Protein AF-A0A1C5S6W1-F1 (afdb_monomer)

Sequence (532 aa):
MKMKKSSSVISKILALCLAMVLSLAMGITAMAAPEGGLTGSETADVTVDGLDTENEVTVEAYQIMTVNIDLESGQPKNPMYTWNSEVVKWLKDNGYGNYIGSGNAVQDTFGDMSADNQKEFLEKLANGIKTGTCDLDATDTMKSNSGSVTFENMSMGEYLLIASGGVKIYQPTTVKLVPEYKDGSWKVGTPVVGTDSVMKSTEPTISKEVVDKDDETVAVGDEVTFRLKAIVPDYPEDATYRKFVVSDKLGTGFDYSGDETIKVFRDEAGQQVIGNENYTIAETPEKERTFQINFEDAFITENAGQTIYITYRAVVNDEAFTVDELKNDAFLGYNNDPYVGSDYETDTTKKVYTYGIEVKKVDKNGGILSGAVFTLKKGNSLLKFDGVDGVYTHNSEGTSSEVEVGANGVLKLQGLDVGTYILEEVKAPDGYVLPTGKITIVIEDKEPDGTIDGGDGVVTSDGTIKLKEKATVNTKVISLIVENTSAEDAGFTLPTTGGMGTTIFTIVGILLMGGAAAMVVVISRRKKHGYK

Secondary structure (DSSP, 8-state):
----------SS--SSSSSS--S--------PPSTT---S--EEEEEEE---SSS-EEEEEEEEEEEEEETTTTEEEEEEEEE-HHHHHHHHHTT-GGGB-GGGBBPHHHHT--HHHHHHHHHHHHHHHHTTSS----SEEEEESSSEEEEEEEESEEEEEEEEESS-EEPPEEEEE-EEEETTEEEEPPPEETBTTB--EE---EEEEE-S-SSSB--TT-EEEEEEEEEPP---TT-S---EEEEEEE-TTEEE--GGG-EEESSTTS-SBPPGGGEEE-SS-STT-SEEEEE-HHHHHHTTT-EEEEEEEEEE-GGGGGSSSEEEEEEEEE-S-TTTT--EEEEEEEEEB-EEEEEEEE-TT--B----EEEEEETTEEP-EEEETTEEEE-TT-SBS-EEPPTTSEEEEEEE-SEEEEEEEEEPPTTBPPPPS-EEEEE--SS-SS-----TTSEEE-TT-EESS--EEETTEEEEEEEPPBTTTT--------STHHHHHHHHHHHHHHHHHHHHHHHHHHTTSS--

pLDDT: mean 87.31, std 17.45, range [26.66, 98.75]

Mean predicted aligned error: 11.77 Å

Solvent-accessible surface area (backbone atoms only — not comparable to full-atom values): 28982 Å² total; per-residue (Å²): 133,90,81,94,82,88,82,86,92,87,89,85,86,89,86,80,82,87,84,77,87,82,80,80,84,78,81,74,84,74,74,80,32,45,96,68,30,32,63,79,75,62,56,46,67,42,66,44,34,64,51,43,60,80,33,59,29,41,39,33,34,27,65,48,28,40,58,37,57,34,61,78,69,11,38,80,26,89,62,50,36,28,44,28,72,42,52,50,51,37,31,51,76,70,72,45,47,81,38,52,42,80,92,40,16,59,30,68,71,55,75,72,50,53,71,67,60,49,51,54,50,44,31,48,49,51,39,26,38,70,72,59,70,21,77,61,69,64,72,46,76,47,71,30,46,68,20,44,45,72,48,73,66,40,62,53,23,33,26,44,38,46,54,36,48,42,73,34,23,52,47,63,40,43,36,42,25,47,80,33,84,55,98,92,30,35,38,85,33,76,65,41,29,60,66,94,35,32,49,53,64,39,69,59,49,62,47,64,47,67,76,80,53,99,59,54,52,39,30,27,62,37,76,45,40,39,38,38,41,36,37,34,53,47,70,55,91,57,43,75,34,84,49,48,32,46,32,32,33,72,34,81,24,45,43,76,65,50,73,89,48,56,45,42,16,63,38,93,86,65,76,48,69,57,64,72,91,42,39,47,73,48,94,72,35,65,95,80,30,72,41,28,37,43,49,36,70,69,46,40,65,80,36,43,67,38,58,36,30,37,36,37,43,29,30,29,34,86,51,37,66,79,47,82,58,43,42,35,37,38,37,41,36,31,36,27,27,36,67,52,88,47,84,44,72,49,71,38,74,34,69,37,27,54,26,33,41,34,41,36,31,22,36,89,89,63,50,70,39,38,60,30,26,32,32,46,23,50,79,92,46,74,43,27,25,45,74,61,79,15,42,31,37,36,22,84,86,37,87,36,49,66,48,48,25,7,90,84,8,36,27,38,42,33,26,35,42,69,45,56,33,41,40,32,66,80,38,45,27,92,70,38,47,67,55,47,62,45,34,41,37,49,46,43,51,93,66,83,74,48,43,50,61,74,65,95,67,36,63,46,70,38,78,64,56,39,66,78,54,82,64,46,70,56,53,41,30,44,35,40,39,43,42,42,50,40,54,78,78,63,48,92,73,70,81,78,81,68,50,77,63,51,60,50,53,51,52,52,50,51,51,50,53,51,50,52,53,51,50,52,52,51,53,58,55,54,65,74,75,67,84,131

Nearest PDB structures (foldseek):
  5xcc-assembly2_B  TM=6.980E-01  e=1.101E-27  Clostridium perfringens str. 13
  5xcb-assembly1_A  TM=7.309E-01  e=1.167E-16  Clostridium perfringens str. 13
  4hss-assembly1_A  TM=5.666E-01  e=6.103E-20  Corynebacterium diphtheriae NCTC 13129
  4hsq-assembly1_A  TM=6.355E-01  e=1.252E-14  Corynebacterium diphtheriae NCTC 13129
  3hr6-assembly1_A  TM=5.006E-01  e=6.199E-18  Corynebacterium diphtheriae

Structure (mmCIF, N/CA/C/O backbone):
data_AF-A0A1C5S6W1-F1
#
_entry.id   AF-A0A1C5S6W1-F1
#
loop_
_atom_site.group_PDB
_atom_site.id
_atom_site.type_symbol
_atom_site.label_atom_id
_atom_site.label_alt_id
_atom_site.label_comp_id
_atom_site.label_asym_id
_atom_site.label_entity_id
_atom_site.label_seq_id
_atom_site.pdbx_PDB_ins_code
_atom_site.Cartn_x
_atom_site.Cartn_y
_atom_site.Cartn_z
_atom_site.occupancy
_atom_site.B_iso_or_equiv
_atom_site.auth_seq_id
_atom_site.auth_comp_id
_atom_site.auth_asym_id
_atom_site.auth_atom_id
_atom_site.pdbx_PDB_model_num
ATOM 1 N N . MET A 1 1 ? 62.121 28.305 30.528 1.00 34.53 1 MET A N 1
ATOM 2 C CA . MET A 1 1 ? 62.612 26.911 30.490 1.00 34.53 1 MET A CA 1
ATOM 3 C C . MET A 1 1 ? 61.483 26.051 29.927 1.00 34.53 1 MET A C 1
ATOM 5 O O . MET A 1 1 ? 60.419 26.086 30.516 1.00 34.53 1 MET A O 1
ATOM 9 N N . LYS A 1 2 ? 61.700 25.471 28.727 1.00 28.52 2 LYS A N 1
ATOM 10 C CA . LYS A 1 2 ? 61.147 24.227 28.113 1.00 28.52 2 LYS A CA 1
ATOM 11 C C . LYS A 1 2 ? 59.816 23.663 28.665 1.00 28.52 2 LYS A C 1
ATOM 13 O O . LYS A 1 2 ? 59.708 23.522 29.868 1.00 28.52 2 LYS A O 1
ATOM 18 N N . MET A 1 3 ? 58.812 23.182 27.920 1.00 27.44 3 MET A N 1
ATOM 19 C CA . MET A 1 3 ? 58.560 22.705 26.532 1.00 27.44 3 MET A CA 1
ATOM 20 C C . MET A 1 3 ? 57.014 22.536 26.458 1.00 27.44 3 MET A C 1
ATOM 22 O O . MET A 1 3 ? 56.443 22.097 27.447 1.00 27.44 3 MET A O 1
ATOM 26 N N . LYS A 1 4 ? 56.218 22.986 25.476 1.00 31.62 4 LYS A N 1
ATOM 27 C CA . LYS A 1 4 ? 56.004 22.594 24.058 1.00 31.62 4 LYS A CA 1
ATOM 28 C C . LYS A 1 4 ? 55.792 21.085 23.771 1.00 31.62 4 LYS A C 1
ATOM 30 O O . LYS A 1 4 ? 56.761 20.338 23.689 1.00 31.62 4 LYS A O 1
ATOM 35 N N . LYS A 1 5 ? 54.530 20.708 23.506 1.00 30.05 5 LYS A N 1
ATOM 36 C CA . LYS A 1 5 ? 54.022 19.643 22.597 1.00 30.05 5 LYS A CA 1
ATOM 37 C C . LYS A 1 5 ? 52.587 20.074 22.200 1.00 30.05 5 LYS A C 1
ATOM 39 O O . LYS A 1 5 ? 51.804 20.338 23.100 1.00 30.05 5 LYS A O 1
ATOM 44 N N . SER A 1 6 ? 52.333 20.515 20.955 1.00 27.39 6 SER A N 1
ATOM 45 C CA . SER A 1 6 ? 51.986 19.712 19.750 1.00 27.39 6 SER A CA 1
ATOM 46 C C . SER A 1 6 ? 50.554 19.162 19.860 1.00 27.39 6 SER A C 1
ATOM 48 O O . SER A 1 6 ? 50.308 18.466 20.831 1.00 27.39 6 SER A O 1
ATOM 50 N N . SER A 1 7 ? 49.565 19.397 18.987 1.00 27.72 7 SER A N 1
ATOM 51 C CA . SER A 1 7 ? 49.487 19.722 17.541 1.00 27.72 7 SER A CA 1
ATOM 52 C C . SER A 1 7 ? 48.084 20.319 17.245 1.00 27.72 7 SER A C 1
ATOM 54 O O . SER A 1 7 ? 47.101 19.795 17.753 1.00 27.72 7 SER A O 1
ATOM 56 N N . SER A 1 8 ? 47.938 21.497 16.619 1.00 26.66 8 SER A N 1
ATOM 57 C CA . SER A 1 8 ? 47.792 21.722 15.158 1.00 26.66 8 SER A CA 1
ATOM 58 C C . SER A 1 8 ? 46.539 21.060 14.549 1.00 26.66 8 SER A C 1
ATOM 60 O O . SER A 1 8 ? 46.550 19.865 14.303 1.00 26.66 8 SER A O 1
ATOM 62 N N . VAL A 1 9 ? 45.409 21.774 14.435 1.00 33.03 9 VAL A N 1
ATOM 63 C CA . VAL A 1 9 ? 44.934 22.448 13.196 1.00 33.03 9 VAL A CA 1
ATOM 64 C C . VAL A 1 9 ? 44.775 21.485 12.011 1.00 33.03 9 VAL A C 1
ATOM 66 O O . VAL A 1 9 ? 45.702 21.350 11.225 1.00 33.03 9 VAL A O 1
ATOM 69 N N . ILE A 1 10 ? 43.586 20.884 11.862 1.00 29.23 10 ILE A N 1
ATOM 70 C CA . ILE A 1 10 ? 43.024 20.380 10.591 1.00 29.23 10 ILE A CA 1
ATOM 71 C C . ILE A 1 10 ? 41.492 20.515 10.682 1.00 29.23 10 ILE A C 1
ATOM 73 O O . ILE A 1 10 ? 40.804 19.616 11.145 1.00 29.23 10 ILE A O 1
ATOM 77 N N . SER A 1 11 ? 40.941 21.675 10.314 1.00 30.03 11 SER A N 1
ATOM 78 C CA . SER A 1 11 ? 39.492 21.805 10.045 1.00 30.03 11 SER A CA 1
ATOM 79 C C . SER A 1 11 ? 39.143 22.845 8.970 1.00 30.03 11 SER A C 1
ATOM 81 O O . SER A 1 11 ? 37.970 23.071 8.688 1.00 30.03 11 SER A O 1
ATOM 83 N N . LYS A 1 12 ? 40.131 23.478 8.330 1.00 30.62 12 LYS A N 1
ATOM 84 C CA . LYS A 1 12 ? 39.910 24.423 7.229 1.00 30.62 12 LYS A CA 1
ATOM 85 C C . LYS A 1 12 ? 41.113 24.382 6.291 1.00 30.62 12 LYS A C 1
ATOM 87 O O . LYS A 1 12 ? 42.032 25.156 6.497 1.00 30.62 12 LYS A O 1
ATOM 92 N N . ILE A 1 13 ? 41.132 23.415 5.370 1.00 29.27 13 ILE A N 1
ATOM 93 C CA . ILE A 1 13 ? 41.817 23.369 4.056 1.00 29.27 13 ILE A CA 1
ATOM 94 C C . ILE A 1 13 ? 41.434 22.001 3.463 1.00 29.27 13 ILE A C 1
ATOM 96 O O . ILE A 1 13 ? 42.072 20.991 3.732 1.00 29.27 13 ILE A O 1
ATOM 100 N N . LEU A 1 14 ? 40.327 21.955 2.724 1.00 27.78 14 LEU A N 1
ATOM 101 C CA . LEU A 1 14 ? 40.022 20.879 1.770 1.00 27.78 14 LEU A CA 1
ATOM 102 C C . LEU A 1 14 ? 39.091 21.420 0.671 1.00 27.78 14 LEU A C 1
ATOM 104 O O . LEU A 1 14 ? 38.092 20.825 0.306 1.00 27.78 14 LEU A O 1
ATOM 108 N N . ALA A 1 15 ? 39.428 22.618 0.190 1.00 28.53 15 ALA A N 1
ATOM 109 C CA . ALA A 1 15 ? 38.781 23.298 -0.934 1.00 28.53 15 ALA A CA 1
ATOM 110 C C . ALA A 1 15 ? 39.830 23.822 -1.936 1.00 28.53 15 ALA A C 1
ATOM 112 O O . ALA A 1 15 ? 39.605 24.802 -2.635 1.00 28.53 15 ALA A O 1
ATOM 113 N N . LEU A 1 16 ? 41.026 23.215 -1.964 1.00 27.39 16 LEU A N 1
ATOM 114 C CA . LEU A 1 16 ? 42.143 23.710 -2.778 1.00 27.39 16 LEU A CA 1
ATOM 115 C C . LEU A 1 16 ? 43.095 22.607 -3.272 1.00 27.39 16 LEU A C 1
ATOM 117 O O . LEU A 1 16 ? 44.284 22.846 -3.440 1.00 27.39 16 LEU A O 1
ATOM 121 N N . CYS A 1 17 ? 42.561 21.409 -3.537 1.00 27.39 17 CYS A N 1
ATOM 122 C CA . CYS A 1 17 ? 43.284 20.334 -4.234 1.00 27.39 17 CYS A CA 1
ATOM 123 C C . CYS A 1 17 ? 42.636 19.918 -5.569 1.00 27.39 17 CYS A C 1
ATOM 125 O O . CYS A 1 17 ? 43.022 18.899 -6.123 1.00 27.39 17 CYS A O 1
ATOM 127 N N . LEU A 1 18 ? 41.703 20.710 -6.117 1.00 30.00 18 LEU A N 1
ATOM 128 C CA . LEU A 1 18 ? 41.087 20.439 -7.429 1.00 30.00 18 LEU A CA 1
ATOM 129 C C . LEU A 1 18 ? 41.678 21.259 -8.594 1.00 30.00 18 LEU A C 1
ATOM 131 O O . LEU A 1 18 ? 41.197 21.168 -9.712 1.00 30.00 18 LEU A O 1
ATOM 135 N N . ALA A 1 19 ? 42.723 22.058 -8.359 1.00 28.98 19 ALA A N 1
ATOM 136 C CA . ALA A 1 19 ? 43.271 22.978 -9.366 1.00 28.98 19 ALA A CA 1
ATOM 137 C C . ALA A 1 19 ? 44.719 22.667 -9.793 1.00 28.98 19 ALA A C 1
ATOM 139 O O . ALA A 1 19 ? 45.381 23.515 -10.385 1.00 28.98 19 ALA A O 1
ATOM 140 N N . MET A 1 20 ? 45.247 21.474 -9.490 1.00 28.28 20 MET A N 1
ATOM 141 C CA . MET A 1 20 ? 46.644 21.144 -9.812 1.00 28.28 20 MET A CA 1
ATOM 142 C C . MET A 1 20 ? 46.869 19.677 -10.215 1.00 28.28 20 MET A C 1
ATOM 144 O O . MET A 1 20 ? 47.865 19.067 -9.845 1.00 28.28 20 MET A O 1
ATOM 148 N N . VAL A 1 21 ? 45.961 19.129 -11.028 1.00 31.30 21 VAL A N 1
ATOM 149 C CA . VAL A 1 21 ? 46.236 17.974 -11.911 1.00 31.30 21 VAL A CA 1
ATOM 150 C C . VAL A 1 21 ? 45.931 18.380 -13.362 1.00 31.30 21 VAL A C 1
ATOM 152 O O . VAL A 1 21 ? 45.334 17.653 -14.138 1.00 31.30 21 VAL A O 1
ATOM 155 N N . LEU A 1 22 ? 46.321 19.608 -13.721 1.00 34.75 22 LEU A N 1
ATOM 156 C CA . LEU A 1 22 ? 46.175 20.190 -15.063 1.00 34.75 22 LEU A CA 1
ATOM 157 C C . LEU A 1 22 ? 47.528 20.349 -15.776 1.00 34.75 22 LEU A C 1
ATOM 159 O O . LEU A 1 22 ? 47.669 21.091 -16.741 1.00 34.75 22 LEU A O 1
ATOM 163 N N . SER A 1 23 ? 48.560 19.651 -15.313 1.00 33.09 23 SER A N 1
ATOM 164 C CA . SER A 1 23 ? 49.873 19.705 -15.947 1.00 33.09 23 SER A CA 1
ATOM 165 C C . SER A 1 23 ? 50.574 18.367 -15.803 1.00 33.09 23 SER A C 1
ATOM 167 O O . SER A 1 23 ? 51.317 18.176 -14.845 1.00 33.09 23 SER A O 1
ATOM 169 N N . LEU A 1 24 ? 50.278 17.451 -16.731 1.00 32.78 24 LEU A N 1
ATOM 170 C CA . LEU A 1 24 ? 51.169 16.428 -17.312 1.00 32.78 24 LEU A CA 1
ATOM 171 C C . LEU A 1 24 ? 50.334 15.309 -17.968 1.00 32.78 24 LEU A C 1
ATOM 173 O O . LEU A 1 24 ? 50.489 14.134 -17.655 1.00 32.78 24 LEU A O 1
ATOM 177 N N . ALA A 1 25 ? 49.474 15.667 -18.926 1.00 33.22 25 ALA A N 1
ATOM 178 C CA . ALA A 1 25 ? 49.139 14.742 -20.005 1.00 33.22 25 ALA A CA 1
ATOM 179 C C . ALA A 1 25 ? 50.274 14.850 -21.033 1.00 33.22 25 ALA A C 1
ATOM 181 O O . ALA A 1 25 ? 50.375 15.816 -21.790 1.00 33.22 25 ALA A O 1
ATOM 182 N N . MET A 1 26 ? 51.219 13.915 -20.960 1.00 33.16 26 MET A N 1
ATOM 183 C CA . MET A 1 26 ? 52.313 13.808 -21.916 1.00 33.16 26 MET A CA 1
ATOM 184 C C . MET A 1 26 ? 51.759 13.458 -23.300 1.00 33.16 26 MET A C 1
ATOM 186 O O . MET A 1 26 ? 51.132 12.423 -23.477 1.00 33.16 26 MET A O 1
ATOM 190 N N . GLY A 1 27 ? 52.033 14.360 -24.244 1.00 37.34 27 GLY A N 1
ATOM 191 C CA . GLY A 1 27 ? 52.089 14.197 -25.697 1.00 37.34 27 GLY A CA 1
ATOM 192 C C . GLY A 1 27 ? 51.430 12.967 -26.311 1.00 37.34 27 GLY A C 1
ATOM 193 O O . GLY A 1 27 ? 52.100 11.972 -26.570 1.00 37.34 27 GLY A O 1
ATOM 194 N N . ILE A 1 28 ? 50.175 13.125 -26.717 1.00 35.72 28 ILE A N 1
ATOM 195 C CA . ILE A 1 28 ? 49.712 12.533 -27.970 1.00 35.72 28 ILE A CA 1
ATOM 196 C C . ILE A 1 28 ? 49.797 13.665 -28.993 1.00 35.72 28 ILE A C 1
ATOM 198 O O . ILE A 1 28 ? 49.239 14.741 -28.785 1.00 35.72 28 ILE A O 1
ATOM 202 N N . THR A 1 29 ? 50.580 13.484 -30.053 1.00 32.69 29 THR A N 1
ATOM 203 C CA . THR A 1 29 ? 50.639 14.424 -31.176 1.00 32.69 29 THR A CA 1
ATOM 204 C C . THR A 1 29 ? 49.250 14.545 -31.796 1.00 32.69 29 THR A C 1
ATOM 206 O O . THR A 1 29 ? 48.844 13.676 -32.563 1.00 32.69 29 THR A O 1
ATOM 209 N N . ALA A 1 30 ? 48.524 15.609 -31.451 1.00 36.50 30 ALA A N 1
ATOM 210 C CA . ALA A 1 30 ? 47.308 16.000 -32.143 1.00 36.50 30 ALA A CA 1
ATOM 211 C C . ALA A 1 30 ? 47.680 16.347 -33.589 1.00 36.50 30 ALA A C 1
ATOM 213 O O . ALA A 1 30 ? 48.448 17.281 -33.836 1.00 36.50 30 ALA A O 1
ATOM 214 N N . MET A 1 31 ? 47.168 15.579 -34.549 1.00 45.06 31 MET A N 1
ATOM 215 C CA . MET A 1 31 ? 47.064 16.080 -35.913 1.00 45.06 31 MET A CA 1
ATOM 216 C C . MET A 1 31 ? 46.061 17.233 -35.862 1.00 45.06 31 MET A C 1
ATOM 218 O O . MET A 1 31 ? 44.917 17.041 -35.461 1.00 45.06 31 MET A O 1
ATOM 222 N N . ALA A 1 32 ? 46.523 18.448 -36.152 1.00 40.31 32 ALA A N 1
ATOM 223 C CA . ALA A 1 32 ? 45.672 19.627 -36.143 1.00 40.31 32 ALA A CA 1
ATOM 224 C C . ALA A 1 32 ? 44.605 19.487 -37.241 1.00 40.31 32 ALA A C 1
ATOM 226 O O . ALA A 1 32 ? 44.956 19.384 -38.417 1.00 40.31 32 ALA A O 1
ATOM 227 N N . ALA A 1 33 ? 43.326 19.490 -36.856 1.00 48.94 33 ALA A N 1
ATOM 228 C CA . ALA A 1 33 ? 42.229 19.733 -37.787 1.00 48.94 33 ALA A CA 1
ATOM 229 C C . ALA A 1 33 ? 42.419 21.106 -38.473 1.00 48.94 33 ALA A C 1
ATOM 231 O O . ALA A 1 33 ? 43.056 21.996 -37.890 1.00 48.94 33 ALA A O 1
ATOM 232 N N . PRO A 1 34 ? 41.887 21.316 -39.693 1.00 53.28 34 PRO A N 1
ATOM 233 C CA . PRO A 1 34 ? 41.829 22.652 -40.291 1.00 53.28 34 PRO A CA 1
ATOM 234 C C . PRO A 1 34 ? 41.138 23.624 -39.321 1.00 53.28 34 PRO A C 1
ATOM 236 O O . PRO A 1 34 ? 40.241 23.206 -38.591 1.00 53.28 34 PRO A O 1
ATOM 239 N N . GLU A 1 35 ? 41.579 24.891 -39.272 1.00 56.66 35 GLU A N 1
ATOM 240 C CA . GLU A 1 35 ? 41.166 25.886 -38.261 1.00 56.66 35 GLU A CA 1
ATOM 241 C C . GLU A 1 35 ? 39.666 25.793 -37.900 1.00 56.66 35 GLU A C 1
ATOM 243 O O . GLU A 1 35 ? 38.801 26.245 -38.647 1.00 56.66 35 GLU A O 1
ATOM 248 N N . GLY A 1 36 ? 39.367 25.199 -36.736 1.00 64.00 36 GLY A N 1
ATOM 249 C CA . GLY A 1 36 ? 38.027 25.139 -36.142 1.00 64.00 36 GLY A CA 1
ATOM 250 C C . GLY A 1 36 ? 37.133 23.939 -36.502 1.00 64.00 36 GLY A C 1
ATOM 251 O O . GLY A 1 36 ? 35.980 23.953 -36.071 1.00 64.00 36 GLY A O 1
ATOM 252 N N . GLY A 1 37 ? 37.606 22.946 -37.268 1.00 75.62 37 GLY A N 1
ATOM 253 C CA . GLY A 1 37 ? 36.864 21.710 -37.592 1.00 75.62 37 GLY A CA 1
ATOM 254 C C . GLY A 1 37 ? 37.089 20.549 -36.608 1.00 75.62 37 GLY A C 1
ATOM 255 O O . GLY A 1 37 ? 37.924 20.652 -35.711 1.00 75.62 37 GLY A O 1
ATOM 256 N N . LEU A 1 38 ? 36.361 19.440 -36.798 1.00 85.56 38 LEU A N 1
ATOM 257 C CA . LEU A 1 38 ? 36.448 18.249 -35.940 1.00 85.56 38 LEU A CA 1
ATOM 258 C C . LEU A 1 38 ? 37.742 17.442 -36.171 1.00 85.56 38 LEU A C 1
ATOM 260 O O . LEU A 1 38 ? 38.146 17.223 -37.311 1.00 85.56 38 LEU A O 1
ATOM 264 N N . THR A 1 39 ? 38.360 16.936 -35.106 1.00 82.19 39 THR A N 1
ATOM 265 C CA . THR A 1 39 ? 39.523 16.032 -35.116 1.00 82.19 39 THR A CA 1
ATOM 266 C C . THR A 1 39 ? 39.120 14.559 -35.089 1.00 82.19 39 THR A C 1
ATOM 268 O O . THR A 1 39 ? 39.970 13.694 -35.297 1.00 82.19 39 THR A O 1
ATOM 271 N N . GLY A 1 40 ? 37.845 14.257 -34.819 1.00 79.25 40 GLY A N 1
ATOM 272 C CA . GLY A 1 40 ? 37.315 12.894 -34.725 1.00 79.25 40 GLY A CA 1
ATOM 273 C C . GLY A 1 40 ? 37.633 12.196 -33.399 1.00 79.25 40 GLY A C 1
ATOM 274 O O . GLY A 1 40 ? 37.364 11.006 -33.257 1.00 79.25 40 GLY A O 1
ATOM 275 N N . SER A 1 41 ? 38.206 12.920 -32.437 1.00 84.44 41 SER A N 1
ATOM 276 C CA . SER A 1 41 ? 38.565 12.414 -31.104 1.00 84.44 41 SER A CA 1
ATOM 277 C C . SER A 1 41 ? 37.912 13.211 -29.982 1.00 84.44 41 SER A C 1
ATOM 279 O O . SER A 1 41 ? 38.217 12.985 -28.813 1.00 84.44 41 SER A O 1
ATOM 281 N N . GLU A 1 42 ? 37.096 14.201 -30.327 1.00 89.31 42 GLU A N 1
ATOM 282 C CA . GLU A 1 42 ? 36.398 15.005 -29.348 1.00 89.31 42 GLU A CA 1
ATOM 283 C C . GLU A 1 42 ? 35.338 14.195 -28.617 1.00 89.31 42 GLU A C 1
ATOM 285 O O . GLU A 1 42 ? 34.710 13.280 -29.159 1.00 89.31 42 GLU A O 1
ATOM 290 N N . THR A 1 43 ? 35.145 14.588 -27.369 1.00 92.56 43 THR A N 1
ATOM 291 C CA . THR A 1 43 ? 34.236 13.950 -26.440 1.00 92.56 43 THR A CA 1
ATOM 292 C C . THR A 1 43 ? 33.352 14.994 -25.772 1.00 92.56 43 THR A C 1
ATOM 294 O O . THR A 1 43 ? 33.664 16.190 -25.780 1.00 92.56 43 THR A O 1
ATOM 297 N N . ALA A 1 44 ? 32.240 14.549 -25.201 1.00 93.69 44 ALA A N 1
ATOM 298 C CA . ALA A 1 44 ? 31.399 15.372 -24.344 1.00 93.69 44 ALA A CA 1
ATOM 299 C C . ALA A 1 44 ? 30.898 14.559 -23.152 1.00 93.69 44 ALA A C 1
ATOM 301 O O . ALA A 1 44 ? 30.757 13.339 -23.235 1.00 93.69 44 ALA A O 1
ATOM 302 N N . ASP A 1 45 ? 30.608 15.258 -22.061 1.00 94.31 45 ASP A N 1
ATOM 303 C CA . ASP A 1 45 ? 29.946 14.657 -20.912 1.00 94.31 45 ASP A CA 1
ATOM 304 C C . ASP A 1 45 ? 28.447 14.548 -21.189 1.00 94.31 45 ASP A C 1
ATOM 306 O O . ASP A 1 45 ? 27.835 15.464 -21.750 1.00 94.31 45 ASP A O 1
ATOM 310 N N . VAL A 1 46 ? 27.853 13.431 -20.783 1.00 93.38 46 VAL A N 1
ATOM 311 C CA . VAL A 1 46 ? 26.434 13.140 -20.985 1.00 93.38 46 VAL A CA 1
ATOM 312 C C . VAL A 1 46 ? 25.780 12.889 -19.643 1.00 93.38 46 VAL A C 1
ATOM 314 O O . VAL A 1 46 ? 26.096 11.912 -18.970 1.00 93.38 46 VAL A O 1
ATOM 317 N N . THR A 1 47 ? 24.827 13.741 -19.280 1.00 93.94 47 THR A N 1
ATOM 318 C CA . THR A 1 47 ? 24.004 13.556 -18.083 1.00 93.94 47 THR A CA 1
ATOM 319 C C . THR A 1 47 ? 22.679 12.897 -18.443 1.00 93.94 47 THR A C 1
ATOM 321 O O . THR A 1 47 ? 22.025 13.291 -19.408 1.00 93.94 47 THR A O 1
ATOM 324 N N . VAL A 1 48 ? 22.297 11.892 -17.658 1.00 93.62 48 VAL A N 1
ATOM 325 C CA . VAL A 1 48 ? 21.029 11.167 -17.760 1.00 93.62 48 VAL A CA 1
ATOM 326 C C . VAL A 1 48 ? 20.251 11.400 -16.471 1.00 93.62 48 VAL A C 1
ATOM 328 O O . VAL A 1 48 ? 20.687 10.955 -15.406 1.00 93.62 48 VAL A O 1
ATOM 331 N N . ASP A 1 49 ? 19.114 12.086 -16.574 1.00 93.50 49 ASP A N 1
ATOM 332 C CA . ASP A 1 49 ? 18.212 12.377 -15.455 1.00 93.50 49 ASP A CA 1
ATOM 333 C C . ASP A 1 49 ? 17.009 11.411 -15.423 1.00 93.50 49 ASP A C 1
ATOM 335 O O . ASP A 1 49 ? 16.811 10.581 -16.316 1.00 93.50 49 ASP A O 1
ATOM 339 N N . GLY A 1 50 ? 16.165 11.531 -14.393 1.00 92.25 50 GLY A N 1
ATOM 340 C CA . GLY A 1 50 ? 14.934 10.737 -14.244 1.00 92.25 50 GLY A CA 1
ATOM 341 C C . GLY A 1 50 ? 15.102 9.426 -13.485 1.00 92.25 50 GLY A C 1
ATOM 342 O O . GLY A 1 50 ? 14.184 8.603 -13.468 1.00 92.25 50 GLY A O 1
ATOM 343 N N . LEU A 1 51 ? 16.256 9.220 -12.852 1.00 94.81 51 LEU A N 1
ATOM 344 C CA . LEU A 1 51 ? 16.547 7.995 -12.118 1.00 94.81 51 LEU A CA 1
ATOM 345 C C . LEU A 1 51 ? 15.879 7.998 -10.732 1.00 94.81 51 LEU A C 1
ATOM 347 O O . LEU A 1 51 ? 15.187 8.942 -10.338 1.00 94.81 51 LEU A O 1
ATOM 351 N N . ASP A 1 52 ? 16.017 6.893 -10.013 1.00 94.12 52 ASP A N 1
ATOM 352 C CA . ASP A 1 52 ? 15.636 6.783 -8.609 1.00 94.12 52 ASP A CA 1
ATOM 353 C C . ASP A 1 52 ? 16.518 7.719 -7.763 1.00 94.12 52 ASP A C 1
ATOM 355 O O . ASP A 1 52 ? 17.713 7.892 -8.026 1.00 94.12 52 ASP A O 1
ATOM 359 N N . THR A 1 53 ? 15.906 8.380 -6.785 1.00 93.25 53 THR A N 1
ATOM 360 C CA . THR A 1 53 ? 16.558 9.379 -5.929 1.00 93.25 53 THR A CA 1
ATOM 361 C C . THR A 1 53 ? 17.022 8.824 -4.591 1.00 93.25 53 THR A C 1
ATOM 363 O O . THR A 1 53 ? 17.715 9.530 -3.864 1.00 93.25 53 THR A O 1
ATOM 366 N N . GLU A 1 54 ? 16.619 7.604 -4.241 1.00 91.88 54 GLU A N 1
ATOM 367 C CA . GLU A 1 54 ? 16.882 6.999 -2.933 1.00 91.88 54 GLU A CA 1
ATOM 368 C C . GLU A 1 54 ? 17.651 5.680 -3.053 1.00 91.88 54 GLU A C 1
ATOM 370 O O . GLU A 1 54 ? 18.481 5.360 -2.198 1.00 91.88 54 GLU A O 1
ATOM 375 N N . ASN A 1 55 ? 17.425 4.936 -4.135 1.00 92.88 55 ASN A N 1
ATOM 376 C CA . ASN A 1 55 ? 17.999 3.614 -4.352 1.00 92.88 55 ASN A CA 1
ATOM 377 C C . ASN A 1 55 ? 19.052 3.626 -5.467 1.00 92.88 55 ASN A C 1
ATOM 379 O O . ASN A 1 55 ? 19.016 4.452 -6.376 1.00 92.88 55 ASN A O 1
ATOM 383 N N . GLU A 1 56 ? 20.001 2.686 -5.408 1.00 95.19 56 GLU A N 1
ATOM 384 C CA . GLU A 1 56 ? 21.037 2.560 -6.437 1.00 95.19 56 GLU A CA 1
ATOM 385 C C . GLU A 1 56 ? 20.436 2.091 -7.772 1.00 95.19 56 GLU A C 1
ATOM 387 O O . GLU A 1 56 ? 19.809 1.032 -7.852 1.00 95.19 56 GLU A O 1
ATOM 392 N N . VAL A 1 57 ? 20.697 2.865 -8.824 1.00 96.19 57 VAL A N 1
ATOM 393 C CA . VAL A 1 57 ? 20.396 2.560 -10.224 1.00 96.19 57 VAL A CA 1
ATOM 394 C C . VAL A 1 57 ? 21.709 2.434 -10.981 1.00 96.19 57 VAL A C 1
ATOM 396 O O . VAL A 1 57 ? 22.592 3.286 -10.859 1.00 96.19 57 VAL A O 1
ATOM 399 N N . THR A 1 58 ? 21.832 1.374 -11.772 1.00 95.75 58 THR A N 1
ATOM 400 C CA . THR A 1 58 ? 22.920 1.173 -12.731 1.00 95.75 58 THR A CA 1
ATOM 401 C C . THR A 1 58 ? 22.433 1.582 -14.114 1.00 95.75 58 THR A C 1
ATOM 403 O O . THR A 1 58 ? 21.350 1.173 -14.521 1.00 95.75 58 THR A O 1
ATOM 406 N N . VAL A 1 59 ? 23.221 2.378 -14.834 1.00 96.62 59 VAL A N 1
ATOM 407 C CA . VAL A 1 59 ? 22.963 2.769 -16.223 1.00 96.62 59 VAL A CA 1
ATOM 408 C C . VAL A 1 59 ? 24.140 2.318 -17.077 1.00 96.62 59 VAL A C 1
ATOM 410 O O . VAL A 1 59 ? 25.283 2.710 -16.832 1.00 96.62 59 VAL A O 1
ATOM 413 N N . GLU A 1 60 ? 23.861 1.506 -18.087 1.00 97.38 60 GLU A N 1
ATOM 414 C CA . GLU A 1 60 ? 24.841 1.001 -19.047 1.00 97.38 60 GLU A CA 1
ATOM 415 C C . GLU A 1 60 ? 24.630 1.671 -20.403 1.00 97.38 60 GLU A C 1
ATOM 417 O O . GLU A 1 60 ? 23.510 1.705 -20.920 1.00 97.38 60 GLU A O 1
ATOM 422 N N . ALA A 1 61 ? 25.714 2.194 -20.977 1.00 97.62 61 ALA A N 1
ATOM 423 C CA . ALA A 1 61 ? 25.712 2.828 -22.288 1.00 97.62 61 ALA A CA 1
ATOM 424 C C . ALA A 1 61 ? 26.372 1.910 -23.322 1.00 97.62 61 ALA A C 1
ATOM 426 O O . ALA A 1 61 ? 27.550 1.578 -23.201 1.00 97.62 61 ALA A O 1
ATOM 427 N N . TYR A 1 62 ? 25.641 1.543 -24.371 1.00 98.00 62 TYR A N 1
ATOM 428 C CA . TYR A 1 62 ? 26.107 0.667 -25.446 1.00 98.00 62 TYR A CA 1
ATOM 429 C C . TYR A 1 62 ? 26.219 1.456 -26.750 1.00 98.00 62 TYR A C 1
ATOM 431 O O . TYR A 1 62 ? 25.208 1.929 -27.264 1.00 98.00 62 TYR A O 1
ATOM 439 N N . GLN A 1 63 ? 27.422 1.611 -27.310 1.00 97.50 63 GLN A N 1
ATOM 440 C CA . GLN A 1 63 ? 27.597 2.323 -28.579 1.00 97.50 63 GLN A CA 1
ATOM 441 C C . GLN A 1 63 ? 27.032 1.505 -29.751 1.00 97.50 63 GLN A C 1
ATOM 443 O O . GLN A 1 63 ? 27.657 0.550 -30.224 1.00 97.50 63 GLN A O 1
ATOM 448 N N . ILE A 1 64 ? 25.861 1.909 -30.247 1.00 97.44 64 ILE A N 1
ATOM 449 C CA . ILE A 1 64 ? 25.165 1.232 -31.349 1.00 97.44 64 ILE A CA 1
ATOM 450 C C . ILE A 1 64 ? 25.548 1.807 -32.717 1.00 97.44 64 ILE A C 1
ATOM 452 O O . ILE A 1 64 ? 25.531 1.078 -33.713 1.00 97.44 64 ILE A O 1
ATOM 456 N N . MET A 1 65 ? 25.962 3.078 -32.771 1.00 95.88 65 MET A N 1
ATOM 457 C CA . MET A 1 65 ? 26.466 3.722 -33.987 1.00 95.88 65 MET A CA 1
ATOM 458 C C . MET A 1 65 ? 27.675 4.609 -33.709 1.00 95.88 65 MET A C 1
ATOM 460 O O . MET A 1 65 ? 27.751 5.283 -32.681 1.00 95.88 65 MET A O 1
ATOM 464 N N . THR A 1 66 ? 28.580 4.671 -34.680 1.00 95.19 66 THR A N 1
ATOM 465 C CA . THR A 1 66 ? 29.703 5.611 -34.713 1.00 95.19 66 THR A CA 1
ATOM 466 C C . THR A 1 66 ? 29.467 6.700 -35.753 1.00 95.19 66 THR A C 1
ATOM 468 O O . THR A 1 66 ? 28.784 6.485 -36.759 1.00 95.19 66 THR A O 1
ATOM 471 N N . VAL A 1 67 ? 30.054 7.875 -35.521 1.00 94.31 67 VAL A N 1
ATOM 472 C CA . VAL A 1 67 ? 30.055 8.988 -36.477 1.00 94.31 67 VAL A CA 1
ATOM 473 C C . VAL A 1 67 ? 31.337 8.965 -37.303 1.00 94.31 67 VAL A C 1
ATOM 475 O O . VAL A 1 67 ? 32.437 8.907 -36.754 1.00 94.31 67 VAL A O 1
ATOM 478 N N . ASN A 1 68 ? 31.210 9.087 -38.624 1.00 93.19 68 ASN A N 1
ATOM 479 C CA . ASN A 1 68 ? 32.358 9.195 -39.519 1.00 93.19 68 ASN A CA 1
ATOM 480 C C . ASN A 1 68 ? 32.721 10.658 -39.777 1.00 93.19 68 ASN A C 1
ATOM 482 O O . ASN A 1 68 ? 31.919 11.429 -40.305 1.00 93.19 68 ASN A O 1
ATOM 486 N N . ILE A 1 69 ? 33.965 11.017 -39.464 1.00 91.19 69 ILE A N 1
ATOM 487 C CA . ILE A 1 69 ? 34.547 12.335 -39.727 1.00 91.19 69 ILE A CA 1
ATOM 488 C C . ILE A 1 69 ? 35.651 12.195 -40.774 1.00 91.19 69 ILE A C 1
ATOM 490 O O . ILE A 1 69 ? 36.459 11.264 -40.742 1.00 91.19 69 ILE A O 1
ATOM 494 N N . ASP A 1 70 ? 35.682 13.119 -41.723 1.00 90.50 70 ASP A N 1
ATOM 495 C CA . ASP A 1 70 ? 36.818 13.302 -42.608 1.00 90.50 70 ASP A CA 1
ATOM 496 C C . ASP A 1 70 ? 37.891 14.107 -41.871 1.00 90.50 70 ASP A C 1
ATOM 498 O O . ASP A 1 70 ? 37.729 15.299 -41.624 1.00 90.50 70 ASP A O 1
ATOM 502 N N . LEU A 1 71 ? 38.985 13.437 -41.510 1.00 86.06 71 LEU A N 1
ATOM 503 C CA . LEU A 1 71 ? 40.074 14.014 -40.721 1.00 86.06 71 LEU A CA 1
ATOM 504 C C . LEU A 1 71 ? 40.833 15.125 -41.463 1.00 86.06 71 LEU A C 1
ATOM 506 O O . LEU A 1 71 ? 41.507 15.925 -40.819 1.00 86.06 71 LEU A O 1
ATOM 510 N N . GLU A 1 72 ? 40.746 15.187 -42.797 1.00 84.25 72 GLU A N 1
ATOM 511 C CA . GLU A 1 72 ? 41.405 16.246 -43.571 1.00 84.25 72 GLU A CA 1
ATOM 512 C C . GLU A 1 72 ? 40.587 17.542 -43.559 1.00 84.25 72 GLU A C 1
ATOM 514 O O . GLU A 1 72 ? 41.153 18.632 -43.465 1.00 84.25 72 GLU A O 1
ATOM 519 N N . SER A 1 73 ? 39.258 17.431 -43.647 1.00 84.69 73 SER A N 1
ATOM 520 C CA . SER A 1 73 ? 38.345 18.578 -43.726 1.00 84.69 73 SER A CA 1
ATOM 521 C C . SER A 1 73 ? 37.696 18.952 -42.388 1.00 84.69 73 SER A C 1
ATOM 523 O O . SER A 1 73 ? 37.176 20.061 -42.252 1.00 84.69 73 SER A O 1
ATOM 525 N N . GLY A 1 74 ? 37.725 18.053 -41.402 1.00 84.12 74 GLY A N 1
ATOM 526 C CA . GLY A 1 74 ? 37.047 18.182 -40.112 1.00 84.12 74 GLY A CA 1
ATOM 527 C C . GLY A 1 74 ? 35.520 18.192 -40.215 1.00 84.12 74 GLY A C 1
ATOM 528 O O . GLY A 1 74 ? 34.851 18.786 -39.368 1.00 84.12 74 GLY A O 1
ATOM 529 N N . GLN A 1 75 ? 34.969 17.587 -41.273 1.00 90.44 75 GLN A N 1
ATOM 530 C CA . GLN A 1 75 ? 33.534 17.554 -41.576 1.00 90.44 75 GLN A CA 1
ATOM 531 C C . GLN A 1 75 ? 32.971 16.128 -41.470 1.00 90.44 75 GLN A C 1
ATOM 533 O O . GLN A 1 75 ? 33.717 15.162 -41.651 1.00 90.44 75 GLN A O 1
ATOM 538 N N . PRO A 1 76 ? 31.656 15.961 -41.238 1.00 90.69 76 PRO A N 1
ATOM 539 C CA . PRO A 1 76 ? 30.999 14.668 -41.370 1.00 90.69 76 PRO A CA 1
ATOM 540 C C . PRO A 1 76 ? 31.236 14.061 -42.755 1.00 90.69 76 PRO A C 1
ATOM 542 O O . PRO A 1 76 ? 31.044 14.709 -43.786 1.00 90.69 76 PRO A O 1
ATOM 545 N N . LYS A 1 77 ? 31.650 12.798 -42.775 1.00 92.56 77 LYS A N 1
ATOM 546 C CA . LYS A 1 77 ? 31.962 12.041 -43.986 1.00 92.56 77 LYS A CA 1
ATOM 547 C C . LYS A 1 77 ? 30.802 11.120 -44.324 1.00 92.56 77 LYS A C 1
ATOM 549 O O . LYS A 1 77 ? 30.339 10.400 -43.459 1.00 92.56 77 LYS A O 1
ATOM 554 N N . ASN A 1 78 ? 30.377 11.073 -45.585 1.00 88.56 78 ASN A N 1
ATOM 555 C CA . ASN A 1 78 ? 29.373 10.104 -46.034 1.00 88.56 78 ASN A CA 1
ATOM 556 C C . ASN A 1 78 ? 29.976 8.677 -46.124 1.00 88.56 78 ASN A C 1
ATOM 558 O O . ASN A 1 78 ? 31.021 8.530 -46.770 1.00 88.56 78 ASN A O 1
ATOM 562 N N . PRO A 1 79 ? 29.348 7.623 -45.559 1.00 91.62 79 PRO A N 1
ATOM 563 C CA . PRO A 1 79 ? 28.133 7.632 -44.733 1.00 91.62 79 PRO A CA 1
ATOM 564 C C . PRO A 1 79 ? 28.373 8.255 -43.358 1.00 91.62 79 PRO A C 1
ATOM 566 O O . PRO A 1 79 ? 29.323 7.875 -42.680 1.00 91.62 79 PRO A O 1
ATOM 569 N N . MET A 1 80 ? 27.497 9.175 -42.940 1.00 90.75 80 MET A N 1
ATOM 570 C CA . MET A 1 80 ? 27.672 9.917 -41.681 1.00 90.75 80 MET A CA 1
ATOM 571 C C . MET A 1 80 ? 27.692 8.995 -40.458 1.00 90.75 80 MET A C 1
ATOM 573 O O . MET A 1 80 ? 28.465 9.233 -39.533 1.00 90.75 80 MET A O 1
ATOM 577 N N . TYR A 1 81 ? 26.888 7.931 -40.487 1.00 94.94 81 TYR A N 1
ATOM 578 C CA . TYR A 1 81 ? 26.768 6.967 -39.401 1.00 94.94 81 TYR A CA 1
ATOM 579 C C . TYR A 1 81 ? 27.075 5.555 -39.882 1.00 94.94 81 TYR A C 1
ATOM 581 O O . TYR A 1 81 ? 26.672 5.147 -40.980 1.00 94.94 81 TYR A O 1
ATOM 589 N N . THR A 1 82 ? 27.744 4.791 -39.029 1.00 96.88 82 THR A N 1
ATOM 590 C CA . THR A 1 82 ? 27.984 3.360 -39.226 1.00 96.88 82 THR A CA 1
ATOM 591 C C . THR A 1 82 ? 27.548 2.583 -38.000 1.00 96.88 82 THR A C 1
ATOM 593 O O . THR A 1 82 ? 27.899 2.939 -36.878 1.00 96.88 82 THR A O 1
ATOM 596 N N . TRP A 1 83 ? 26.798 1.508 -38.219 1.00 97.62 83 TRP A N 1
ATOM 597 C CA . TRP A 1 83 ? 26.407 0.581 -37.166 1.00 97.62 83 TRP A CA 1
ATOM 598 C C . TRP A 1 83 ? 27.626 -0.121 -36.563 1.00 97.62 83 TRP A C 1
ATOM 600 O O . TRP A 1 83 ? 28.558 -0.506 -37.284 1.00 97.62 83 TRP A O 1
ATOM 610 N N . ASN A 1 84 ? 27.574 -0.372 -35.256 1.00 97.12 84 ASN A N 1
ATOM 611 C CA . ASN A 1 84 ? 28.483 -1.303 -34.595 1.00 97.12 84 ASN A CA 1
ATOM 612 C C . ASN A 1 84 ? 28.387 -2.696 -35.258 1.00 97.12 84 ASN A C 1
ATOM 614 O O . ASN A 1 84 ? 27.302 -3.143 -35.634 1.00 97.12 84 ASN A O 1
ATOM 618 N N . SER A 1 85 ? 29.515 -3.392 -35.431 1.00 96.44 85 SER A N 1
ATOM 619 C CA . SER A 1 85 ? 29.550 -4.690 -36.117 1.00 96.44 85 SER A CA 1
ATOM 620 C C . SER A 1 85 ? 28.704 -5.767 -35.442 1.00 96.44 85 SER A C 1
ATOM 622 O O . SER A 1 85 ? 28.136 -6.601 -36.147 1.00 96.44 85 SER A O 1
ATOM 624 N N . GLU A 1 86 ? 28.603 -5.749 -34.114 1.00 97.38 86 GLU A N 1
ATOM 625 C CA . GLU A 1 86 ? 27.791 -6.705 -33.351 1.00 97.38 86 GLU A CA 1
ATOM 626 C C . GLU A 1 86 ? 26.298 -6.398 -33.500 1.00 97.38 86 GLU A C 1
ATOM 628 O O . GLU A 1 86 ? 25.493 -7.301 -33.739 1.00 97.38 86 GLU A O 1
ATOM 633 N N . VAL A 1 87 ? 25.944 -5.110 -33.539 1.00 97.25 87 VAL A N 1
ATOM 634 C CA . VAL A 1 87 ? 24.587 -4.664 -33.886 1.00 97.25 87 VAL A CA 1
ATOM 635 C C . VAL A 1 87 ? 24.235 -5.084 -35.313 1.00 97.25 87 VAL A C 1
ATOM 637 O O . VAL A 1 87 ? 23.155 -5.609 -35.538 1.00 97.25 87 VAL A O 1
ATOM 640 N N . VAL A 1 88 ? 25.146 -4.968 -36.287 1.00 97.38 88 VAL A N 1
ATOM 641 C CA . VAL A 1 88 ? 24.905 -5.429 -37.673 1.00 97.38 88 VAL A CA 1
ATOM 642 C C . VAL A 1 88 ? 24.588 -6.919 -37.756 1.00 97.38 88 VAL A C 1
ATOM 644 O O . VAL A 1 88 ? 23.750 -7.304 -38.576 1.00 97.38 88 VAL A O 1
ATOM 647 N N . LYS A 1 89 ? 25.264 -7.762 -36.966 1.00 96.75 89 LYS A N 1
ATOM 648 C CA . LYS A 1 89 ? 24.953 -9.200 -36.915 1.00 96.75 89 LYS A CA 1
ATOM 649 C C . LYS A 1 89 ? 23.525 -9.395 -36.411 1.00 96.75 89 LYS A C 1
ATOM 651 O O . LYS A 1 89 ? 22.709 -9.971 -37.126 1.00 96.75 89 LYS A O 1
ATOM 656 N N . TRP A 1 90 ? 23.205 -8.787 -35.271 1.00 97.50 90 TRP A N 1
ATOM 657 C CA . TRP A 1 90 ? 21.875 -8.863 -34.675 1.00 97.50 90 TRP A CA 1
ATOM 658 C C . TRP A 1 90 ? 20.771 -8.329 -35.605 1.00 97.50 90 TRP A C 1
ATOM 660 O O . TRP A 1 90 ? 19.744 -8.983 -35.779 1.00 97.50 90 TRP A O 1
ATOM 670 N N . LEU A 1 91 ? 20.994 -7.196 -36.279 1.00 96.62 91 LEU A N 1
ATOM 671 C CA . LEU A 1 91 ? 20.046 -6.613 -37.234 1.00 96.62 91 LEU A CA 1
ATOM 672 C C . LEU A 1 91 ? 19.725 -7.580 -38.380 1.00 96.62 91 LEU A C 1
ATOM 674 O O . LEU A 1 91 ? 18.571 -7.698 -38.785 1.00 96.62 91 LEU A O 1
ATOM 678 N N . LYS A 1 92 ? 20.730 -8.280 -38.920 1.00 95.56 92 LYS A N 1
ATOM 679 C CA . LYS A 1 92 ? 20.519 -9.259 -39.999 1.00 95.56 92 LYS A CA 1
ATOM 680 C C . LYS A 1 92 ? 19.715 -10.458 -39.518 1.00 95.56 92 LYS A C 1
ATOM 682 O O . LYS A 1 92 ? 18.806 -10.885 -40.228 1.00 95.56 92 LYS A O 1
ATOM 687 N N . ASP A 1 93 ? 20.032 -10.952 -38.329 1.00 95.81 93 ASP A N 1
ATOM 688 C CA . ASP A 1 93 ? 19.391 -12.134 -37.755 1.00 95.81 93 ASP A CA 1
ATOM 689 C C . ASP A 1 93 ? 17.929 -11.865 -37.356 1.00 95.81 93 ASP A C 1
ATOM 691 O O . ASP A 1 93 ? 17.101 -12.773 -37.408 1.00 95.81 93 ASP A O 1
ATOM 695 N N . ASN A 1 94 ? 17.583 -10.605 -37.063 1.00 94.19 94 ASN A N 1
ATOM 696 C CA . ASN A 1 94 ? 16.240 -10.180 -36.650 1.00 94.19 94 ASN A CA 1
ATOM 697 C C . ASN A 1 94 ? 15.437 -9.469 -37.758 1.00 94.19 94 ASN A C 1
ATOM 699 O O . ASN A 1 94 ? 14.420 -8.837 -37.489 1.00 94.19 94 ASN A O 1
ATOM 703 N N . GLY A 1 95 ? 15.861 -9.574 -39.023 1.00 92.94 95 GLY A N 1
ATOM 704 C CA . GLY A 1 95 ? 15.080 -9.078 -40.168 1.00 92.94 95 GLY A CA 1
ATOM 705 C C . GLY A 1 95 ? 15.176 -7.570 -40.440 1.00 92.94 95 GLY A C 1
ATOM 706 O O . GLY A 1 95 ? 14.479 -7.066 -41.317 1.00 92.94 95 GLY A O 1
ATOM 707 N N . TYR A 1 96 ? 16.091 -6.864 -39.777 1.00 94.62 96 TYR A N 1
ATOM 708 C CA . TYR A 1 96 ? 16.359 -5.428 -39.935 1.00 94.62 96 TYR A CA 1
ATOM 709 C C . TYR A 1 96 ? 17.474 -5.117 -40.951 1.00 94.62 96 TYR A C 1
ATOM 711 O O . TYR A 1 96 ? 18.103 -4.057 -40.929 1.00 94.62 96 TYR A O 1
ATOM 719 N N . GLY A 1 97 ? 17.753 -6.046 -41.870 1.00 92.88 97 GLY A N 1
ATOM 720 C CA . GLY A 1 97 ? 18.831 -5.910 -42.857 1.00 92.88 97 GLY A CA 1
ATOM 721 C C . GLY A 1 97 ? 18.664 -4.726 -43.819 1.00 92.88 97 GLY A C 1
ATOM 722 O O . GLY A 1 97 ? 19.652 -4.245 -44.369 1.00 92.88 97 GLY A O 1
ATOM 723 N N . ASN A 1 98 ? 17.440 -4.224 -43.997 1.00 93.81 98 ASN A N 1
ATOM 724 C CA . ASN A 1 98 ? 17.137 -3.028 -44.789 1.00 93.81 98 ASN A CA 1
ATOM 725 C C . ASN A 1 98 ? 17.715 -1.736 -44.189 1.00 93.81 98 ASN A C 1
ATOM 727 O O . ASN A 1 98 ? 17.887 -0.766 -44.921 1.00 93.81 98 ASN A O 1
ATOM 731 N N . TYR A 1 99 ? 18.062 -1.719 -42.899 1.00 94.25 99 TYR A N 1
ATOM 732 C CA . TYR A 1 99 ? 18.701 -0.569 -42.250 1.00 94.25 99 TYR A CA 1
ATOM 733 C C . TYR A 1 99 ? 20.226 -0.533 -42.431 1.00 94.25 99 TYR A C 1
ATOM 735 O O . TYR A 1 99 ? 20.885 0.387 -41.938 1.00 94.25 99 TYR A O 1
ATOM 743 N N . ILE A 1 100 ? 20.790 -1.513 -43.150 1.00 95.94 100 ILE A N 1
ATOM 744 C CA . ILE A 1 100 ? 22.231 -1.729 -43.289 1.00 95.94 100 ILE A CA 1
ATOM 745 C C . ILE A 1 100 ? 22.662 -1.513 -44.742 1.00 95.94 100 ILE A C 1
ATOM 747 O O . ILE A 1 100 ? 22.296 -2.259 -45.649 1.00 95.94 100 ILE A O 1
ATOM 751 N N . GLY A 1 101 ? 23.501 -0.508 -44.956 1.00 93.81 101 GLY A N 1
ATOM 752 C CA . GLY A 1 101 ? 24.164 -0.232 -46.222 1.00 93.81 101 GLY A CA 1
ATOM 753 C C . GLY A 1 101 ? 25.556 -0.855 -46.327 1.00 93.81 101 GLY A C 1
ATOM 754 O O . GLY A 1 101 ? 26.039 -1.573 -45.448 1.00 93.81 101 GLY A O 1
ATOM 755 N N . SER A 1 102 ? 26.241 -0.541 -47.428 1.00 92.94 102 SER A N 1
ATOM 756 C CA . SER A 1 102 ? 27.627 -0.967 -47.651 1.00 92.94 102 SER A CA 1
ATOM 757 C C . SER A 1 102 ? 28.552 -0.455 -46.542 1.00 92.94 102 SER A C 1
ATOM 759 O O . SER A 1 102 ? 28.469 0.707 -46.154 1.00 92.94 102 SER A O 1
ATOM 761 N N . GLY A 1 103 ? 29.456 -1.309 -46.052 1.00 92.38 103 GLY A N 1
ATOM 762 C CA . GLY A 1 103 ? 30.401 -0.939 -44.992 1.00 92.38 103 GLY A CA 1
ATOM 763 C C . GLY A 1 103 ? 29.734 -0.591 -43.658 1.00 92.38 103 GLY A C 1
ATOM 764 O O . GLY A 1 103 ? 30.255 0.251 -42.939 1.00 92.38 103 GLY A O 1
ATOM 765 N N . ASN A 1 104 ? 28.586 -1.210 -43.351 1.00 96.31 104 ASN A N 1
ATOM 766 C CA . ASN A 1 104 ? 27.771 -0.966 -42.153 1.00 96.31 104 ASN A CA 1
ATOM 767 C C . ASN A 1 104 ? 27.129 0.431 -42.091 1.00 96.31 104 ASN A C 1
ATOM 769 O O . ASN A 1 104 ? 26.708 0.857 -41.019 1.00 96.31 104 ASN A O 1
ATOM 773 N N . ALA A 1 105 ? 27.034 1.144 -43.218 1.00 96.12 105 ALA A N 1
ATOM 774 C CA . ALA A 1 105 ? 26.367 2.442 -43.283 1.00 96.12 105 ALA A CA 1
ATOM 775 C C . ALA A 1 105 ? 24.923 2.359 -42.765 1.00 96.12 105 ALA A C 1
ATOM 777 O O . ALA A 1 105 ? 24.177 1.470 -43.178 1.00 96.12 105 ALA A O 1
ATOM 778 N N . VAL A 1 106 ? 24.504 3.296 -41.919 1.00 95.19 106 VAL A N 1
ATOM 779 C CA . VAL A 1 106 ? 23.088 3.425 -41.539 1.00 95.19 106 VAL A CA 1
ATOM 780 C C . VAL A 1 106 ? 22.308 3.958 -42.745 1.00 95.19 106 VAL A C 1
ATOM 782 O O . VAL A 1 106 ? 22.749 4.905 -43.395 1.00 95.19 106 VAL A O 1
ATOM 785 N N . GLN A 1 107 ? 21.192 3.320 -43.099 1.00 93.81 107 GLN A N 1
ATOM 786 C CA . GLN A 1 107 ? 20.333 3.758 -44.209 1.00 93.81 107 GLN A CA 1
ATOM 787 C C . GLN A 1 107 ? 19.287 4.781 -43.746 1.00 93.81 107 GLN A C 1
ATOM 789 O O . GLN A 1 107 ? 18.764 4.662 -42.639 1.00 93.81 107 GLN A O 1
ATOM 794 N N . ASP A 1 108 ? 18.901 5.710 -44.629 1.00 87.81 108 ASP A N 1
ATOM 795 C CA . ASP A 1 108 ? 17.876 6.740 -44.363 1.00 87.81 108 ASP A CA 1
ATOM 796 C C . ASP A 1 108 ? 16.543 6.140 -43.884 1.00 87.81 108 ASP A C 1
ATOM 798 O O . ASP A 1 108 ? 15.873 6.699 -43.023 1.00 87.81 108 ASP A O 1
ATOM 802 N N . THR A 1 109 ? 16.220 4.924 -44.337 1.00 88.94 109 THR A N 1
ATOM 803 C CA . THR A 1 109 ? 15.041 4.159 -43.901 1.00 88.94 109 THR A CA 1
ATOM 804 C C . THR A 1 109 ? 14.967 3.916 -42.390 1.00 88.94 109 THR A C 1
ATOM 806 O O . THR A 1 109 ? 13.884 3.641 -41.884 1.00 88.94 109 THR A O 1
ATOM 809 N N . PHE A 1 110 ? 16.098 3.963 -41.674 1.00 89.38 110 PHE A N 1
ATOM 810 C CA . PHE A 1 110 ? 16.113 3.920 -40.210 1.00 89.38 110 PHE A CA 1
ATOM 811 C C . PHE A 1 110 ? 15.724 5.280 -39.606 1.00 89.38 110 PHE A C 1
ATOM 813 O O . PHE A 1 110 ? 14.949 5.336 -38.654 1.00 89.38 110 PHE A O 1
ATOM 820 N N . GLY A 1 111 ? 16.214 6.379 -40.189 1.00 83.50 111 GLY A N 1
ATOM 821 C CA . GLY A 1 111 ? 15.879 7.743 -39.768 1.00 83.50 111 GLY A CA 1
ATOM 822 C C . GLY A 1 111 ? 14.417 8.120 -40.025 1.00 83.50 111 GLY A C 1
ATOM 823 O O . GLY A 1 111 ? 13.837 8.860 -39.236 1.00 83.50 111 GLY A O 1
ATOM 824 N N . ASP A 1 112 ? 13.810 7.555 -41.071 1.00 87.31 112 ASP A N 1
ATOM 825 C CA . ASP A 1 112 ? 12.406 7.778 -41.450 1.00 87.31 112 ASP A CA 1
ATOM 826 C C . ASP A 1 112 ? 11.397 6.932 -40.640 1.00 87.31 112 ASP A C 1
ATOM 828 O O . ASP A 1 112 ? 10.190 6.963 -40.900 1.00 87.31 112 ASP A O 1
ATOM 832 N N . MET A 1 113 ? 11.871 6.141 -39.674 1.00 88.19 113 MET A N 1
ATOM 833 C CA . MET A 1 113 ? 11.035 5.265 -38.854 1.00 88.19 113 MET A CA 1
ATOM 834 C C . MET A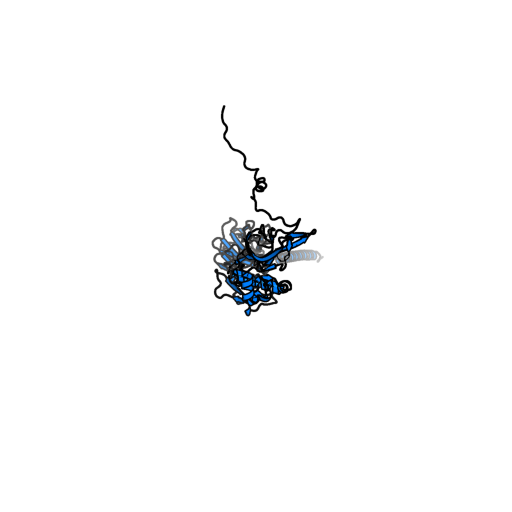 1 113 ? 10.102 6.067 -37.927 1.00 88.19 113 MET A C 1
ATOM 836 O O . MET A 1 113 ? 10.499 7.082 -37.356 1.00 88.19 113 MET A O 1
ATOM 840 N N . SER A 1 114 ? 8.858 5.602 -37.746 1.00 89.62 114 SER A N 1
ATOM 841 C CA . SER A 1 114 ? 7.922 6.196 -36.779 1.00 89.62 114 SER A CA 1
ATOM 842 C C . SER A 1 114 ? 8.432 6.048 -35.342 1.00 89.62 114 SER A C 1
ATOM 844 O O . SER A 1 114 ? 9.175 5.121 -35.032 1.00 89.62 114 SER A O 1
ATOM 846 N N . ALA A 1 115 ? 7.991 6.933 -34.445 1.00 86.38 115 ALA A N 1
ATOM 847 C CA . ALA A 1 115 ? 8.380 6.882 -33.035 1.00 86.38 115 ALA A CA 1
ATOM 848 C C . ALA A 1 115 ? 8.017 5.542 -32.362 1.00 86.38 115 ALA A C 1
ATOM 850 O O . ALA A 1 115 ? 8.817 5.019 -31.593 1.00 86.38 115 ALA A O 1
ATOM 851 N N . ASP A 1 116 ? 6.855 4.966 -32.689 1.00 86.69 116 ASP A N 1
ATOM 852 C CA . ASP A 1 116 ? 6.414 3.678 -32.135 1.00 86.69 116 ASP A CA 1
ATOM 853 C C . ASP A 1 116 ? 7.320 2.528 -32.593 1.00 86.69 116 ASP A C 1
ATOM 855 O O . ASP A 1 116 ? 7.795 1.747 -31.774 1.00 86.69 116 ASP A O 1
ATOM 859 N N . ASN A 1 117 ? 7.660 2.481 -33.885 1.00 89.44 117 ASN A N 1
ATOM 860 C CA . ASN A 1 117 ? 8.569 1.462 -34.410 1.00 89.44 117 ASN A CA 1
ATOM 861 C C . ASN A 1 117 ? 10.000 1.657 -33.877 1.00 89.44 117 ASN A C 1
ATOM 863 O O . ASN A 1 117 ? 10.719 0.679 -33.691 1.00 89.44 117 ASN A O 1
ATOM 867 N N . GLN A 1 118 ? 10.427 2.904 -33.628 1.00 88.81 118 GLN A N 1
ATOM 868 C CA . GLN A 1 118 ? 11.719 3.184 -32.993 1.00 88.81 118 GLN A CA 1
ATOM 869 C C . GLN A 1 118 ? 11.739 2.678 -31.552 1.00 88.81 118 GLN A C 1
ATOM 871 O O . GLN A 1 118 ? 12.731 2.082 -31.143 1.00 88.81 118 GLN A O 1
ATOM 876 N N . LYS A 1 119 ? 10.652 2.879 -30.799 1.00 88.50 119 LYS A N 1
ATOM 877 C CA . LYS A 1 119 ? 10.502 2.330 -29.448 1.00 88.50 119 LYS A CA 1
ATOM 878 C C . LYS A 1 119 ? 10.636 0.804 -29.475 1.00 88.50 119 LYS A C 1
ATOM 880 O O . LYS A 1 119 ? 11.542 0.281 -28.835 1.00 88.50 119 LYS A O 1
ATOM 885 N N . GLU A 1 120 ? 9.821 0.124 -30.281 1.00 90.75 120 GLU A N 1
ATOM 886 C CA . GLU A 1 120 ? 9.856 -1.340 -30.433 1.00 90.75 120 GLU A CA 1
ATOM 887 C C . GLU A 1 120 ? 11.262 -1.834 -30.825 1.00 90.75 120 GLU A C 1
ATOM 889 O O . GLU A 1 120 ? 11.800 -2.776 -30.246 1.00 90.75 120 GLU A O 1
ATOM 894 N N . PHE A 1 121 ? 11.918 -1.155 -31.772 1.00 93.19 121 PHE A N 1
ATOM 895 C CA . PHE A 1 121 ? 13.285 -1.474 -32.183 1.00 93.19 121 PHE A CA 1
ATOM 896 C C . PHE A 1 121 ? 14.292 -1.405 -31.022 1.00 93.19 121 PHE A C 1
ATOM 898 O O . PHE A 1 121 ? 15.117 -2.311 -30.868 1.00 93.19 121 PHE A O 1
ATOM 905 N N . LEU A 1 122 ? 14.248 -0.337 -30.219 1.00 93.00 122 LEU A N 1
ATOM 906 C CA . LEU A 1 122 ? 15.169 -0.146 -29.095 1.00 93.00 122 LEU A CA 1
ATOM 907 C C . LEU A 1 122 ? 14.932 -1.176 -27.988 1.00 93.00 122 LEU A C 1
ATOM 909 O O . LEU A 1 122 ? 15.898 -1.658 -27.399 1.00 93.00 122 LEU A O 1
ATOM 913 N N . GLU A 1 123 ? 13.677 -1.542 -27.735 1.00 92.94 123 GLU A N 1
ATOM 914 C CA . GLU A 1 123 ? 13.308 -2.573 -26.760 1.00 92.94 123 GLU A CA 1
ATOM 915 C C . GLU A 1 123 ? 13.805 -3.957 -27.193 1.00 92.94 123 GLU A C 1
ATOM 917 O O . GLU A 1 123 ? 14.442 -4.655 -26.399 1.00 92.94 123 GLU A O 1
ATOM 922 N N . LYS A 1 124 ? 13.652 -4.308 -28.477 1.00 93.69 124 LYS A N 1
ATOM 923 C CA . LYS A 1 124 ? 14.210 -5.547 -29.048 1.00 93.69 124 LYS A CA 1
ATOM 924 C C . LYS A 1 124 ? 15.722 -5.599 -28.959 1.00 93.69 124 LYS A C 1
ATOM 926 O O . LYS A 1 124 ? 16.279 -6.635 -28.594 1.00 93.69 124 LYS A O 1
ATOM 931 N N . LEU A 1 125 ? 16.393 -4.495 -29.284 1.00 95.25 125 LEU A N 1
ATOM 932 C CA . LEU A 1 125 ? 17.847 -4.424 -29.202 1.00 95.25 125 LEU A CA 1
ATOM 933 C C . LEU A 1 125 ? 18.324 -4.527 -27.747 1.00 95.25 125 LEU A C 1
ATOM 935 O O . LEU A 1 125 ? 19.256 -5.281 -27.470 1.00 95.25 125 LEU A O 1
ATOM 939 N N . ALA A 1 126 ? 17.663 -3.836 -26.814 1.00 95.06 126 ALA A N 1
ATOM 940 C CA . ALA A 1 126 ? 17.966 -3.914 -25.388 1.00 95.06 126 ALA A CA 1
ATOM 941 C C . ALA A 1 126 ? 17.791 -5.338 -24.848 1.00 95.06 126 ALA A C 1
ATOM 943 O O . ALA A 1 126 ? 18.707 -5.870 -24.217 1.00 95.06 126 ALA A O 1
ATOM 944 N N . ASN A 1 127 ? 16.667 -5.986 -25.166 1.00 93.56 127 ASN A N 1
ATOM 945 C CA . ASN A 1 127 ? 16.439 -7.386 -24.827 1.00 93.56 127 ASN A CA 1
ATOM 946 C C . ASN A 1 127 ? 17.519 -8.285 -25.445 1.00 93.56 127 ASN A C 1
ATOM 948 O O . ASN A 1 127 ? 18.068 -9.160 -24.776 1.00 93.56 127 ASN A O 1
ATOM 952 N N . GLY A 1 128 ? 17.883 -8.040 -26.706 1.00 94.12 128 GLY A N 1
ATOM 953 C CA . GLY A 1 128 ? 18.910 -8.803 -27.400 1.00 94.12 128 GLY A CA 1
ATOM 954 C C . GLY A 1 128 ? 20.275 -8.734 -26.715 1.00 94.12 128 GLY A C 1
ATOM 955 O O . GLY A 1 128 ? 20.924 -9.763 -26.529 1.00 94.12 128 GLY A O 1
ATOM 956 N N . ILE A 1 129 ? 20.674 -7.541 -26.277 1.00 95.50 129 ILE A N 1
ATOM 957 C CA . ILE A 1 129 ? 21.906 -7.312 -25.511 1.00 95.50 129 ILE A CA 1
ATOM 958 C C . ILE A 1 129 ? 21.835 -8.019 -24.155 1.00 95.50 129 ILE A C 1
ATOM 960 O O . ILE A 1 129 ? 22.735 -8.777 -23.800 1.00 95.50 129 ILE A O 1
ATOM 964 N N . LYS A 1 130 ? 20.745 -7.830 -23.403 1.00 92.56 130 LYS A N 1
ATOM 965 C CA . LYS A 1 130 ? 20.607 -8.393 -22.050 1.00 92.56 130 LYS A CA 1
ATOM 966 C C . LYS A 1 130 ? 20.490 -9.914 -22.017 1.00 92.56 130 LYS A C 1
ATOM 968 O O . LYS A 1 130 ? 20.965 -10.539 -21.073 1.00 92.56 130 LYS A O 1
ATOM 973 N N . THR A 1 131 ? 19.911 -10.514 -23.051 1.00 90.06 131 THR A N 1
ATOM 974 C CA . THR A 1 131 ? 19.797 -11.975 -23.194 1.00 90.06 1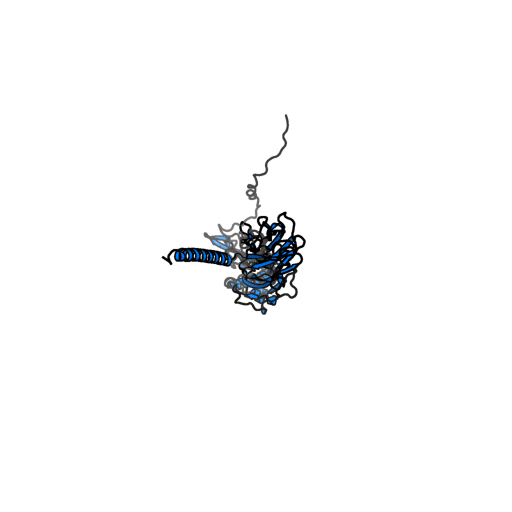31 THR A CA 1
ATOM 975 C C . THR A 1 131 ? 21.008 -12.614 -23.882 1.00 90.06 131 THR A C 1
ATOM 977 O O . THR A 1 131 ? 21.082 -13.841 -23.965 1.00 90.06 131 THR A O 1
ATOM 980 N N . GLY A 1 132 ? 21.966 -11.814 -24.368 1.00 92.25 132 GLY A N 1
ATOM 981 C CA . GLY A 1 132 ? 23.179 -12.288 -25.042 1.00 92.25 132 GLY A CA 1
ATOM 982 C C . GLY A 1 132 ? 22.977 -12.733 -26.496 1.00 92.25 132 GLY A C 1
ATOM 983 O O . GLY A 1 132 ? 23.853 -13.381 -27.065 1.00 92.25 132 GLY A O 1
ATOM 984 N N . THR A 1 133 ? 21.839 -12.407 -27.119 1.00 92.88 133 THR A N 1
ATOM 985 C CA . THR A 1 133 ? 21.638 -12.623 -28.567 1.00 92.88 133 THR A CA 1
ATOM 986 C C . THR A 1 133 ? 22.282 -11.521 -29.416 1.00 92.88 133 THR A C 1
ATOM 988 O O . THR A 1 133 ? 22.549 -11.734 -30.599 1.00 92.88 133 THR A O 1
ATOM 991 N N . CYS A 1 134 ? 22.581 -10.365 -28.818 1.00 95.81 134 CYS A N 1
ATOM 992 C CA . CYS A 1 134 ? 23.483 -9.346 -29.345 1.00 95.81 134 CYS A CA 1
ATOM 993 C C . CYS A 1 134 ? 24.710 -9.258 -28.428 1.00 95.81 134 CYS A C 1
ATOM 995 O O . CYS A 1 134 ? 24.596 -8.814 -27.289 1.00 95.81 134 CYS A O 1
ATOM 997 N N . ASP A 1 135 ? 25.875 -9.682 -28.919 1.00 95.56 135 ASP A N 1
ATOM 998 C CA . ASP A 1 135 ? 27.140 -9.702 -28.167 1.00 95.56 135 ASP A CA 1
ATOM 999 C C . ASP A 1 135 ? 27.798 -8.312 -28.159 1.00 95.56 135 ASP A C 1
ATOM 1001 O O . ASP A 1 135 ? 28.870 -8.100 -28.723 1.00 95.56 135 ASP A O 1
ATOM 1005 N N . LEU A 1 136 ? 27.083 -7.321 -27.623 1.00 96.88 136 LEU A N 1
ATOM 1006 C CA . LEU A 1 136 ? 27.537 -5.937 -27.541 1.00 96.88 136 LEU A CA 1
ATOM 1007 C C . LEU A 1 136 ? 27.884 -5.583 -26.096 1.00 96.88 136 LEU A C 1
ATOM 1009 O O . LEU A 1 136 ? 27.008 -5.511 -25.236 1.00 96.88 136 LEU A O 1
ATOM 1013 N N . ASP A 1 137 ? 29.158 -5.289 -25.854 1.00 95.81 137 ASP A N 1
ATOM 1014 C CA . ASP A 1 137 ? 29.628 -4.833 -24.550 1.00 95.81 137 ASP A CA 1
ATOM 1015 C C . ASP A 1 137 ? 29.200 -3.389 -24.257 1.00 95.81 137 ASP A C 1
ATOM 1017 O O . ASP A 1 137 ? 29.164 -2.523 -25.143 1.00 95.81 137 ASP A O 1
ATOM 1021 N N . ALA A 1 138 ? 28.928 -3.113 -22.980 1.00 96.69 138 ALA A N 1
ATOM 1022 C CA . ALA A 1 138 ? 28.736 -1.750 -22.513 1.00 96.69 138 ALA A CA 1
ATOM 1023 C C . ALA A 1 138 ? 30.031 -0.956 -22.736 1.00 96.69 138 ALA A C 1
ATOM 1025 O O . ALA A 1 138 ? 31.121 -1.373 -22.344 1.00 96.69 138 ALA A O 1
ATOM 1026 N N . THR A 1 139 ? 29.909 0.202 -23.377 1.00 96.25 139 THR A N 1
ATOM 1027 C CA . THR A 1 139 ? 31.015 1.148 -23.552 1.00 96.25 139 THR A CA 1
ATOM 1028 C C . THR A 1 139 ? 31.377 1.813 -22.232 1.00 96.25 139 THR A C 1
ATOM 1030 O O . THR A 1 139 ? 32.553 2.062 -21.980 1.00 96.25 139 THR A O 1
ATOM 1033 N N . ASP A 1 140 ? 30.373 2.079 -21.397 1.00 96.56 140 ASP A N 1
ATOM 1034 C CA . ASP A 1 140 ? 30.557 2.595 -20.047 1.00 96.56 140 ASP A CA 1
ATOM 1035 C C . ASP A 1 140 ? 29.393 2.169 -19.136 1.00 96.56 140 ASP A C 1
ATOM 1037 O O . ASP A 1 140 ? 28.312 1.790 -19.604 1.00 96.56 140 ASP A O 1
ATOM 1041 N N . THR A 1 141 ? 29.611 2.199 -17.824 1.00 97.31 141 THR A N 1
ATOM 1042 C CA . THR A 1 141 ? 28.627 1.808 -16.809 1.00 97.31 141 THR A CA 1
ATOM 1043 C C . THR A 1 141 ? 28.732 2.720 -15.600 1.00 97.31 141 THR A C 1
ATOM 1045 O O . THR A 1 141 ? 29.753 2.750 -14.915 1.00 97.31 141 THR A O 1
ATOM 1048 N N . MET A 1 142 ? 27.636 3.406 -15.291 1.00 96.88 142 MET A N 1
ATOM 1049 C CA . MET A 1 142 ? 27.544 4.322 -14.161 1.00 96.88 142 MET A CA 1
ATOM 1050 C C . MET A 1 142 ? 26.521 3.838 -13.144 1.00 96.88 142 MET A C 1
ATOM 1052 O O . MET A 1 142 ? 25.561 3.148 -13.475 1.00 96.88 142 MET A O 1
ATOM 1056 N N . LYS A 1 143 ? 26.726 4.225 -11.887 1.00 95.62 143 LYS A N 1
ATOM 1057 C CA . LYS A 1 143 ? 25.801 3.965 -10.784 1.00 95.62 143 LYS A CA 1
ATOM 1058 C C . LYS A 1 143 ? 25.462 5.264 -10.077 1.00 95.62 143 LYS A C 1
ATOM 1060 O O . LYS A 1 143 ? 26.340 6.111 -9.910 1.00 95.62 143 LYS A O 1
ATOM 1065 N N . SER A 1 144 ? 24.217 5.412 -9.645 1.00 91.56 144 SER A N 1
ATOM 1066 C CA . SER A 1 144 ? 23.769 6.582 -8.890 1.00 91.56 144 SER A CA 1
ATOM 1067 C C . SER A 1 144 ? 22.657 6.235 -7.916 1.00 91.56 144 SER A C 1
ATOM 1069 O O . SER A 1 144 ? 21.874 5.326 -8.158 1.00 91.56 144 SER A O 1
ATOM 1071 N N . ASN A 1 145 ? 22.591 6.992 -6.828 1.00 90.94 145 ASN A N 1
ATOM 1072 C CA . ASN A 1 145 ? 21.488 7.037 -5.873 1.00 90.94 145 ASN A CA 1
ATOM 1073 C C . ASN A 1 145 ? 20.996 8.484 -5.676 1.00 90.94 145 ASN A C 1
ATOM 1075 O O . ASN A 1 145 ? 20.536 8.844 -4.598 1.00 90.94 145 ASN A O 1
ATOM 1079 N N . SER A 1 146 ? 21.190 9.344 -6.682 1.00 89.19 146 SER A N 1
ATOM 1080 C CA . SER A 1 146 ? 20.906 10.782 -6.604 1.00 89.19 146 SER A CA 1
ATOM 1081 C C . SER A 1 146 ? 20.011 11.290 -7.738 1.00 89.19 146 SER A C 1
ATOM 1083 O O . SER A 1 146 ? 19.995 12.490 -8.006 1.00 89.19 146 SER A O 1
ATOM 1085 N N . GLY A 1 147 ? 19.295 10.401 -8.434 1.00 93.19 147 GLY A N 1
ATOM 1086 C CA . GLY A 1 147 ? 18.370 10.760 -9.516 1.00 93.19 147 GLY A CA 1
ATOM 1087 C C . GLY A 1 147 ? 19.005 11.004 -10.891 1.00 93.19 147 GLY A C 1
ATOM 1088 O O . GLY A 1 147 ? 18.267 11.149 -11.867 1.00 93.19 147 GLY A O 1
ATOM 1089 N N . SER A 1 148 ? 20.339 11.008 -10.998 1.00 94.31 148 SER A N 1
ATOM 1090 C CA . SER A 1 148 ? 21.047 11.189 -12.273 1.00 94.31 148 SER A CA 1
ATOM 1091 C C . SER A 1 148 ? 22.449 10.575 -12.302 1.00 94.31 148 SER A C 1
ATOM 1093 O O . SER A 1 148 ? 23.081 10.392 -11.259 1.00 94.31 148 SER A O 1
ATOM 1095 N N . VAL A 1 149 ? 22.942 10.257 -13.502 1.00 95.19 149 VAL A N 1
ATOM 1096 C CA . VAL A 1 149 ? 24.339 9.855 -13.767 1.00 95.19 149 VAL A CA 1
ATOM 1097 C C . VAL A 1 149 ? 24.964 10.781 -14.807 1.00 95.19 149 VAL A C 1
ATOM 1099 O O . VAL A 1 149 ? 24.261 11.287 -15.678 1.00 95.19 149 VAL A O 1
ATOM 1102 N N . THR A 1 150 ? 26.287 10.950 -14.759 1.00 95.38 150 THR A N 1
ATOM 1103 C CA . THR A 1 150 ? 27.053 11.607 -15.827 1.00 95.38 150 THR A CA 1
ATOM 1104 C C . THR A 1 150 ? 28.110 10.651 -16.356 1.00 95.38 150 THR A C 1
ATOM 1106 O O . THR A 1 150 ? 28.968 10.208 -15.599 1.00 95.38 150 THR A O 1
ATOM 1109 N N . PHE A 1 151 ? 28.048 10.356 -17.650 1.00 95.31 151 PHE A N 1
ATOM 1110 C CA . PHE A 1 151 ? 29.107 9.675 -18.384 1.00 95.31 151 PHE A CA 1
ATOM 1111 C C . PHE A 1 151 ? 30.111 10.721 -18.861 1.00 95.31 151 PHE A C 1
ATOM 1113 O O . PHE A 1 151 ? 29.751 11.626 -19.616 1.00 95.31 151 PHE A O 1
ATOM 1120 N N . GLU A 1 152 ? 31.354 10.628 -18.401 1.00 94.81 152 GLU A N 1
ATOM 1121 C CA . GLU A 1 152 ? 32.394 11.591 -18.757 1.00 94.81 152 GLU A CA 1
ATOM 1122 C C . GLU A 1 152 ? 33.088 11.191 -20.059 1.00 94.81 152 GLU A C 1
ATOM 1124 O O . GLU A 1 152 ? 33.376 10.018 -20.297 1.00 94.81 152 GLU A O 1
ATOM 1129 N N . ASN A 1 153 ? 33.446 12.178 -20.879 1.00 93.75 153 ASN A N 1
ATOM 1130 C CA . ASN A 1 153 ? 34.261 11.970 -22.078 1.00 93.75 153 ASN A CA 1
ATOM 1131 C C . ASN A 1 153 ? 33.697 10.936 -23.083 1.00 93.75 153 ASN A C 1
ATOM 1133 O O . ASN A 1 153 ? 34.465 10.194 -23.704 1.00 93.75 153 ASN A O 1
ATOM 1137 N N . MET A 1 154 ? 32.382 10.917 -23.315 1.00 93.94 154 MET A N 1
ATOM 1138 C CA . MET A 1 154 ? 31.786 10.061 -24.347 1.00 93.94 154 MET A CA 1
ATOM 1139 C C . MET A 1 154 ? 32.186 10.527 -25.750 1.00 93.94 154 MET A C 1
ATOM 1141 O O . MET A 1 154 ? 32.127 11.719 -26.054 1.00 93.94 154 MET A O 1
ATOM 1145 N N . SER A 1 155 ? 32.584 9.595 -26.620 1.00 94.31 155 SER A N 1
ATOM 1146 C CA . SER A 1 155 ? 32.892 9.891 -28.023 1.00 94.31 155 SER A CA 1
ATOM 1147 C C . SER A 1 155 ? 31.621 10.092 -28.852 1.00 94.31 155 SER A C 1
ATOM 1149 O O . SER A 1 155 ? 30.530 9.672 -28.473 1.00 94.31 155 SER A O 1
ATOM 1151 N N . MET A 1 156 ? 31.742 10.765 -30.000 1.00 93.94 156 MET A N 1
ATOM 1152 C CA . MET A 1 156 ? 30.593 10.973 -30.886 1.00 93.94 156 MET A CA 1
ATOM 1153 C C . MET A 1 156 ? 30.026 9.643 -31.403 1.00 93.94 156 MET A C 1
ATOM 1155 O O . MET A 1 156 ? 30.749 8.786 -31.920 1.00 93.94 156 MET A O 1
ATOM 1159 N N . GLY A 1 157 ? 28.710 9.502 -31.313 1.00 94.50 157 GLY A N 1
ATOM 1160 C CA . GLY A 1 157 ? 27.987 8.284 -31.640 1.00 94.50 157 GLY A CA 1
ATOM 1161 C C . GLY A 1 157 ? 26.540 8.328 -31.170 1.00 94.50 157 GLY A C 1
ATOM 1162 O O . GLY A 1 157 ? 26.077 9.305 -30.576 1.00 94.50 157 GLY A O 1
ATOM 1163 N N . GLU A 1 158 ? 25.839 7.234 -31.438 1.00 95.38 158 GLU A N 1
ATOM 1164 C CA . GLU A 1 158 ? 24.547 6.948 -30.826 1.00 95.38 158 GLU A CA 1
ATOM 1165 C C . GLU A 1 158 ? 24.714 5.782 -29.857 1.00 95.38 158 GLU A C 1
ATOM 1167 O O . GLU A 1 158 ? 25.292 4.746 -30.210 1.00 95.38 158 GLU A O 1
ATOM 1172 N N . TYR A 1 159 ? 24.231 5.972 -28.632 1.00 96.69 159 TYR A N 1
ATOM 1173 C CA . TYR A 1 159 ? 24.337 5.006 -27.548 1.00 96.69 159 TYR A CA 1
ATOM 1174 C C . TYR A 1 159 ? 22.950 4.584 -27.097 1.00 96.69 159 TYR A C 1
ATOM 1176 O O . TYR A 1 159 ? 22.115 5.443 -26.829 1.00 96.69 159 TYR A O 1
ATOM 1184 N N . LEU A 1 160 ? 22.719 3.283 -26.968 1.00 96.94 160 LEU A N 1
ATOM 1185 C CA . LEU A 1 160 ? 21.562 2.748 -26.262 1.00 96.94 160 LEU A CA 1
ATOM 1186 C C . LEU A 1 160 ? 21.863 2.754 -24.762 1.00 96.94 160 LEU A C 1
ATOM 1188 O O . LEU A 1 160 ? 22.891 2.233 -24.335 1.00 96.94 160 LEU A O 1
ATOM 1192 N N . LEU A 1 161 ? 20.967 3.336 -23.976 1.00 96.12 161 LEU A N 1
ATOM 1193 C CA . LEU A 1 161 ? 21.003 3.319 -22.524 1.00 96.12 161 LEU A CA 1
ATOM 1194 C C . LEU A 1 161 ? 20.015 2.291 -21.995 1.00 96.12 161 LEU A C 1
ATOM 1196 O O . LEU A 1 161 ? 18.828 2.327 -22.335 1.00 96.12 161 LEU A O 1
ATOM 1200 N N . ILE A 1 162 ? 20.503 1.427 -21.112 1.00 95.31 162 ILE A N 1
ATOM 1201 C CA . ILE A 1 162 ? 19.680 0.491 -20.349 1.00 95.31 162 ILE A CA 1
ATOM 1202 C C . ILE A 1 162 ? 19.940 0.766 -18.873 1.00 95.31 162 ILE A C 1
ATOM 1204 O O . ILE A 1 162 ? 21.094 0.808 -18.451 1.00 95.31 162 ILE A O 1
ATOM 1208 N N . ALA A 1 163 ? 18.873 0.980 -18.107 1.00 94.44 163 ALA A N 1
ATOM 1209 C CA . ALA A 1 163 ? 18.956 1.216 -16.675 1.00 94.44 163 ALA A CA 1
ATOM 1210 C C . ALA A 1 163 ? 18.233 0.116 -15.907 1.00 94.44 163 ALA A C 1
ATOM 1212 O O . ALA A 1 163 ? 17.198 -0.382 -16.350 1.00 94.44 163 ALA A O 1
ATOM 1213 N N . SER A 1 164 ? 18.784 -0.244 -14.754 1.00 93.06 164 SER A N 1
ATOM 1214 C CA . SER A 1 164 ? 18.206 -1.221 -13.838 1.00 93.06 164 SER A CA 1
ATOM 1215 C C . SER A 1 164 ? 18.565 -0.896 -12.390 1.00 93.06 164 SER A C 1
ATOM 1217 O O . SER A 1 164 ? 19.506 -0.150 -12.109 1.00 93.06 164 SER A O 1
ATOM 1219 N N . GLY A 1 165 ? 17.804 -1.458 -11.455 1.00 91.56 165 GLY A N 1
ATOM 1220 C CA . GLY A 1 165 ? 17.899 -1.127 -10.035 1.00 91.56 165 GLY A CA 1
ATOM 1221 C C . GLY A 1 165 ? 16.863 -0.090 -9.608 1.00 91.56 165 GLY A C 1
ATOM 1222 O O . GLY A 1 165 ? 16.006 0.324 -10.384 1.00 91.56 165 GLY A O 1
ATOM 1223 N N . GLY A 1 166 ? 16.928 0.298 -8.340 1.00 93.00 166 GLY A N 1
ATOM 1224 C CA . GLY A 1 166 ? 15.910 1.126 -7.699 1.00 93.00 166 GLY A CA 1
ATOM 1225 C C . GLY A 1 166 ? 14.503 0.531 -7.705 1.00 93.00 166 GLY A C 1
ATOM 1226 O O . GLY A 1 166 ? 14.335 -0.686 -7.764 1.00 93.00 166 GLY A O 1
ATOM 1227 N N . VAL A 1 167 ? 13.488 1.384 -7.597 1.00 94.50 167 VAL A N 1
ATOM 1228 C CA . VAL A 1 167 ? 12.070 0.972 -7.543 1.00 94.50 167 VAL A CA 1
ATOM 1229 C C . VAL A 1 167 ? 11.360 1.091 -8.891 1.00 94.50 167 VAL A C 1
ATOM 1231 O O . VAL A 1 167 ? 10.233 0.626 -9.052 1.00 94.50 167 VAL A O 1
ATOM 1234 N N . LYS A 1 168 ? 12.001 1.732 -9.869 1.00 95.00 168 LYS A N 1
ATOM 1235 C CA . LYS A 1 168 ? 11.396 2.085 -11.153 1.00 95.00 168 LYS A CA 1
ATOM 1236 C C . LYS A 1 168 ? 11.672 1.025 -12.214 1.00 95.00 168 LYS A C 1
ATOM 1238 O O . LYS A 1 168 ? 12.733 0.413 -12.231 1.00 95.00 168 LYS A O 1
ATOM 1243 N N . ILE A 1 169 ? 10.735 0.872 -13.142 1.00 95.38 169 ILE A N 1
ATOM 1244 C CA . ILE A 1 169 ? 10.914 0.096 -14.371 1.00 95.38 169 ILE A CA 1
ATOM 1245 C C . ILE A 1 169 ? 11.311 1.076 -15.469 1.00 95.38 169 ILE A C 1
ATOM 1247 O O . ILE A 1 169 ? 10.538 1.974 -15.807 1.00 95.38 169 ILE A O 1
ATOM 1251 N N . TYR A 1 170 ? 12.523 0.931 -16.000 1.00 93.75 170 TYR A N 1
ATOM 1252 C CA . TYR A 1 170 ? 13.067 1.840 -17.004 1.00 93.75 170 TYR A CA 1
ATOM 1253 C C . TYR A 1 170 ? 12.818 1.351 -18.427 1.00 93.75 170 TYR A C 1
ATOM 1255 O O . TYR A 1 170 ? 13.006 0.178 -18.751 1.00 93.75 170 TYR A O 1
ATOM 1263 N N . GLN A 1 171 ? 12.465 2.293 -19.296 1.00 92.44 171 GLN A N 1
ATOM 1264 C CA . GLN A 1 171 ? 12.369 2.071 -20.732 1.00 92.44 171 GLN A CA 1
ATOM 1265 C C . GLN A 1 171 ? 13.732 2.369 -21.375 1.00 92.44 171 GLN A C 1
ATOM 1267 O O . GLN A 1 171 ? 14.308 3.428 -21.088 1.00 92.44 171 GLN A O 1
ATOM 1272 N N . PRO A 1 172 ? 14.269 1.486 -22.239 1.00 93.25 172 PRO A N 1
ATOM 1273 C CA . PRO A 1 172 ? 15.492 1.774 -22.976 1.00 93.25 172 PRO A CA 1
ATOM 1274 C C . PRO A 1 172 ? 15.368 3.079 -23.762 1.00 93.25 172 PRO A C 1
ATOM 1276 O O . PRO A 1 172 ? 14.322 3.393 -24.331 1.00 93.25 172 PRO A O 1
ATOM 1279 N N . THR A 1 173 ? 16.445 3.854 -23.801 1.00 92.56 173 THR A N 1
ATOM 1280 C CA . THR A 1 173 ? 16.476 5.140 -24.510 1.00 92.56 173 THR A CA 1
ATOM 1281 C C . THR A 1 173 ? 17.806 5.320 -25.221 1.00 92.56 173 THR A C 1
ATOM 1283 O O . THR A 1 173 ? 18.729 4.540 -25.017 1.00 92.56 173 THR A O 1
ATOM 1286 N N . THR A 1 174 ? 17.935 6.345 -26.055 1.00 93.69 174 THR A N 1
ATOM 1287 C CA . THR A 1 174 ? 19.189 6.646 -26.753 1.00 93.69 174 THR A CA 1
ATOM 1288 C C . THR A 1 174 ? 19.796 7.962 -26.302 1.00 93.69 174 THR A C 1
ATOM 1290 O O . THR A 1 174 ? 19.072 8.927 -26.042 1.00 93.69 174 THR A O 1
ATOM 1293 N N . VAL A 1 175 ? 21.124 8.024 -26.329 1.00 93.44 175 VAL A N 1
ATOM 1294 C CA . VAL A 1 175 ? 21.894 9.269 -26.374 1.00 93.44 175 VAL A CA 1
ATOM 1295 C C . VAL A 1 175 ? 22.395 9.478 -27.788 1.00 93.44 175 VAL A C 1
ATOM 1297 O O . VAL A 1 175 ? 23.079 8.612 -28.333 1.00 93.44 175 VAL A O 1
ATOM 1300 N N . LYS A 1 176 ? 22.121 10.651 -28.356 1.00 92.00 176 LYS A N 1
ATOM 1301 C CA . LYS A 1 176 ? 22.713 11.091 -29.623 1.00 92.00 176 LYS A CA 1
ATOM 1302 C C . LYS A 1 176 ? 23.750 12.168 -29.348 1.00 92.00 176 LYS A C 1
ATOM 1304 O O . LYS A 1 176 ? 23.396 13.268 -28.925 1.00 92.00 176 LYS A O 1
ATOM 1309 N N . LEU A 1 177 ? 25.015 11.854 -29.612 1.00 93.25 177 LEU A N 1
ATOM 1310 C CA . LEU A 1 177 ? 26.131 12.794 -29.565 1.00 93.25 177 LEU A CA 1
ATOM 1311 C C . LEU A 1 177 ? 26.739 12.894 -30.965 1.00 93.25 177 LEU A C 1
ATOM 1313 O O . LEU A 1 177 ? 27.625 12.128 -31.336 1.00 93.25 177 LEU A O 1
ATOM 1317 N N . VAL A 1 178 ? 26.217 13.815 -31.773 1.00 92.19 178 VAL A N 1
ATOM 1318 C CA . VAL A 1 178 ? 26.536 13.918 -33.205 1.00 92.19 178 VAL A CA 1
ATOM 1319 C C . VAL A 1 178 ? 27.068 15.310 -33.563 1.00 92.19 178 VAL A C 1
ATOM 1321 O O . VAL A 1 178 ? 26.793 16.266 -32.838 1.00 92.19 178 VAL A O 1
ATOM 1324 N N . PRO A 1 179 ? 27.830 15.461 -34.661 1.00 92.50 179 PRO A N 1
ATOM 1325 C CA . PRO A 1 179 ? 28.306 16.755 -35.133 1.00 92.50 179 PRO A CA 1
ATOM 1326 C C . PRO A 1 179 ? 27.178 17.752 -35.378 1.00 92.50 179 PRO A C 1
ATOM 1328 O O . PRO A 1 179 ? 26.172 17.426 -36.008 1.00 92.50 179 PRO A O 1
ATOM 1331 N N . GLU A 1 180 ? 27.401 18.997 -34.977 1.00 91.88 180 GLU A N 1
ATOM 1332 C CA . GLU A 1 180 ? 26.497 20.108 -35.246 1.00 91.88 180 GLU A CA 1
ATOM 1333 C C . GLU A 1 180 ? 27.253 21.247 -35.931 1.00 91.88 180 GLU A C 1
ATOM 1335 O O . GLU A 1 180 ? 28.372 21.602 -35.548 1.00 91.88 180 GLU A O 1
ATOM 1340 N N . TYR A 1 181 ? 26.646 21.829 -36.965 1.00 90.56 181 TYR A N 1
ATOM 1341 C CA . TYR A 1 181 ? 27.224 22.973 -37.656 1.00 90.56 181 TYR A CA 1
ATOM 1342 C C . TYR A 1 181 ? 26.838 24.268 -36.935 1.00 90.56 181 TYR A C 1
ATOM 1344 O O . TYR A 1 181 ? 25.687 24.707 -36.999 1.00 90.56 181 TYR A O 1
ATOM 1352 N N . LYS A 1 182 ? 27.803 24.883 -36.242 1.00 87.31 182 LYS A N 1
ATOM 1353 C CA . LYS A 1 182 ? 27.614 26.081 -35.409 1.00 87.31 182 LYS A CA 1
ATOM 1354 C C . LYS A 1 182 ? 28.765 27.063 -35.605 1.00 87.31 182 LYS A C 1
ATOM 1356 O O . LYS A 1 182 ? 29.931 26.687 -35.619 1.00 87.31 182 LYS A O 1
ATOM 1361 N N . ASP A 1 183 ? 28.434 28.347 -35.719 1.00 85.12 183 ASP A N 1
ATOM 1362 C CA . ASP A 1 183 ? 29.401 29.449 -35.861 1.00 85.12 183 ASP A CA 1
ATOM 1363 C C . ASP A 1 183 ? 30.386 29.292 -37.036 1.00 85.12 183 ASP A C 1
ATOM 1365 O O . ASP A 1 183 ? 31.539 29.708 -36.957 1.00 85.12 183 ASP A O 1
ATOM 1369 N N . GLY A 1 184 ? 29.935 28.695 -38.143 1.00 84.88 184 GLY A N 1
ATOM 1370 C CA . GLY A 1 184 ? 30.738 28.546 -39.358 1.00 84.88 184 GLY A CA 1
ATOM 1371 C C . GLY A 1 184 ? 31.649 27.315 -39.395 1.00 84.88 184 GLY A C 1
ATOM 1372 O O . GLY A 1 184 ? 32.319 27.113 -40.409 1.00 84.88 184 GLY A O 1
ATOM 1373 N N . SER A 1 185 ? 31.647 26.466 -38.362 1.00 87.69 185 SER A N 1
ATOM 1374 C CA . SER A 1 185 ? 32.394 25.204 -38.345 1.00 87.69 185 SER A CA 1
ATOM 1375 C C . SER A 1 185 ? 31.590 24.043 -37.750 1.00 87.69 185 SER A C 1
ATOM 1377 O O . SER A 1 185 ? 30.546 24.232 -37.125 1.00 87.69 185 SER A O 1
ATOM 1379 N N . TRP A 1 186 ? 32.056 22.816 -37.991 1.00 89.81 186 TRP A N 1
ATOM 1380 C CA . TRP A 1 186 ? 31.510 21.627 -37.340 1.00 89.81 186 TRP A CA 1
ATOM 1381 C C . TRP A 1 186 ? 32.094 21.497 -35.940 1.00 89.81 186 TRP A C 1
ATOM 1383 O O . TRP A 1 186 ? 33.308 21.585 -35.760 1.00 89.81 186 TRP A O 1
ATOM 1393 N N . LYS A 1 187 ? 31.220 21.290 -34.960 1.00 89.62 187 LYS A N 1
ATOM 1394 C CA . LYS A 1 187 ? 31.567 21.112 -33.549 1.00 89.62 187 LYS A CA 1
ATOM 1395 C C . LYS A 1 187 ? 30.866 19.869 -33.014 1.00 89.62 187 LYS A C 1
ATOM 1397 O O . LYS A 1 187 ? 29.921 19.373 -33.628 1.00 89.62 187 LYS A O 1
ATOM 1402 N N . VAL A 1 188 ? 31.319 19.376 -31.865 1.00 88.81 188 VAL A N 1
ATOM 1403 C CA . VAL A 1 188 ? 30.576 18.354 -31.123 1.00 88.81 188 VAL A CA 1
ATOM 1404 C C . VAL A 1 188 ? 29.219 18.944 -30.751 1.00 88.81 188 VAL A C 1
ATOM 1406 O O . VAL A 1 188 ? 29.156 20.043 -30.191 1.00 88.81 188 VAL A O 1
ATOM 1409 N N . GLY A 1 189 ? 28.142 18.257 -31.125 1.00 88.94 189 GLY A N 1
ATOM 1410 C CA . GLY A 1 189 ? 26.792 18.672 -30.773 1.00 88.94 189 GLY A CA 1
ATOM 1411 C C . GLY A 1 189 ? 26.522 18.517 -29.281 1.00 88.94 189 GLY A C 1
ATOM 1412 O O . GLY A 1 189 ? 27.264 17.866 -28.546 1.00 88.94 189 GLY A O 1
ATOM 1413 N N . THR A 1 190 ? 25.434 19.121 -28.820 1.00 89.62 190 THR A N 1
ATOM 1414 C CA . THR A 1 190 ? 24.945 18.879 -27.460 1.00 89.62 190 THR A CA 1
ATOM 1415 C C . THR A 1 190 ? 24.358 17.466 -27.385 1.00 89.62 190 THR A C 1
ATOM 1417 O O . THR A 1 190 ? 23.556 17.123 -28.256 1.00 89.62 190 THR A O 1
ATOM 1420 N N . PRO A 1 191 ? 24.725 16.644 -26.386 1.00 88.88 191 PRO A N 1
ATOM 1421 C CA . PRO A 1 191 ? 24.135 15.323 -26.235 1.00 88.88 191 PRO A CA 1
ATOM 1422 C C . PRO A 1 191 ? 22.632 15.433 -25.987 1.00 88.88 191 PRO A C 1
ATOM 1424 O O . PRO A 1 191 ? 22.180 16.247 -25.181 1.00 88.88 191 PRO A O 1
ATOM 1427 N N . VAL A 1 192 ? 21.863 14.598 -26.679 1.00 85.50 192 VAL A N 1
ATOM 1428 C CA . VAL A 1 192 ? 20.408 14.514 -26.522 1.00 85.50 192 VAL A CA 1
ATOM 1429 C C . VAL A 1 192 ? 20.066 13.143 -25.965 1.00 85.50 192 VAL A C 1
ATOM 1431 O O . VAL A 1 192 ? 20.269 12.144 -26.656 1.00 85.50 192 VAL A O 1
ATOM 1434 N N . VAL A 1 193 ? 19.560 13.098 -24.730 1.00 84.69 193 VAL A N 1
ATOM 1435 C CA . VAL A 1 193 ? 19.102 11.865 -24.074 1.00 84.69 193 VAL A CA 1
ATOM 1436 C C . VAL A 1 193 ? 17.580 11.797 -24.149 1.00 84.69 193 VAL A C 1
ATOM 1438 O O . VAL A 1 193 ? 16.896 12.642 -23.578 1.00 84.69 193 VAL A O 1
ATOM 1441 N N . GLY A 1 194 ? 17.034 10.805 -24.853 1.00 77.44 194 GLY A N 1
ATOM 1442 C CA . GLY A 1 194 ? 15.582 10.624 -24.963 1.00 77.44 194 GLY A CA 1
ATOM 1443 C C . GLY A 1 194 ? 14.809 11.912 -25.298 1.00 77.44 194 GLY A C 1
ATOM 1444 O O . GLY A 1 194 ? 15.201 12.688 -26.170 1.00 77.44 194 GLY A O 1
ATOM 1445 N N . THR A 1 195 ? 13.692 12.129 -24.600 1.00 70.00 195 THR A N 1
ATOM 1446 C CA . THR A 1 195 ? 12.941 13.395 -24.617 1.00 70.00 195 THR A CA 1
ATOM 1447 C C . THR A 1 195 ? 13.291 14.181 -23.353 1.00 70.00 195 THR A C 1
ATOM 1449 O O . THR A 1 195 ? 13.256 13.619 -22.263 1.00 70.00 195 THR A O 1
ATOM 1452 N N . ASP A 1 196 ? 13.640 15.462 -23.497 1.00 73.12 196 ASP A N 1
ATOM 1453 C CA . ASP A 1 196 ? 13.960 16.381 -22.390 1.00 73.12 196 ASP A CA 1
ATOM 1454 C C . ASP A 1 196 ? 15.118 15.951 -21.464 1.00 73.12 196 ASP A C 1
ATOM 1456 O O . ASP A 1 196 ? 15.199 16.406 -20.327 1.00 73.12 196 ASP A O 1
ATOM 1460 N N . SER A 1 197 ? 16.038 15.108 -21.943 1.00 77.00 197 SER A N 1
ATOM 1461 C CA . SER A 1 197 ? 17.173 14.575 -21.168 1.00 77.00 197 SER A CA 1
ATOM 1462 C C . SER A 1 197 ? 16.804 13.622 -20.021 1.00 77.00 197 SER A C 1
ATOM 1464 O O . SER A 1 197 ? 17.633 13.333 -19.158 1.00 77.00 197 SER A O 1
ATOM 1466 N N . VAL A 1 198 ? 15.577 13.091 -20.027 1.00 86.88 198 VAL A N 1
ATOM 1467 C CA . VAL A 1 198 ? 15.046 12.227 -18.965 1.00 86.88 198 VAL A CA 1
ATOM 1468 C C . VAL A 1 198 ? 14.848 10.803 -19.475 1.00 86.88 198 VAL A C 1
ATOM 1470 O O . VAL A 1 198 ? 14.285 10.571 -20.552 1.00 86.88 198 VAL A O 1
ATOM 1473 N N . MET A 1 199 ? 15.271 9.823 -18.677 1.00 89.62 199 MET A N 1
ATOM 1474 C CA . MET A 1 199 ? 14.950 8.425 -18.935 1.00 89.62 199 MET A CA 1
ATOM 1475 C C . MET A 1 199 ? 13.497 8.129 -18.554 1.00 89.62 199 MET A C 1
ATOM 1477 O O . MET A 1 199 ? 13.068 8.363 -17.423 1.00 89.62 199 MET A O 1
ATOM 1481 N N . LYS A 1 200 ? 12.727 7.596 -19.506 1.00 90.25 200 LYS A N 1
ATOM 1482 C CA . LYS A 1 200 ? 11.339 7.201 -19.255 1.00 90.25 200 LYS A CA 1
ATOM 1483 C C . LYS A 1 200 ? 11.301 6.006 -18.311 1.00 90.25 200 LYS A C 1
ATOM 1485 O O . LYS A 1 200 ? 12.052 5.047 -18.480 1.00 90.25 200 LYS A O 1
ATOM 1490 N N . SER A 1 201 ? 10.417 6.075 -17.329 1.00 92.94 201 SER A N 1
ATOM 1491 C CA . SER A 1 201 ? 10.226 5.014 -16.353 1.00 92.94 201 SER A CA 1
ATOM 1492 C C . SER A 1 201 ? 8.847 5.085 -15.713 1.00 92.94 201 SER A C 1
ATOM 1494 O O . SER A 1 201 ? 8.191 6.129 -15.758 1.00 92.94 201 SER A O 1
ATOM 1496 N N . THR A 1 202 ? 8.446 3.977 -15.099 1.00 94.56 202 THR A N 1
ATOM 1497 C CA . THR A 1 202 ? 7.227 3.868 -14.296 1.00 94.56 202 THR A CA 1
ATOM 1498 C C . THR A 1 202 ? 7.584 3.374 -12.903 1.00 94.56 202 THR A C 1
ATOM 1500 O O . THR A 1 202 ? 8.441 2.508 -12.745 1.00 94.56 202 THR A O 1
ATOM 1503 N N . GLU A 1 203 ? 6.921 3.929 -11.892 1.00 95.31 203 GLU A N 1
ATOM 1504 C CA . GLU A 1 203 ? 7.065 3.542 -10.490 1.00 95.31 203 GLU A CA 1
ATOM 1505 C C . GLU A 1 203 ? 5.750 2.923 -10.002 1.00 95.31 203 GLU A C 1
ATOM 1507 O O . GLU A 1 203 ? 4.799 3.652 -9.696 1.00 95.31 203 GLU A O 1
ATOM 1512 N N . PRO A 1 204 ? 5.643 1.583 -9.986 1.00 97.12 204 PRO A N 1
ATOM 1513 C CA . PRO A 1 204 ? 4.491 0.913 -9.408 1.00 97.12 204 PRO A CA 1
ATOM 1514 C C . PRO A 1 204 ? 4.391 1.233 -7.915 1.00 97.12 204 PRO A C 1
ATOM 1516 O O . PRO A 1 204 ? 5.349 1.070 -7.167 1.00 97.12 204 PRO A O 1
ATOM 1519 N N . THR A 1 205 ? 3.218 1.678 -7.473 1.00 97.81 205 THR A N 1
ATOM 1520 C CA . THR A 1 205 ? 2.956 2.009 -6.066 1.00 97.81 205 THR A CA 1
ATOM 1521 C C . THR A 1 205 ? 1.675 1.348 -5.592 1.00 97.81 205 THR A C 1
ATOM 1523 O O . THR A 1 205 ? 0.799 1.017 -6.398 1.00 97.81 205 THR A O 1
ATOM 1526 N N . ILE A 1 206 ? 1.571 1.170 -4.276 1.00 98.50 206 ILE A N 1
ATOM 1527 C CA . ILE A 1 206 ? 0.372 0.686 -3.602 1.00 98.50 206 ILE A CA 1
ATOM 1528 C C . ILE A 1 206 ? 0.021 1.599 -2.429 1.00 98.50 206 ILE A C 1
ATOM 1530 O O . ILE A 1 206 ? 0.885 1.994 -1.649 1.00 98.50 206 ILE A O 1
ATOM 1534 N N . SER A 1 207 ? -1.259 1.928 -2.292 1.00 98.38 207 SER A N 1
ATOM 1535 C CA . SER A 1 207 ? -1.804 2.594 -1.109 1.00 98.38 207 SER A CA 1
ATOM 1536 C C . SER A 1 207 ? -3.030 1.852 -0.599 1.00 98.38 207 SER A C 1
ATOM 1538 O O . SER A 1 207 ? -3.706 1.157 -1.361 1.00 98.38 207 SER A O 1
ATOM 1540 N N . LYS A 1 208 ? -3.336 2.028 0.686 1.00 97.75 208 LYS A N 1
ATOM 1541 C CA . LYS A 1 208 ? -4.419 1.324 1.367 1.00 97.75 208 LYS A CA 1
ATOM 1542 C C . LYS A 1 208 ? -5.258 2.259 2.217 1.00 97.75 208 LYS A C 1
ATOM 1544 O O . LYS A 1 208 ? -4.728 3.121 2.913 1.00 97.75 208 LYS A O 1
ATOM 1549 N N . GLU A 1 209 ? -6.562 2.035 2.200 1.00 95.69 209 GLU A N 1
ATOM 1550 C CA . GLU A 1 209 ? -7.527 2.798 2.986 1.00 95.69 209 GLU A CA 1
ATOM 1551 C C . GLU A 1 209 ? -8.703 1.926 3.444 1.00 95.69 209 GLU A C 1
ATOM 1553 O O . GLU A 1 209 ? -8.892 0.803 2.970 1.00 95.69 209 GLU A O 1
ATOM 1558 N N . VAL A 1 210 ? -9.486 2.465 4.376 1.00 95.38 210 VAL A N 1
ATOM 1559 C CA . VAL A 1 210 ? -10.785 1.930 4.800 1.00 95.38 210 VAL A CA 1
ATOM 1560 C C . VAL A 1 210 ? -11.852 2.809 4.157 1.00 95.38 210 VAL A C 1
ATOM 1562 O O . VAL A 1 210 ? -11.734 4.029 4.217 1.00 95.38 210 VAL A O 1
ATOM 1565 N N . VAL A 1 211 ? -12.847 2.211 3.499 1.00 93.38 211 VAL A N 1
ATOM 1566 C CA . VAL A 1 211 ? -13.805 2.966 2.657 1.00 93.38 211 VAL A CA 1
ATOM 1567 C C . VAL A 1 211 ? -15.233 2.997 3.188 1.00 93.38 211 VAL A C 1
ATOM 1569 O O . VAL A 1 211 ? -16.063 3.731 2.659 1.00 93.38 211 VAL A O 1
ATOM 1572 N N . ASP A 1 212 ? -15.546 2.187 4.195 1.00 88.12 212 ASP A N 1
ATOM 1573 C CA . ASP A 1 212 ? -16.890 2.057 4.765 1.00 88.12 212 ASP A CA 1
ATOM 1574 C C . ASP A 1 212 ? -17.043 2.722 6.136 1.00 88.12 212 ASP A C 1
ATOM 1576 O O . ASP A 1 212 ? -18.096 2.595 6.765 1.00 88.12 212 ASP A O 1
ATOM 1580 N N . LYS A 1 213 ? -16.018 3.450 6.587 1.00 85.38 213 LYS A N 1
ATOM 1581 C CA . LYS A 1 213 ? -16.034 4.211 7.835 1.00 85.38 213 LYS A CA 1
ATOM 1582 C C . LYS A 1 213 ? -15.519 5.627 7.614 1.00 85.38 213 LYS A C 1
ATOM 1584 O O . LYS A 1 213 ? -14.581 5.841 6.852 1.00 85.38 213 LYS A O 1
ATOM 1589 N N . ASP A 1 214 ? -16.164 6.575 8.290 1.00 82.19 214 ASP A N 1
ATOM 1590 C CA . ASP A 1 214 ? -15.792 7.995 8.275 1.00 82.19 214 ASP A CA 1
ATOM 1591 C C . ASP A 1 214 ? -14.608 8.291 9.217 1.00 82.19 214 ASP A C 1
ATOM 1593 O O . ASP A 1 214 ? -13.956 9.327 9.088 1.00 82.19 214 ASP A O 1
ATOM 1597 N N . ASP A 1 215 ? -14.330 7.382 10.154 1.00 85.81 215 ASP A N 1
ATOM 1598 C CA . ASP A 1 215 ? -13.201 7.418 11.080 1.00 85.81 215 ASP A CA 1
ATOM 1599 C C . ASP A 1 215 ? -12.425 6.089 11.056 1.00 85.81 215 ASP A C 1
ATOM 1601 O O . ASP A 1 215 ? -12.862 5.092 10.479 1.00 85.81 215 ASP A O 1
ATOM 1605 N N . GLU A 1 216 ? -11.231 6.076 11.652 1.00 90.50 216 GLU A N 1
ATOM 1606 C CA . GLU A 1 216 ? -10.351 4.896 11.674 1.00 90.50 216 GLU A CA 1
ATOM 1607 C C . GLU A 1 216 ? -10.581 4.031 12.917 1.00 90.50 216 GLU A C 1
ATOM 1609 O O . GLU A 1 216 ? -9.675 3.335 13.381 1.00 90.50 216 GLU A O 1
ATOM 1614 N N . THR A 1 217 ? -11.782 4.083 13.488 1.00 93.69 217 THR A N 1
ATOM 1615 C CA . THR A 1 217 ? -12.109 3.391 14.728 1.00 93.69 217 THR A CA 1
ATOM 1616 C C . THR A 1 217 ? -13.177 2.338 14.500 1.00 93.69 217 THR A C 1
ATOM 1618 O O . THR A 1 217 ? -14.016 2.433 13.604 1.00 93.69 217 THR A O 1
ATOM 1621 N N . VAL A 1 218 ? -13.085 1.259 15.265 1.00 94.19 218 VAL A N 1
ATOM 1622 C CA . VAL A 1 218 ? -13.884 0.058 15.054 1.00 94.19 218 VAL A CA 1
ATOM 1623 C C . VAL A 1 218 ? -14.294 -0.562 16.380 1.00 94.19 218 VAL A C 1
ATOM 1625 O O . VAL A 1 218 ? -13.537 -0.579 17.360 1.00 94.19 218 VAL A O 1
ATOM 1628 N N . ALA A 1 219 ? -15.506 -1.100 16.402 1.00 94.69 219 ALA A N 1
ATOM 1629 C CA . ALA A 1 219 ? -15.990 -1.950 17.469 1.00 94.69 219 ALA A CA 1
ATOM 1630 C C . ALA A 1 219 ? -15.762 -3.421 17.100 1.00 94.69 219 ALA A C 1
ATOM 1632 O O . ALA A 1 219 ? -15.689 -3.791 15.927 1.00 94.69 219 ALA A O 1
ATOM 1633 N N . VAL A 1 220 ? -15.659 -4.286 18.107 1.00 95.19 220 VAL A N 1
ATOM 1634 C CA . VAL A 1 220 ? -15.630 -5.733 17.862 1.00 95.19 220 VAL A CA 1
ATOM 1635 C C . VAL A 1 220 ? -16.963 -6.166 17.250 1.00 95.19 220 VAL A C 1
ATOM 1637 O O . VAL A 1 220 ? -18.033 -5.773 17.719 1.00 95.19 220 VAL A O 1
ATOM 1640 N N . GLY A 1 221 ? -16.884 -6.969 16.191 1.00 92.69 221 GLY A N 1
ATOM 1641 C CA . GLY A 1 221 ? -18.013 -7.372 15.357 1.00 92.69 221 GLY A CA 1
ATOM 1642 C C . GLY A 1 221 ? -18.267 -6.467 14.148 1.00 92.69 221 GLY A C 1
ATOM 1643 O O . GLY A 1 221 ? -19.074 -6.842 13.296 1.00 92.69 221 GLY A O 1
ATOM 1644 N N . ASP A 1 222 ? -17.591 -5.320 14.028 1.00 93.81 222 ASP A N 1
ATOM 1645 C CA . ASP A 1 222 ? -17.690 -4.496 12.823 1.00 93.81 222 ASP A CA 1
ATOM 1646 C C . ASP A 1 222 ? -17.081 -5.222 11.620 1.00 93.81 222 ASP A C 1
ATOM 1648 O O . ASP A 1 222 ? -15.963 -5.737 11.680 1.00 93.81 222 ASP A O 1
ATOM 1652 N N . GLU A 1 223 ? -17.786 -5.196 10.489 1.00 94.88 223 GLU A N 1
ATOM 1653 C CA . GLU A 1 223 ? -17.183 -5.489 9.189 1.00 94.88 223 GLU A CA 1
ATOM 1654 C C . GLU A 1 223 ? -16.430 -4.237 8.709 1.00 94.88 223 GLU A C 1
ATOM 1656 O O . GLU A 1 223 ? -16.913 -3.110 8.859 1.00 94.88 223 GLU A O 1
ATOM 1661 N N . VAL A 1 224 ? -15.221 -4.426 8.185 1.00 96.25 224 VAL A N 1
ATOM 1662 C CA . VAL A 1 224 ? -14.346 -3.378 7.650 1.00 96.25 224 VAL A CA 1
ATOM 1663 C C . VAL A 1 224 ? -14.038 -3.700 6.196 1.00 96.25 224 VAL A C 1
ATOM 1665 O O . VAL A 1 224 ? -13.563 -4.794 5.874 1.00 96.25 224 VAL A O 1
ATOM 1668 N N . THR A 1 225 ? -14.263 -2.726 5.321 1.00 97.50 225 THR A N 1
ATOM 1669 C CA . THR A 1 225 ? -13.947 -2.818 3.898 1.00 97.50 225 THR A CA 1
ATOM 1670 C C . THR A 1 225 ? -12.657 -2.068 3.617 1.00 97.50 225 THR A C 1
ATOM 1672 O O . THR A 1 225 ? -12.598 -0.838 3.685 1.00 97.50 225 THR A O 1
ATOM 1675 N N . PHE A 1 226 ? -11.622 -2.816 3.249 1.00 98.12 226 PHE A N 1
ATOM 1676 C CA . PHE A 1 226 ? -10.350 -2.257 2.815 1.00 98.12 226 PHE A CA 1
ATOM 1677 C C . PHE A 1 226 ? -10.350 -2.048 1.305 1.00 98.12 226 PHE A C 1
ATOM 1679 O O . PHE A 1 226 ? -10.886 -2.872 0.558 1.00 98.12 226 PHE A O 1
ATOM 1686 N N . ARG A 1 227 ? -9.710 -0.966 0.852 1.00 98.25 227 ARG A N 1
ATOM 1687 C CA . ARG A 1 227 ? -9.431 -0.700 -0.561 1.00 98.25 227 ARG A CA 1
ATOM 1688 C C . ARG A 1 227 ? -7.934 -0.515 -0.766 1.00 98.25 227 ARG A C 1
ATOM 1690 O O . ARG A 1 227 ? -7.304 0.306 -0.103 1.00 98.25 227 ARG A O 1
ATOM 1697 N N . LEU A 1 228 ? -7.378 -1.280 -1.696 1.00 98.75 228 LEU A N 1
ATOM 1698 C CA . LEU A 1 228 ? -6.029 -1.115 -2.218 1.00 98.75 228 LEU A CA 1
ATOM 1699 C C . LEU A 1 228 ? -6.113 -0.355 -3.534 1.00 98.75 228 LEU A C 1
ATOM 1701 O O . LEU A 1 228 ? -6.969 -0.653 -4.367 1.00 98.75 228 LEU A O 1
ATOM 1705 N N . LYS A 1 229 ? -5.210 0.596 -3.735 1.00 98.56 229 LYS A N 1
ATOM 1706 C CA . LYS A 1 229 ? -5.005 1.301 -5.000 1.00 98.56 229 LYS A CA 1
ATOM 1707 C C . LYS A 1 229 ? -3.604 0.962 -5.480 1.00 98.56 229 LYS A C 1
ATOM 1709 O O . LYS A 1 229 ? -2.649 1.269 -4.774 1.00 98.56 229 LYS A O 1
ATOM 1714 N N . ALA A 1 230 ? -3.490 0.319 -6.637 1.00 98.56 230 ALA A N 1
ATOM 1715 C CA . ALA A 1 230 ? -2.216 -0.153 -7.172 1.00 98.56 230 ALA A CA 1
ATOM 1716 C C . ALA A 1 230 ? -1.998 0.345 -8.604 1.00 98.56 230 ALA A C 1
ATOM 1718 O O . ALA A 1 230 ? -2.927 0.330 -9.413 1.00 98.56 230 ALA A O 1
ATOM 1719 N N . ILE A 1 231 ? -0.777 0.775 -8.925 1.00 98.50 231 ILE A N 1
ATOM 1720 C CA . ILE A 1 231 ? -0.380 1.113 -10.300 1.00 98.50 231 ILE A CA 1
ATOM 1721 C C . ILE A 1 231 ? 0.130 -0.151 -10.991 1.00 98.50 231 ILE A C 1
ATOM 1723 O O . ILE A 1 231 ? 1.047 -0.804 -10.493 1.00 98.50 231 ILE A O 1
ATOM 1727 N N . VAL A 1 232 ? -0.454 -0.482 -12.143 1.00 98.25 232 VAL A N 1
ATOM 1728 C CA . VAL A 1 232 ? -0.027 -1.606 -12.980 1.00 98.25 232 VAL A CA 1
ATOM 1729 C C . VAL A 1 232 ? 1.362 -1.300 -13.561 1.00 98.25 232 VAL A C 1
ATOM 1731 O O . VAL A 1 232 ? 1.534 -0.250 -14.189 1.00 98.25 232 VAL A O 1
ATOM 1734 N N . PRO A 1 233 ? 2.353 -2.193 -13.383 1.00 97.06 233 PRO A N 1
ATOM 1735 C CA . PRO A 1 233 ? 3.674 -2.063 -13.987 1.00 97.06 233 PRO A CA 1
ATOM 1736 C C . PRO A 1 233 ? 3.634 -1.826 -15.502 1.00 97.06 233 PRO A C 1
ATOM 1738 O O . PRO A 1 233 ? 2.889 -2.488 -16.219 1.00 97.06 233 PRO A O 1
ATOM 1741 N N . ASP A 1 234 ? 4.457 -0.894 -15.985 1.00 95.38 234 ASP A N 1
ATOM 1742 C CA . ASP A 1 234 ? 4.646 -0.627 -17.414 1.00 95.38 234 ASP A CA 1
ATOM 1743 C C . ASP A 1 234 ? 6.006 -1.161 -17.857 1.00 95.38 234 ASP A C 1
ATOM 1745 O O . ASP A 1 234 ? 7.055 -0.630 -17.484 1.00 95.38 234 ASP A O 1
ATOM 1749 N N . TYR A 1 235 ? 5.963 -2.237 -18.633 1.00 94.25 235 TYR A N 1
ATOM 1750 C CA . TYR A 1 235 ? 7.124 -2.968 -19.109 1.00 94.25 235 TYR A CA 1
ATOM 1751 C C . TYR A 1 235 ? 7.367 -2.706 -20.601 1.00 94.25 235 TYR A C 1
ATOM 1753 O O . TYR A 1 235 ? 6.398 -2.620 -21.359 1.00 94.25 235 TYR A O 1
ATOM 1761 N N . PRO A 1 236 ? 8.637 -2.659 -21.050 1.00 90.50 236 PRO A N 1
ATOM 1762 C CA . PRO A 1 236 ? 8.986 -2.744 -22.474 1.00 90.50 236 PRO A CA 1
ATOM 1763 C C . PRO A 1 236 ? 8.265 -3.910 -23.163 1.00 90.50 236 PRO A C 1
ATOM 1765 O O . PRO A 1 236 ? 8.072 -4.942 -22.523 1.00 90.50 236 PRO A O 1
ATOM 1768 N N . GLU A 1 237 ? 7.888 -3.805 -24.438 1.00 85.44 237 GLU A N 1
ATOM 1769 C CA . GLU A 1 237 ? 7.133 -4.836 -25.176 1.00 85.44 237 GLU A CA 1
ATOM 1770 C C . GLU A 1 237 ? 7.849 -6.201 -25.188 1.00 85.44 237 GLU A C 1
ATOM 1772 O O . GLU A 1 237 ? 7.224 -7.240 -24.971 1.00 85.44 237 GLU A O 1
ATOM 1777 N N . ASP A 1 238 ? 9.176 -6.205 -25.291 1.00 83.44 238 ASP A N 1
ATOM 1778 C CA . ASP A 1 238 ? 10.001 -7.422 -25.270 1.00 83.44 238 ASP A CA 1
ATOM 1779 C C . ASP A 1 238 ? 10.570 -7.771 -23.883 1.00 83.44 238 ASP A C 1
ATOM 1781 O O . ASP A 1 238 ? 11.568 -8.491 -23.775 1.00 83.44 238 ASP A O 1
ATOM 1785 N N . ALA A 1 239 ? 9.965 -7.267 -22.801 1.00 89.00 239 ALA A N 1
ATOM 1786 C CA . ALA A 1 239 ? 10.328 -7.676 -21.447 1.00 89.00 239 ALA A CA 1
ATOM 1787 C C . ALA A 1 239 ? 10.210 -9.201 -21.286 1.00 89.00 239 ALA A C 1
ATOM 1789 O O . ALA A 1 239 ? 9.160 -9.792 -21.544 1.00 89.00 239 ALA A O 1
ATOM 1790 N N . THR A 1 240 ? 11.293 -9.829 -20.821 1.00 90.38 240 THR A N 1
ATOM 1791 C CA . THR A 1 240 ? 11.347 -11.274 -20.545 1.00 90.38 240 THR A CA 1
ATOM 1792 C C . THR A 1 240 ? 10.644 -11.611 -19.231 1.00 90.38 240 THR A C 1
ATOM 1794 O O . THR A 1 240 ? 10.074 -12.693 -19.088 1.00 90.38 240 THR A O 1
ATOM 1797 N N . TYR A 1 241 ? 10.685 -10.687 -18.270 1.00 91.31 241 TYR A N 1
ATOM 1798 C CA . TYR A 1 241 ? 10.096 -10.851 -16.948 1.00 91.31 241 TYR A CA 1
ATOM 1799 C C . TYR A 1 241 ? 9.058 -9.766 -16.700 1.00 91.31 241 TYR A C 1
ATOM 1801 O O . TYR A 1 241 ? 9.360 -8.572 -16.735 1.00 91.31 241 TYR A O 1
ATOM 1809 N N . ARG A 1 242 ? 7.827 -10.209 -16.447 1.00 94.12 242 ARG A N 1
ATOM 1810 C CA . ARG A 1 242 ? 6.688 -9.368 -16.092 1.00 94.12 242 ARG A CA 1
ATOM 1811 C C . ARG A 1 242 ? 6.014 -9.984 -14.876 1.00 94.12 242 ARG A C 1
ATOM 1813 O O . ARG A 1 242 ? 5.711 -11.179 -14.864 1.00 94.12 242 ARG A O 1
ATOM 1820 N N . LYS A 1 243 ? 5.790 -9.175 -13.845 1.00 95.81 243 LYS A N 1
ATOM 1821 C CA . LYS A 1 243 ? 5.163 -9.608 -12.597 1.00 95.81 243 LYS A CA 1
ATOM 1822 C C . LYS A 1 243 ? 4.330 -8.467 -12.056 1.00 95.81 243 LYS A C 1
ATOM 1824 O O . LYS A 1 243 ? 4.811 -7.347 -11.931 1.00 95.81 243 LYS A O 1
ATOM 1829 N N . PHE A 1 244 ? 3.095 -8.776 -11.698 1.00 98.00 244 PHE A N 1
ATOM 1830 C CA . PHE A 1 244 ? 2.235 -7.875 -10.954 1.00 98.00 244 PHE A CA 1
ATOM 1831 C C . PHE A 1 244 ? 1.437 -8.704 -9.956 1.00 98.00 244 PHE A C 1
ATOM 1833 O O . PHE A 1 244 ? 0.539 -9.466 -10.324 1.00 98.00 244 PHE A O 1
ATOM 1840 N N . VAL A 1 245 ? 1.837 -8.609 -8.692 1.00 98.38 245 VAL A N 1
ATOM 1841 C CA . VAL A 1 245 ? 1.258 -9.379 -7.593 1.00 98.38 245 VAL A CA 1
ATOM 1842 C C . VAL A 1 245 ? 0.830 -8.416 -6.504 1.00 98.38 245 VAL A C 1
ATOM 1844 O O . VAL A 1 245 ? 1.649 -7.654 -5.998 1.00 98.38 245 VAL A O 1
ATOM 1847 N N . VAL A 1 246 ? -0.441 -8.474 -6.119 1.00 98.75 246 VAL A N 1
ATOM 1848 C CA . VAL A 1 246 ? -0.956 -7.733 -4.964 1.00 98.75 246 VAL A CA 1
ATOM 1849 C C . VAL A 1 246 ? -1.298 -8.734 -3.877 1.00 98.75 246 VAL A C 1
ATOM 1851 O O . VAL A 1 246 ? -2.027 -9.690 -4.121 1.00 98.75 246 VAL A O 1
ATOM 1854 N N . SER A 1 247 ? -0.774 -8.542 -2.674 1.00 98.56 247 SER A N 1
ATOM 1855 C CA . SER A 1 247 ? -1.061 -9.421 -1.539 1.00 98.56 247 SER A CA 1
ATOM 1856 C C . SER A 1 247 ? -1.283 -8.623 -0.270 1.00 98.56 247 SER A C 1
ATOM 1858 O O . SER A 1 247 ? -1.004 -7.426 -0.218 1.00 98.56 247 SER A O 1
ATOM 1860 N N . ASP A 1 248 ? -1.801 -9.292 0.749 1.00 98.69 248 ASP A N 1
ATOM 1861 C CA . ASP A 1 248 ? -2.225 -8.634 1.973 1.00 98.69 248 ASP A CA 1
ATOM 1862 C C . ASP A 1 248 ? -2.008 -9.521 3.196 1.00 98.69 248 ASP A C 1
ATOM 1864 O O . ASP A 1 248 ? -2.032 -10.746 3.074 1.00 98.69 248 ASP A O 1
ATOM 1868 N N . LYS A 1 249 ? -1.779 -8.927 4.368 1.00 98.31 249 LYS A N 1
ATOM 1869 C CA . LYS A 1 249 ? -1.648 -9.619 5.654 1.00 98.31 249 LYS A CA 1
ATOM 1870 C C . LYS A 1 249 ? -2.436 -8.865 6.724 1.00 98.31 249 LYS A C 1
ATOM 1872 O O . LYS A 1 249 ? -2.000 -7.823 7.217 1.00 98.31 249 LYS A O 1
ATOM 1877 N N . LEU A 1 250 ? -3.570 -9.440 7.110 1.00 97.88 250 LEU A N 1
ATOM 1878 C CA . LEU A 1 250 ? -4.355 -8.990 8.252 1.00 97.88 250 LEU A CA 1
ATOM 1879 C C . LEU A 1 250 ? -3.627 -9.309 9.564 1.00 97.88 250 LEU A C 1
ATOM 1881 O O . LEU A 1 250 ? -3.075 -10.398 9.742 1.00 97.88 250 LEU A O 1
ATOM 1885 N N . GLY A 1 251 ? -3.643 -8.355 10.495 1.00 97.25 251 GLY A N 1
ATOM 1886 C CA . GLY A 1 251 ? -3.263 -8.593 11.885 1.00 97.25 251 GLY A CA 1
ATOM 1887 C C . GLY A 1 251 ? -4.268 -9.489 12.615 1.00 97.25 251 GLY A C 1
ATOM 1888 O O . GLY A 1 251 ? -5.369 -9.735 12.135 1.00 97.25 251 GLY A O 1
ATOM 1889 N N . THR A 1 252 ? -3.903 -9.949 13.813 1.00 96.19 252 THR A N 1
ATOM 1890 C CA . THR A 1 252 ? -4.688 -10.936 14.580 1.00 96.19 252 THR A CA 1
ATOM 1891 C C . THR A 1 252 ? -6.067 -10.443 15.027 1.00 96.19 252 THR A C 1
ATOM 1893 O O . THR A 1 252 ? -6.952 -11.256 15.248 1.00 96.19 252 THR A O 1
ATOM 1896 N N . GLY A 1 253 ? -6.280 -9.123 15.096 1.00 96.00 253 GLY A N 1
ATOM 1897 C CA . GLY A 1 253 ? -7.567 -8.506 15.444 1.00 96.00 253 GLY A CA 1
ATOM 1898 C C . GLY A 1 253 ? -8.652 -8.590 14.360 1.00 96.00 253 GLY A C 1
ATOM 1899 O O . GLY A 1 253 ? -9.697 -7.953 14.503 1.00 96.00 253 GLY A O 1
ATOM 1900 N N . PHE A 1 254 ? -8.398 -9.311 13.266 1.00 97.44 254 PHE A N 1
ATOM 1901 C CA . PHE A 1 254 ? -9.313 -9.451 12.141 1.00 97.44 254 PHE A CA 1
ATOM 1902 C C . PHE A 1 254 ? -9.516 -10.908 11.742 1.00 97.44 254 PHE A C 1
ATOM 1904 O O . PHE A 1 254 ? -8.555 -11.651 11.543 1.00 97.44 254 PHE A O 1
ATOM 1911 N N . ASP A 1 255 ? -10.767 -11.254 11.469 1.00 97.50 255 ASP A N 1
ATOM 1912 C CA . ASP A 1 255 ? -11.142 -12.466 10.758 1.00 97.50 255 ASP A CA 1
ATOM 1913 C C . ASP A 1 255 ? -11.365 -12.132 9.282 1.00 97.50 255 ASP A C 1
ATOM 1915 O O . ASP A 1 255 ? -12.203 -11.296 8.929 1.00 97.50 255 ASP A O 1
ATOM 1919 N N . TYR A 1 256 ? -10.606 -12.778 8.397 1.00 97.75 256 TYR A N 1
ATOM 1920 C CA . TYR A 1 256 ? -10.756 -12.578 6.959 1.00 97.75 256 TYR A CA 1
ATOM 1921 C C . TYR A 1 256 ? -12.122 -13.079 6.475 1.00 97.75 256 TYR A C 1
ATOM 1923 O O . TYR A 1 256 ? -12.489 -14.227 6.727 1.00 97.75 256 TYR A O 1
ATOM 1931 N N . SER A 1 257 ? -12.860 -12.245 5.735 1.00 97.69 257 SER A N 1
ATOM 1932 C CA . SER A 1 257 ? -14.210 -12.583 5.262 1.00 97.69 257 SER A CA 1
ATOM 1933 C C . SER A 1 257 ? -14.236 -13.482 4.018 1.00 97.69 257 SER A C 1
ATOM 1935 O O . SER A 1 257 ? -15.321 -13.772 3.524 1.00 97.69 257 SER A O 1
ATOM 1937 N N . GLY A 1 258 ? -13.074 -13.908 3.513 1.00 97.12 258 GLY A N 1
ATOM 1938 C CA . GLY A 1 258 ? -12.944 -14.836 2.389 1.00 97.12 258 GLY A CA 1
ATOM 1939 C C . GLY A 1 258 ? -12.686 -14.174 1.031 1.00 97.12 258 GLY A C 1
ATOM 1940 O O . GLY A 1 258 ? -12.965 -12.986 0.813 1.00 97.12 258 GLY A O 1
ATOM 1941 N N . ASP A 1 259 ? -12.154 -14.975 0.106 1.00 96.56 259 ASP A N 1
ATOM 1942 C CA . ASP A 1 259 ? -11.753 -14.566 -1.247 1.00 96.56 259 ASP A CA 1
ATOM 1943 C C . ASP A 1 259 ? -12.940 -14.084 -2.092 1.00 96.56 259 ASP A C 1
ATOM 1945 O O . ASP A 1 259 ? -12.782 -13.245 -2.979 1.00 96.56 259 ASP A O 1
ATOM 1949 N N . GLU A 1 260 ? -14.159 -14.547 -1.801 1.00 95.75 260 GLU A N 1
ATOM 1950 C CA . GLU A 1 260 ? -15.386 -14.108 -2.473 1.00 95.75 260 GLU A CA 1
ATOM 1951 C C . GLU A 1 260 ? -15.700 -12.620 -2.254 1.00 95.75 260 GLU A C 1
ATOM 1953 O O . GLU A 1 260 ? -16.529 -12.037 -2.963 1.00 95.75 260 GLU A O 1
ATOM 1958 N N . THR A 1 261 ? -15.063 -11.998 -1.258 1.00 96.88 261 THR A N 1
ATOM 1959 C CA . THR A 1 261 ? -15.189 -10.563 -1.000 1.00 96.88 261 THR A CA 1
ATOM 1960 C C . THR A 1 261 ? -14.261 -9.724 -1.872 1.00 96.88 261 THR A C 1
ATOM 1962 O O . THR A 1 261 ? -14.531 -8.529 -2.030 1.00 96.88 261 THR A O 1
ATOM 1965 N N . ILE A 1 262 ? -13.229 -10.335 -2.470 1.00 98.19 262 ILE A N 1
ATOM 1966 C CA . ILE A 1 262 ? -12.274 -9.655 -3.341 1.00 98.19 262 ILE A CA 1
ATOM 1967 C C . ILE A 1 262 ? -12.973 -9.215 -4.626 1.00 98.19 262 ILE A C 1
ATOM 1969 O O . ILE A 1 262 ? -13.546 -10.014 -5.370 1.00 98.19 262 ILE A O 1
ATOM 1973 N N . LYS A 1 263 ? -12.880 -7.919 -4.922 1.00 97.81 263 LYS A N 1
ATOM 1974 C CA . LYS A 1 263 ? -13.305 -7.337 -6.198 1.00 97.81 263 LYS A CA 1
ATOM 1975 C C . LYS A 1 263 ? -12.235 -6.401 -6.723 1.00 97.81 263 LYS A C 1
ATOM 1977 O O . LYS A 1 263 ? -11.672 -5.630 -5.951 1.00 97.81 263 LYS A O 1
ATOM 1982 N N . VAL A 1 264 ? -11.997 -6.452 -8.029 1.00 98.50 264 VAL A N 1
ATOM 1983 C CA . VAL A 1 264 ? -10.992 -5.637 -8.716 1.00 98.50 264 VAL A CA 1
ATOM 1984 C C . VAL A 1 264 ? -11.689 -4.697 -9.699 1.00 98.50 264 VAL A C 1
ATOM 1986 O O . VAL A 1 264 ? -12.611 -5.111 -10.402 1.00 98.50 264 VAL A O 1
ATOM 1989 N N . PHE A 1 265 ? -11.269 -3.434 -9.748 1.00 98.31 265 PHE A N 1
ATOM 1990 C CA . PHE A 1 265 ? -11.910 -2.374 -10.524 1.00 98.31 265 PHE A CA 1
ATOM 1991 C C . PHE A 1 265 ? -10.905 -1.487 -11.258 1.00 98.31 265 PHE A C 1
ATOM 1993 O O . PHE A 1 265 ? -9.776 -1.292 -10.804 1.00 98.31 265 PHE A O 1
ATOM 2000 N N . ARG A 1 266 ? -11.351 -0.900 -12.374 1.00 97.38 266 ARG A N 1
ATOM 2001 C CA . ARG A 1 266 ? -10.607 0.115 -13.147 1.00 97.38 266 ARG A CA 1
ATOM 2002 C C . ARG A 1 266 ? -10.815 1.536 -12.628 1.00 97.38 266 ARG A C 1
ATOM 2004 O O . ARG A 1 266 ? -10.048 2.430 -12.962 1.00 97.38 266 ARG A O 1
ATOM 2011 N N . ASP A 1 267 ? -11.867 1.753 -11.847 1.00 96.31 267 ASP A N 1
ATOM 2012 C CA . ASP A 1 267 ? -12.217 3.055 -11.296 1.00 96.31 267 ASP A CA 1
ATOM 2013 C C . ASP A 1 267 ? -12.440 2.993 -9.788 1.00 96.31 267 ASP A C 1
ATOM 2015 O O . ASP A 1 267 ? -12.825 1.969 -9.222 1.00 96.31 267 ASP A O 1
ATOM 2019 N N . GLU A 1 268 ? -12.236 4.141 -9.154 1.00 95.50 268 GLU A N 1
ATOM 2020 C CA . GLU A 1 268 ? -12.354 4.300 -7.710 1.00 95.50 268 GLU A CA 1
ATOM 2021 C C . GLU A 1 268 ? -13.790 4.151 -7.191 1.00 95.50 268 GLU A C 1
ATOM 2023 O O . GLU A 1 268 ? -13.994 3.771 -6.037 1.00 95.50 268 GLU A O 1
ATOM 2028 N N . ALA A 1 269 ? -14.789 4.436 -8.033 1.00 94.12 269 ALA A N 1
ATOM 2029 C CA . ALA A 1 269 ? -16.201 4.350 -7.673 1.00 94.12 269 ALA A CA 1
ATOM 2030 C C . ALA A 1 269 ? -16.728 2.902 -7.670 1.00 94.12 269 ALA A C 1
ATOM 2032 O O . ALA A 1 269 ? -17.881 2.676 -7.294 1.00 94.12 269 ALA A O 1
ATOM 2033 N N . GLY A 1 270 ? -15.907 1.927 -8.073 1.00 93.62 270 GLY A N 1
ATOM 2034 C CA . GLY A 1 270 ? -16.242 0.507 -8.045 1.00 93.62 270 GLY A CA 1
ATOM 2035 C C . GLY A 1 270 ? -17.265 0.091 -9.105 1.00 93.62 270 GLY A C 1
ATOM 2036 O O . GLY A 1 270 ? -18.035 -0.846 -8.876 1.00 93.62 270 GLY A O 1
ATOM 2037 N N . GLN A 1 271 ? -17.327 0.787 -10.247 1.00 94.06 271 GLN A N 1
ATOM 2038 C CA . GLN A 1 271 ? -18.331 0.511 -11.288 1.00 94.06 271 GLN A CA 1
ATOM 2039 C C . GLN A 1 271 ? -17.812 -0.380 -12.425 1.00 94.06 271 GLN A C 1
ATOM 2041 O O . GLN A 1 271 ? -18.559 -1.199 -12.963 1.00 94.06 271 GLN A O 1
ATOM 2046 N N . GLN A 1 272 ? -16.540 -0.251 -12.791 1.00 96.88 272 GLN A N 1
ATOM 2047 C CA . GLN A 1 272 ? -15.882 -0.985 -13.867 1.00 96.88 272 GLN A CA 1
ATOM 2048 C C . GLN A 1 272 ? -15.109 -2.166 -13.293 1.00 96.88 272 GLN A C 1
ATOM 2050 O O . GLN A 1 272 ? -13.911 -2.080 -13.022 1.00 96.88 272 GLN A O 1
ATOM 2055 N N . VAL A 1 273 ? -15.818 -3.273 -13.099 1.00 97.38 273 VAL A N 1
ATOM 2056 C CA . VAL A 1 273 ? -15.250 -4.528 -12.597 1.00 97.38 273 VAL A CA 1
ATOM 2057 C C . VAL A 1 273 ? -14.279 -5.126 -13.619 1.00 97.38 273 VAL A C 1
ATOM 2059 O O . VAL A 1 273 ? -14.587 -5.200 -14.809 1.00 97.38 273 VAL A O 1
ATOM 2062 N N . ILE A 1 274 ? -13.124 -5.583 -13.141 1.00 97.75 274 ILE A N 1
ATOM 2063 C CA . ILE A 1 274 ? -12.183 -6.423 -13.886 1.00 97.75 274 ILE A CA 1
ATOM 2064 C C . ILE A 1 274 ? -12.572 -7.883 -13.647 1.00 97.75 274 ILE A C 1
ATOM 2066 O O . ILE A 1 274 ? -12.725 -8.309 -12.503 1.00 97.75 274 ILE A O 1
ATOM 2070 N N . GLY A 1 275 ? -12.770 -8.636 -14.729 1.00 95.19 275 GLY A N 1
ATOM 2071 C CA . GLY A 1 275 ? -13.160 -10.041 -14.661 1.00 95.19 275 GLY A CA 1
ATOM 2072 C C . GLY A 1 275 ? -12.026 -10.945 -14.172 1.00 95.19 275 GLY A C 1
ATOM 2073 O O . GLY A 1 275 ? -10.844 -10.623 -14.327 1.00 95.19 275 GLY A O 1
ATOM 2074 N N . ASN A 1 276 ? -12.395 -12.085 -13.585 1.00 92.81 276 ASN A N 1
ATOM 2075 C CA . ASN A 1 276 ? -11.465 -13.059 -13.006 1.00 92.81 276 ASN A CA 1
ATOM 2076 C C . ASN A 1 276 ? -10.620 -13.806 -14.051 1.00 92.81 276 ASN A C 1
ATOM 2078 O O . ASN A 1 276 ? -9.725 -14.553 -13.688 1.00 92.81 276 ASN A O 1
ATOM 2082 N N . GLU A 1 277 ? -10.868 -13.612 -15.344 1.00 95.56 277 GLU A N 1
ATOM 2083 C CA . GLU A 1 277 ? -9.982 -14.072 -16.415 1.00 95.56 277 GLU A CA 1
ATOM 2084 C C . GLU A 1 277 ? -8.643 -13.318 -16.464 1.00 95.56 277 GLU A C 1
ATOM 2086 O O . GLU A 1 277 ? -7.722 -13.765 -17.138 1.00 95.56 277 GLU A O 1
ATOM 2091 N N . ASN A 1 278 ? -8.536 -12.181 -15.767 1.00 97.88 278 ASN A N 1
ATOM 2092 C CA . ASN A 1 278 ? -7.354 -11.315 -15.780 1.00 97.88 278 ASN A CA 1
ATOM 2093 C C . ASN A 1 278 ? -6.419 -11.530 -14.581 1.00 97.88 278 ASN A C 1
ATOM 2095 O O . ASN A 1 278 ? -5.351 -10.916 -14.517 1.00 97.88 278 ASN A O 1
ATOM 2099 N N . TYR A 1 279 ? -6.836 -12.329 -13.598 1.00 98.06 279 TYR A N 1
ATOM 2100 C CA . TYR A 1 279 ? -6.065 -12.579 -12.388 1.00 98.06 279 TYR A CA 1
ATOM 2101 C C . TYR A 1 279 ? -6.489 -13.877 -11.705 1.00 98.06 279 TYR A C 1
ATOM 2103 O O . TYR A 1 279 ? -7.629 -14.322 -11.811 1.00 98.06 279 TYR A O 1
ATOM 2111 N N . THR A 1 280 ? -5.589 -14.444 -10.912 1.00 98.12 280 THR A N 1
ATOM 2112 C CA . THR A 1 280 ? -5.868 -15.593 -10.046 1.00 98.12 280 THR A CA 1
ATOM 2113 C C . THR A 1 280 ? -5.652 -15.223 -8.586 1.00 98.12 280 THR A C 1
ATOM 2115 O O . THR A 1 280 ? -4.798 -14.397 -8.267 1.00 98.12 280 THR A O 1
ATOM 2118 N N . ILE A 1 281 ? -6.423 -15.838 -7.688 1.00 97.94 281 ILE A N 1
ATOM 2119 C CA . ILE A 1 281 ? -6.190 -15.768 -6.242 1.00 97.94 281 ILE A CA 1
ATOM 2120 C C . ILE A 1 281 ? -5.492 -17.068 -5.839 1.00 97.94 281 ILE A C 1
ATOM 2122 O O . ILE A 1 281 ? -5.950 -18.155 -6.194 1.00 97.94 281 ILE A O 1
ATOM 2126 N N . ALA A 1 282 ? -4.344 -16.963 -5.173 1.00 97.25 282 ALA A N 1
ATOM 2127 C CA . ALA A 1 282 ? -3.526 -18.118 -4.823 1.00 97.25 282 ALA A CA 1
ATOM 2128 C C . ALA A 1 282 ? -4.182 -18.954 -3.713 1.00 97.25 282 ALA A C 1
ATOM 2130 O O . ALA A 1 282 ? -4.465 -18.433 -2.640 1.00 97.25 282 ALA A O 1
ATOM 2131 N N . GLU A 1 283 ? -4.319 -20.269 -3.924 1.00 94.12 283 GLU A N 1
ATOM 2132 C CA . GLU A 1 283 ? -4.813 -21.198 -2.888 1.00 94.12 283 GLU A CA 1
ATOM 2133 C C . GLU A 1 283 ? -3.884 -21.255 -1.667 1.00 94.12 283 GLU A C 1
ATOM 2135 O O . GLU A 1 283 ? -4.317 -21.505 -0.546 1.00 94.12 283 GLU A O 1
ATOM 2140 N N . THR A 1 284 ? -2.580 -21.067 -1.891 1.00 94.44 284 THR A N 1
ATOM 2141 C CA . THR A 1 284 ? -1.567 -20.958 -0.837 1.00 94.44 284 THR A CA 1
ATOM 2142 C C . THR A 1 284 ? -0.785 -19.666 -1.039 1.00 94.44 284 THR A C 1
ATOM 2144 O O . THR A 1 284 ? 0.177 -19.659 -1.809 1.00 94.44 284 THR A O 1
ATOM 2147 N N . PRO A 1 285 ? -1.194 -18.569 -0.387 1.00 95.19 285 PRO A N 1
ATOM 2148 C CA . PRO A 1 285 ? -0.439 -17.328 -0.429 1.00 95.19 285 PRO A CA 1
ATOM 2149 C C . PRO A 1 285 ? 0.968 -17.518 0.153 1.00 95.19 285 PRO A C 1
ATOM 2151 O O . PRO A 1 285 ? 1.166 -18.235 1.140 1.00 95.19 285 PRO A O 1
ATOM 2154 N N . GLU A 1 286 ? 1.965 -16.878 -0.453 1.00 92.00 286 GLU A N 1
ATOM 2155 C CA . GLU A 1 286 ? 3.338 -16.927 0.052 1.00 92.00 286 GLU A CA 1
ATOM 2156 C C . GLU A 1 286 ? 3.495 -16.069 1.317 1.00 92.00 286 GLU A C 1
ATOM 2158 O O . GLU A 1 286 ? 2.597 -15.323 1.685 1.00 92.00 286 GLU A O 1
ATOM 2163 N N . LYS A 1 287 ? 4.643 -16.157 2.006 1.00 93.06 287 LYS A N 1
ATOM 2164 C CA . LYS A 1 287 ? 5.042 -15.239 3.101 1.00 93.06 287 LYS A CA 1
ATOM 2165 C C . LYS A 1 287 ? 3.982 -15.018 4.206 1.00 93.06 287 LYS A C 1
ATOM 2167 O O . LYS A 1 287 ? 3.938 -13.946 4.811 1.00 93.06 287 LYS A O 1
ATOM 2172 N N . GLU A 1 288 ? 3.151 -16.028 4.485 1.00 94.00 288 GLU A N 1
ATOM 2173 C CA . GLU A 1 288 ? 2.038 -15.954 5.452 1.00 94.00 288 GLU A CA 1
ATOM 2174 C C . GLU A 1 288 ? 1.050 -14.808 5.159 1.00 94.00 288 GLU A C 1
ATOM 2176 O O . GLU A 1 288 ? 0.527 -14.170 6.079 1.00 94.00 288 GLU A O 1
ATOM 2181 N N . ARG A 1 289 ? 0.845 -14.490 3.878 1.00 96.81 289 ARG A N 1
ATOM 2182 C CA . ARG A 1 289 ? -0.162 -13.520 3.446 1.00 96.81 289 ARG A CA 1
ATOM 2183 C C . ARG A 1 289 ? -1.564 -14.103 3.662 1.00 96.81 289 ARG A C 1
ATOM 2185 O O . ARG A 1 289 ? -1.776 -15.304 3.527 1.00 96.81 289 ARG A O 1
ATOM 2192 N N . THR A 1 290 ? -2.516 -13.239 3.995 1.00 98.00 290 THR A N 1
ATOM 2193 C CA . THR A 1 290 ? -3.946 -13.559 4.071 1.00 98.00 290 THR A CA 1
ATOM 2194 C C . THR A 1 290 ? -4.479 -13.960 2.701 1.00 98.00 290 THR A C 1
ATOM 2196 O O . THR A 1 290 ? -5.164 -14.969 2.590 1.00 98.00 290 THR A O 1
ATOM 2199 N N . PHE A 1 291 ? -4.129 -13.200 1.662 1.00 98.56 291 PHE A N 1
ATOM 2200 C CA . PHE A 1 291 ? -4.422 -13.538 0.272 1.00 98.56 291 PHE A CA 1
ATOM 2201 C C . PHE A 1 291 ? -3.322 -13.008 -0.652 1.00 98.56 291 PHE A C 1
ATOM 2203 O O . PHE A 1 291 ? -2.553 -12.112 -0.290 1.00 98.56 291 PHE A O 1
ATOM 2210 N N . GLN A 1 292 ? -3.269 -13.548 -1.868 1.00 98.56 292 GLN A N 1
ATOM 2211 C CA . GLN A 1 292 ? -2.366 -13.105 -2.928 1.00 98.56 292 GLN A CA 1
ATOM 2212 C C . GLN A 1 292 ? -3.073 -13.187 -4.282 1.00 98.56 292 GLN A C 1
ATOM 2214 O O . GLN A 1 292 ? -3.595 -14.237 -4.649 1.00 98.56 292 GLN A O 1
ATOM 2219 N N . ILE A 1 293 ? -3.056 -12.082 -5.021 1.00 98.62 293 ILE A N 1
ATOM 2220 C CA . ILE A 1 293 ? -3.625 -11.926 -6.358 1.00 98.62 293 ILE A CA 1
ATOM 2221 C C . ILE A 1 293 ? -2.475 -11.855 -7.360 1.00 98.62 293 ILE A C 1
ATOM 2223 O O . ILE A 1 293 ? -1.640 -10.953 -7.273 1.00 98.62 293 ILE A O 1
ATOM 2227 N N . ASN A 1 294 ? -2.442 -12.781 -8.316 1.00 98.25 294 ASN A N 1
ATOM 2228 C CA . ASN A 1 294 ? -1.477 -12.786 -9.414 1.00 98.25 294 ASN A CA 1
ATOM 2229 C C . ASN A 1 294 ? -2.188 -12.347 -10.695 1.00 98.25 294 ASN A C 1
ATOM 2231 O O . ASN A 1 294 ? -3.142 -13.003 -11.115 1.00 98.25 294 ASN A O 1
ATOM 2235 N N . PHE A 1 295 ? -1.745 -11.248 -11.302 1.00 98.38 295 PHE A N 1
ATOM 2236 C CA . PHE A 1 295 ? -2.328 -10.740 -12.543 1.00 98.38 295 PHE A CA 1
ATOM 2237 C C . PHE A 1 295 ? -1.690 -11.387 -13.773 1.00 98.38 295 PHE A C 1
ATOM 2239 O O . PHE A 1 295 ? -0.483 -11.633 -13.802 1.00 98.38 295 PHE A O 1
ATOM 2246 N N . GLU A 1 296 ? -2.512 -11.639 -14.789 1.00 97.44 296 GLU A N 1
ATOM 2247 C CA . GLU A 1 296 ? -2.088 -12.252 -16.047 1.00 97.44 296 GLU A CA 1
ATOM 2248 C C . GLU A 1 296 ? -1.269 -11.283 -16.904 1.00 97.44 296 GLU A C 1
ATOM 2250 O O . GLU A 1 296 ? -1.517 -10.077 -16.932 1.00 97.44 296 GLU A O 1
ATOM 2255 N N . ASP A 1 297 ? -0.333 -11.820 -17.681 1.00 95.31 297 ASP A N 1
ATOM 2256 C CA . ASP A 1 297 ? 0.577 -11.019 -18.504 1.00 95.31 297 ASP A CA 1
ATOM 2257 C C . ASP A 1 297 ? -0.147 -10.121 -19.530 1.00 95.31 297 ASP A C 1
ATOM 2259 O O . ASP A 1 297 ? 0.166 -8.937 -19.698 1.00 95.31 297 ASP A O 1
ATOM 2263 N N . ALA A 1 298 ? -1.196 -10.660 -20.161 1.00 95.56 298 ALA A N 1
ATOM 2264 C CA . ALA A 1 298 ? -2.047 -9.904 -21.078 1.00 95.56 298 ALA A CA 1
ATOM 2265 C C . ALA A 1 298 ? -2.690 -8.695 -20.381 1.00 95.56 298 ALA A C 1
ATOM 2267 O O . ALA A 1 298 ? -2.711 -7.594 -20.932 1.00 95.56 298 ALA A O 1
ATOM 2268 N N . PHE A 1 299 ? -3.142 -8.873 -19.135 1.00 97.19 299 PHE A N 1
ATOM 2269 C CA . PHE A 1 299 ? -3.713 -7.787 -18.351 1.00 97.19 299 PHE A CA 1
ATOM 2270 C C . PHE A 1 299 ? -2.663 -6.729 -18.003 1.00 97.19 299 PHE A C 1
ATOM 2272 O O . PHE A 1 299 ? -2.949 -5.538 -18.129 1.00 97.19 299 PHE A O 1
ATOM 2279 N N . ILE A 1 300 ? -1.458 -7.134 -17.593 1.00 96.88 300 ILE A N 1
ATOM 2280 C CA . ILE A 1 300 ? -0.366 -6.196 -17.288 1.00 96.88 300 ILE A CA 1
ATOM 2281 C C . ILE A 1 300 ? -0.079 -5.322 -18.514 1.00 96.88 300 ILE A C 1
ATOM 2283 O O . ILE A 1 300 ? -0.036 -4.098 -18.410 1.00 96.88 300 ILE A O 1
ATOM 2287 N N . THR A 1 301 ? 0.036 -5.942 -19.688 1.00 94.25 301 THR A N 1
ATOM 2288 C CA . THR A 1 301 ? 0.371 -5.252 -20.940 1.00 94.25 301 THR A CA 1
ATOM 2289 C C . THR A 1 301 ? -0.733 -4.295 -21.401 1.00 94.25 301 THR A C 1
ATOM 2291 O O . THR A 1 301 ? -0.452 -3.148 -21.744 1.00 94.25 301 THR A O 1
ATOM 2294 N N . GLU A 1 302 ? -1.999 -4.716 -21.369 1.00 95.06 302 GLU A N 1
ATOM 2295 C CA . GLU A 1 302 ? -3.134 -3.874 -21.785 1.00 95.06 302 GLU A CA 1
ATOM 2296 C C . GLU A 1 302 ? -3.384 -2.678 -20.853 1.00 95.06 302 GLU A C 1
ATOM 2298 O O . GLU A 1 302 ? -4.028 -1.700 -21.244 1.00 95.06 302 GLU A O 1
ATOM 2303 N N . ASN A 1 303 ? -2.902 -2.761 -19.610 1.00 96.06 303 ASN A N 1
ATOM 2304 C CA . ASN A 1 303 ? -3.217 -1.808 -18.547 1.00 96.06 303 ASN A CA 1
ATOM 2305 C C . ASN A 1 303 ? -1.977 -1.118 -17.973 1.00 96.06 303 ASN A C 1
ATOM 2307 O O . ASN A 1 303 ? -2.069 -0.499 -16.916 1.00 96.06 303 ASN A O 1
ATOM 2311 N N . ALA A 1 304 ? -0.850 -1.186 -18.681 1.00 95.50 304 ALA A N 1
ATOM 2312 C CA . ALA A 1 304 ? 0.422 -0.589 -18.297 1.00 95.50 304 ALA A CA 1
ATOM 2313 C C . ALA A 1 304 ? 0.271 0.871 -17.825 1.00 95.50 304 ALA A C 1
ATOM 2315 O O . ALA A 1 304 ? -0.340 1.707 -18.499 1.00 95.50 304 ALA A O 1
ATOM 2316 N N . GLY A 1 305 ? 0.793 1.167 -16.632 1.00 96.06 305 GLY A N 1
ATOM 2317 C CA . GLY A 1 305 ? 0.756 2.495 -16.011 1.00 96.06 305 GLY A CA 1
ATOM 2318 C C . GLY A 1 305 ? -0.623 2.947 -15.511 1.00 96.06 305 GLY A C 1
ATOM 2319 O O . GLY A 1 305 ? -0.729 4.014 -14.902 1.00 96.06 305 GLY A O 1
ATOM 2320 N N . GLN A 1 306 ? -1.689 2.170 -15.733 1.00 97.56 306 GLN A N 1
ATOM 2321 C CA . GLN A 1 306 ? -3.018 2.490 -15.216 1.00 97.56 306 GLN A CA 1
ATOM 2322 C C . GLN A 1 306 ? -3.125 2.135 -13.733 1.00 97.56 306 GLN A C 1
ATOM 2324 O O . GLN A 1 306 ? -2.432 1.263 -13.215 1.00 97.56 306 GLN A O 1
ATOM 2329 N N . THR A 1 307 ? -4.027 2.815 -13.032 1.00 98.38 307 THR A N 1
ATOM 2330 C CA . THR A 1 307 ? -4.362 2.488 -11.645 1.00 98.38 307 THR A CA 1
ATOM 2331 C C . THR A 1 307 ? -5.531 1.512 -11.599 1.00 98.38 307 THR A C 1
ATOM 2333 O O . THR A 1 307 ? -6.530 1.714 -12.289 1.00 98.38 307 THR A O 1
ATOM 2336 N N . ILE A 1 308 ? -5.431 0.504 -10.739 1.00 98.56 308 ILE A N 1
ATOM 2337 C CA . ILE A 1 308 ? -6.530 -0.394 -10.386 1.00 98.56 308 ILE A CA 1
ATOM 2338 C C . ILE A 1 308 ? -6.862 -0.286 -8.901 1.00 98.56 308 ILE A C 1
ATOM 2340 O O . ILE A 1 308 ? -6.045 0.151 -8.086 1.00 98.56 308 ILE A O 1
ATOM 2344 N N . TYR A 1 309 ? -8.066 -0.725 -8.555 1.00 98.69 309 TYR A N 1
ATOM 2345 C CA . TYR A 1 309 ? -8.588 -0.700 -7.197 1.00 98.69 309 TYR A CA 1
ATOM 2346 C C . TYR A 1 309 ? -9.038 -2.099 -6.795 1.00 98.69 309 TYR A C 1
ATOM 2348 O O . TYR A 1 309 ? -9.729 -2.765 -7.561 1.00 98.69 309 TYR A O 1
ATOM 2356 N N . ILE A 1 310 ? -8.664 -2.552 -5.604 1.00 98.75 310 ILE A N 1
ATOM 2357 C CA . ILE A 1 310 ? -9.014 -3.877 -5.082 1.00 98.75 310 ILE A CA 1
ATOM 2358 C C . ILE A 1 310 ? -9.718 -3.682 -3.747 1.00 98.75 310 ILE A C 1
ATOM 2360 O O . ILE A 1 310 ? -9.154 -3.058 -2.856 1.00 98.75 310 ILE A O 1
ATOM 2364 N N . THR A 1 311 ? -10.928 -4.209 -3.587 1.00 98.44 311 THR A N 1
ATOM 2365 C CA . THR A 1 311 ? -11.645 -4.186 -2.302 1.00 98.44 311 THR A CA 1
ATOM 2366 C C . THR A 1 311 ? -11.778 -5.581 -1.730 1.00 98.44 311 THR A C 1
ATOM 2368 O O . THR A 1 311 ? -12.048 -6.506 -2.492 1.00 98.44 311 THR A O 1
ATOM 2371 N N . TYR A 1 312 ? -11.690 -5.715 -0.413 1.00 98.44 312 TYR A N 1
ATOM 2372 C CA . TYR A 1 312 ? -11.965 -6.953 0.320 1.00 98.44 312 TYR A CA 1
ATOM 2373 C C . TYR A 1 312 ? -12.442 -6.618 1.737 1.00 98.44 312 TYR A C 1
ATOM 2375 O O . TYR A 1 312 ? -12.352 -5.461 2.163 1.00 98.44 312 TYR A O 1
ATOM 2383 N N . ARG A 1 313 ? -12.983 -7.609 2.454 1.00 98.12 313 ARG A N 1
ATOM 2384 C CA . ARG A 1 313 ? -13.568 -7.395 3.785 1.00 98.12 313 ARG A CA 1
ATOM 2385 C C . ARG A 1 313 ? -12.934 -8.267 4.863 1.00 98.12 313 ARG A C 1
ATOM 2387 O O . ARG A 1 313 ? -12.403 -9.344 4.581 1.00 98.12 313 ARG A O 1
ATOM 2394 N N . ALA A 1 314 ? -12.990 -7.766 6.089 1.00 97.75 314 ALA A N 1
ATOM 2395 C CA . ALA A 1 314 ? -12.643 -8.492 7.301 1.00 97.75 314 ALA A CA 1
ATOM 2396 C C . ALA A 1 314 ? -13.583 -8.083 8.441 1.00 97.75 314 ALA A C 1
ATOM 2398 O O . ALA A 1 314 ? -14.114 -6.973 8.435 1.00 97.75 314 ALA A O 1
ATOM 2399 N N . VAL A 1 315 ? -13.767 -8.957 9.426 1.00 96.56 315 VAL A N 1
ATOM 2400 C CA . VAL A 1 315 ? -14.552 -8.677 10.636 1.00 96.56 315 VAL A CA 1
ATOM 2401 C C . VAL A 1 315 ? -13.607 -8.486 11.813 1.00 96.56 315 VAL A C 1
ATOM 2403 O O . VAL A 1 315 ? -12.658 -9.247 11.974 1.00 96.56 315 VAL A O 1
ATOM 2406 N N . VAL A 1 316 ? -13.848 -7.472 12.639 1.00 96.38 316 VAL A N 1
ATOM 2407 C CA . VAL A 1 316 ? -13.066 -7.233 13.859 1.00 96.38 316 VAL A CA 1
ATOM 2408 C C . VAL A 1 316 ? -13.430 -8.285 14.905 1.00 96.38 316 VAL A C 1
ATOM 2410 O O . VAL A 1 316 ? -14.587 -8.366 15.319 1.00 96.38 316 VAL A O 1
ATOM 2413 N N . ASN A 1 317 ? -12.457 -9.085 15.334 1.00 94.75 317 ASN A N 1
ATOM 2414 C CA . ASN A 1 317 ? -12.671 -10.189 16.273 1.00 94.75 317 ASN A CA 1
ATOM 2415 C C . ASN A 1 317 ? -12.343 -9.791 17.727 1.00 94.75 317 ASN A C 1
ATOM 2417 O O . ASN A 1 317 ? -11.973 -8.652 18.016 1.00 94.75 317 ASN A O 1
ATOM 2421 N N . ASP A 1 318 ? -12.498 -10.717 18.672 1.00 91.81 318 ASP A N 1
ATOM 2422 C CA . ASP A 1 318 ? -12.296 -10.460 20.103 1.00 91.81 318 ASP A CA 1
ATOM 2423 C C . ASP A 1 318 ? -10.824 -10.234 20.502 1.00 91.81 318 ASP A C 1
ATOM 2425 O O . ASP A 1 318 ? -10.552 -9.637 21.551 1.00 91.81 318 ASP A O 1
ATOM 2429 N N . GLU A 1 319 ? -9.868 -10.607 19.646 1.00 93.38 319 GLU A N 1
ATOM 2430 C CA . GLU A 1 319 ? -8.446 -10.313 19.832 1.00 93.38 319 GLU A CA 1
ATOM 2431 C C . GLU A 1 319 ? -8.093 -8.848 19.535 1.00 93.38 319 GLU A C 1
ATOM 2433 O O . GLU A 1 319 ? -7.012 -8.392 19.923 1.00 93.38 319 GLU A O 1
ATOM 2438 N N . ALA A 1 320 ? -8.995 -8.073 18.924 1.00 93.12 320 ALA A N 1
ATOM 2439 C CA . ALA A 1 320 ? -8.789 -6.664 18.575 1.00 93.12 320 ALA A CA 1
ATOM 2440 C C . ALA A 1 320 ? -8.274 -5.805 19.740 1.00 93.12 320 ALA A C 1
ATOM 2442 O O . ALA A 1 320 ? -7.432 -4.929 19.551 1.00 93.12 320 ALA A O 1
ATOM 2443 N N . PHE A 1 321 ? -8.737 -6.074 20.965 1.00 91.75 321 PHE A N 1
ATOM 2444 C CA . PHE A 1 321 ? -8.335 -5.301 22.143 1.00 91.75 321 PHE A CA 1
ATOM 2445 C C . PHE A 1 321 ? -6.977 -5.725 22.736 1.00 91.75 321 PHE A C 1
ATOM 2447 O O . PHE A 1 321 ? -6.412 -5.029 23.591 1.00 91.75 321 PHE A O 1
ATOM 2454 N N . THR A 1 322 ? -6.435 -6.865 22.296 1.00 91.44 322 THR A N 1
ATOM 2455 C CA . THR A 1 322 ? -5.157 -7.418 22.780 1.00 91.44 322 THR A CA 1
ATOM 2456 C C . THR A 1 322 ? -3.939 -6.742 22.152 1.00 91.44 322 THR A C 1
ATOM 2458 O O . THR A 1 322 ? -2.842 -6.821 22.706 1.00 91.44 322 THR A O 1
ATOM 2461 N N . VAL A 1 323 ? -4.141 -6.023 21.046 1.00 92.12 323 VAL A N 1
ATOM 2462 C CA . VAL A 1 323 ? -3.126 -5.236 20.338 1.00 92.12 323 VAL A CA 1
ATOM 2463 C C . VAL A 1 323 ? -3.381 -3.740 20.513 1.00 92.12 323 VAL A C 1
ATOM 2465 O O . VAL A 1 323 ? -4.487 -3.317 20.852 1.00 92.12 323 VAL A O 1
ATOM 2468 N N . ASP A 1 324 ? -2.346 -2.921 20.337 1.00 88.25 324 ASP A N 1
ATOM 2469 C CA . ASP A 1 324 ? -2.477 -1.459 20.435 1.00 88.25 324 ASP A CA 1
ATOM 2470 C C . ASP A 1 324 ? -2.992 -0.830 19.140 1.00 88.25 324 ASP A C 1
ATOM 2472 O O . ASP A 1 324 ? -3.707 0.164 19.180 1.00 88.25 324 ASP A O 1
ATOM 2476 N N . GLU A 1 325 ? -2.674 -1.440 17.999 1.00 93.06 325 GLU A N 1
ATOM 2477 C CA . GLU A 1 325 ? -3.101 -0.990 16.678 1.00 93.06 325 GLU A CA 1
ATOM 2478 C C . GLU A 1 325 ? -3.537 -2.217 15.877 1.00 93.06 325 GLU A C 1
ATOM 2480 O O . GLU A 1 325 ? -2.766 -3.179 15.751 1.00 93.06 325 GLU A O 1
ATOM 2485 N N . LEU A 1 326 ? -4.740 -2.191 15.306 1.00 95.75 326 LEU A N 1
ATOM 2486 C CA . LEU A 1 326 ? -5.165 -3.226 14.373 1.00 95.75 326 LEU A CA 1
ATOM 2487 C C . LEU A 1 326 ? -4.549 -2.927 13.012 1.00 95.75 326 LEU A C 1
ATOM 2489 O O . LEU A 1 326 ? -5.023 -2.072 12.263 1.00 95.75 326 LEU A O 1
ATOM 2493 N N . LYS A 1 327 ? -3.449 -3.617 12.718 1.00 96.69 327 LYS A N 1
ATOM 2494 C CA . LYS A 1 327 ? -2.692 -3.432 11.482 1.00 96.69 327 LYS A CA 1
ATOM 2495 C C . LYS A 1 327 ? -3.228 -4.297 10.365 1.00 96.69 327 LYS A C 1
ATOM 2497 O O . LYS A 1 327 ? -3.659 -5.431 10.575 1.00 96.69 327 LYS A O 1
ATOM 2502 N N . ASN A 1 328 ? -3.128 -3.750 9.170 1.00 98.00 328 ASN A N 1
ATOM 2503 C CA . ASN A 1 328 ? -3.423 -4.456 7.955 1.00 98.00 328 ASN A CA 1
ATOM 2504 C C . ASN A 1 328 ? -2.419 -4.043 6.873 1.00 98.00 328 ASN A C 1
ATOM 2506 O O . ASN A 1 328 ? -2.464 -2.916 6.369 1.00 98.00 328 ASN A O 1
ATOM 2510 N N . ASP A 1 329 ? -1.532 -4.957 6.495 1.00 98.38 329 ASP A N 1
ATOM 2511 C CA . ASP A 1 329 ? -0.394 -4.678 5.618 1.00 98.38 329 ASP A CA 1
ATOM 2512 C C . ASP A 1 329 ? -0.699 -5.134 4.187 1.00 98.38 329 ASP A C 1
ATOM 2514 O O . ASP A 1 329 ? -1.111 -6.272 3.981 1.00 98.38 329 ASP A O 1
ATOM 2518 N N . ALA A 1 330 ? -0.522 -4.260 3.200 1.00 98.69 330 ALA A N 1
ATOM 2519 C CA . ALA A 1 330 ? -0.651 -4.585 1.782 1.00 98.69 330 ALA A CA 1
ATOM 2520 C C . ALA A 1 330 ? 0.707 -4.526 1.093 1.00 98.69 330 ALA A C 1
ATOM 2522 O O . ALA A 1 330 ? 1.548 -3.702 1.440 1.00 98.69 330 ALA A O 1
ATOM 2523 N N . PHE A 1 331 ? 0.892 -5.378 0.092 1.00 98.62 331 PHE A N 1
ATOM 2524 C CA . PHE A 1 331 ? 2.159 -5.575 -0.597 1.00 98.62 331 PHE A CA 1
ATOM 2525 C C . PHE A 1 331 ? 1.940 -5.589 -2.105 1.00 98.62 331 PHE A C 1
ATOM 2527 O O . PHE A 1 331 ? 0.984 -6.195 -2.600 1.00 98.62 331 PHE A O 1
ATOM 2534 N N . LEU A 1 332 ? 2.865 -4.969 -2.827 1.00 98.62 332 LEU A N 1
ATOM 2535 C CA . LEU A 1 332 ? 2.930 -4.960 -4.279 1.00 98.62 332 LEU A CA 1
ATOM 2536 C C . LEU A 1 332 ? 4.273 -5.535 -4.726 1.00 98.62 332 LEU A C 1
ATOM 2538 O O . LEU A 1 332 ? 5.315 -4.926 -4.499 1.00 98.62 332 LEU A O 1
ATOM 2542 N N . GLY A 1 333 ? 4.228 -6.700 -5.369 1.00 97.56 333 GLY A N 1
ATOM 2543 C CA . GLY A 1 333 ? 5.379 -7.379 -5.955 1.00 97.56 333 GLY A CA 1
ATOM 2544 C C . GLY A 1 333 ? 5.434 -7.217 -7.474 1.00 97.56 333 GLY A C 1
ATOM 2545 O O . GLY A 1 333 ? 4.429 -7.438 -8.157 1.00 97.56 333 GLY A O 1
ATOM 2546 N N . TYR A 1 334 ? 6.606 -6.872 -8.009 1.00 97.19 334 TYR A N 1
ATOM 2547 C CA . TYR A 1 334 ? 6.842 -6.699 -9.445 1.00 97.19 334 TYR A CA 1
ATOM 2548 C C . TYR A 1 334 ? 8.319 -6.893 -9.820 1.00 97.19 334 TYR A C 1
ATOM 2550 O O . TYR A 1 334 ? 9.216 -6.817 -8.981 1.00 97.19 334 TYR A O 1
ATOM 2558 N N . ASN A 1 335 ? 8.594 -7.138 -11.103 1.00 95.25 335 ASN A N 1
ATOM 2559 C CA . ASN A 1 335 ? 9.961 -7.068 -11.624 1.00 95.25 335 ASN A CA 1
ATOM 2560 C C . ASN A 1 335 ? 10.303 -5.593 -11.874 1.00 95.25 335 ASN A C 1
ATOM 2562 O O . ASN A 1 335 ? 9.595 -4.934 -12.628 1.00 95.25 335 ASN A O 1
ATOM 2566 N N . ASN A 1 336 ? 11.358 -5.065 -11.262 1.00 93.50 336 ASN A N 1
ATOM 2567 C CA . ASN A 1 336 ? 11.918 -3.742 -11.581 1.00 93.50 336 ASN A CA 1
ATOM 2568 C C . ASN A 1 336 ? 13.001 -3.794 -12.682 1.00 93.50 336 ASN A C 1
ATOM 2570 O O . ASN A 1 336 ? 13.378 -2.759 -13.221 1.00 93.50 336 ASN A O 1
ATOM 2574 N N . ASP A 1 337 ? 13.471 -4.991 -13.046 1.00 92.00 337 ASP A N 1
ATOM 2575 C CA . ASP A 1 337 ? 14.311 -5.240 -14.216 1.00 92.00 337 ASP A CA 1
ATOM 2576 C C . ASP A 1 337 ? 13.536 -6.163 -15.179 1.00 92.00 337 ASP A C 1
ATOM 2578 O O . ASP A 1 337 ? 13.256 -7.315 -14.837 1.00 92.00 337 ASP A O 1
ATOM 2582 N N . PRO A 1 338 ? 13.127 -5.667 -16.360 1.00 89.44 338 PRO A N 1
ATOM 2583 C CA . PRO A 1 338 ? 12.341 -6.4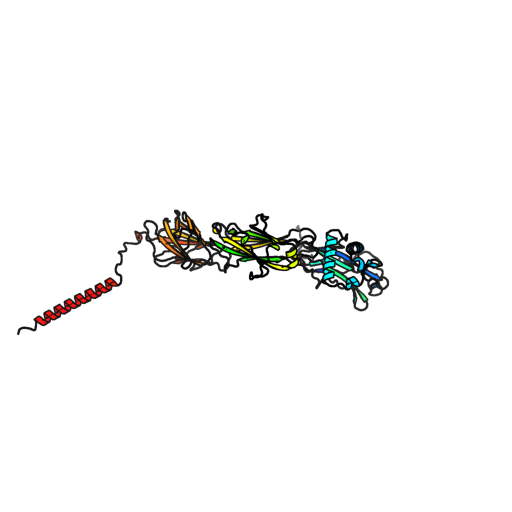51 -17.311 1.00 89.44 338 PRO A CA 1
ATOM 2584 C C . PRO A 1 338 ? 13.146 -7.524 -18.056 1.00 89.44 338 PRO A C 1
ATOM 2586 O O . PRO A 1 338 ? 12.555 -8.384 -18.715 1.00 89.44 338 PRO A O 1
ATOM 2589 N N . TYR A 1 339 ? 14.479 -7.485 -17.996 1.00 88.00 339 TYR A N 1
ATOM 2590 C CA . TYR A 1 339 ? 15.354 -8.348 -18.796 1.00 88.00 339 TYR A CA 1
ATOM 2591 C C . TYR A 1 339 ? 16.065 -9.407 -17.956 1.00 88.00 339 TYR A C 1
ATOM 2593 O O . TYR A 1 339 ? 16.359 -10.498 -18.449 1.00 88.00 339 TYR A O 1
ATOM 2601 N N . VAL A 1 340 ? 16.312 -9.113 -16.681 1.00 82.88 340 VAL A N 1
ATOM 2602 C CA . VAL A 1 340 ? 16.881 -10.051 -15.711 1.00 82.88 340 VAL A CA 1
ATOM 2603 C C . VAL A 1 340 ? 15.865 -10.252 -14.600 1.00 82.88 340 VAL A C 1
ATOM 2605 O O . VAL A 1 340 ? 15.446 -9.289 -13.975 1.00 82.88 340 VAL A O 1
ATOM 2608 N N . GLY A 1 341 ? 15.467 -11.500 -14.338 1.00 77.69 341 GLY A N 1
ATOM 2609 C CA . GLY A 1 341 ? 14.447 -11.798 -13.336 1.00 77.69 341 GLY A CA 1
ATOM 2610 C C . GLY A 1 341 ? 14.795 -11.185 -11.981 1.00 77.69 341 GLY A C 1
ATOM 2611 O O . GLY A 1 341 ? 15.724 -11.636 -11.311 1.00 77.69 341 GLY A O 1
ATOM 2612 N N . SER A 1 342 ? 14.049 -10.155 -11.590 1.00 82.06 342 SER A N 1
ATOM 2613 C CA . SER A 1 342 ? 14.143 -9.500 -10.287 1.00 82.06 342 SER A CA 1
ATOM 2614 C C . SER A 1 342 ? 12.874 -9.740 -9.471 1.00 82.06 342 SER A C 1
ATOM 2616 O O . SER A 1 342 ? 11.865 -10.168 -10.014 1.00 82.06 342 SER A O 1
ATOM 2618 N N . ASP A 1 343 ? 12.887 -9.516 -8.162 1.00 87.25 343 ASP A N 1
ATOM 2619 C CA . ASP A 1 343 ? 11.670 -9.637 -7.352 1.00 87.25 343 ASP A CA 1
ATOM 2620 C C . ASP A 1 343 ? 11.624 -8.502 -6.336 1.00 87.25 343 ASP A C 1
ATOM 2622 O O . ASP A 1 343 ? 12.125 -8.623 -5.216 1.00 87.25 343 ASP A O 1
ATOM 2626 N N . TYR A 1 344 ? 11.121 -7.355 -6.789 1.00 94.38 344 TYR A N 1
ATOM 2627 C CA . TYR A 1 344 ? 10.967 -6.177 -5.953 1.00 94.38 344 TYR A CA 1
ATOM 2628 C C . TYR A 1 344 ? 9.588 -6.196 -5.289 1.00 94.38 344 TYR A C 1
ATOM 2630 O O . TYR A 1 344 ? 8.594 -6.581 -5.903 1.00 94.38 344 TYR A O 1
ATOM 2638 N N . GLU A 1 345 ? 9.529 -5.771 -4.029 1.00 95.69 345 GLU A N 1
ATOM 2639 C CA . GLU A 1 345 ? 8.295 -5.668 -3.254 1.00 95.69 345 GLU A CA 1
ATOM 2640 C C . GLU A 1 345 ? 8.288 -4.334 -2.506 1.00 95.69 345 GLU A C 1
ATOM 2642 O O . GLU A 1 345 ? 9.287 -3.954 -1.896 1.00 95.69 345 GLU A O 1
ATOM 2647 N N . THR A 1 346 ? 7.154 -3.642 -2.551 1.00 96.25 346 THR A N 1
ATOM 2648 C CA . THR A 1 346 ? 6.860 -2.473 -1.715 1.00 96.25 346 THR A CA 1
ATOM 2649 C C . THR A 1 346 ? 5.604 -2.739 -0.895 1.00 96.25 346 THR A C 1
ATOM 2651 O O . THR A 1 346 ? 4.779 -3.579 -1.271 1.00 96.25 346 THR A O 1
ATOM 2654 N N . ASP A 1 347 ? 5.456 -2.046 0.228 1.00 97.31 347 ASP A N 1
ATOM 2655 C CA . ASP A 1 347 ? 4.385 -2.278 1.183 1.00 97.31 347 ASP A CA 1
ATOM 2656 C C . ASP A 1 347 ? 3.790 -0.990 1.754 1.00 97.31 347 ASP A C 1
ATOM 2658 O O . ASP A 1 347 ? 4.361 0.100 1.689 1.00 97.31 347 ASP A O 1
ATOM 2662 N N . THR A 1 348 ? 2.585 -1.125 2.295 1.00 98.38 348 THR A N 1
ATOM 2663 C CA . THR A 1 348 ? 1.884 -0.061 3.006 1.00 98.38 348 THR A CA 1
ATOM 2664 C C . THR A 1 348 ? 1.024 -0.660 4.113 1.00 98.38 348 THR A C 1
ATOM 2666 O O . THR A 1 348 ? 0.388 -1.699 3.934 1.00 98.38 348 THR A O 1
ATOM 2669 N N . THR A 1 349 ? 0.962 0.012 5.259 1.00 97.50 349 THR A N 1
ATOM 2670 C CA . THR A 1 349 ? 0.155 -0.419 6.404 1.00 97.50 349 THR A CA 1
ATOM 2671 C C . THR A 1 349 ? -1.003 0.539 6.606 1.00 97.50 349 THR A C 1
ATOM 2673 O O . THR A 1 349 ? -0.797 1.748 6.740 1.00 97.50 349 THR A O 1
ATOM 2676 N N . LYS A 1 350 ? -2.215 -0.005 6.740 1.00 96.44 350 LYS A N 1
ATOM 2677 C CA . LYS A 1 350 ? -3.350 0.729 7.305 1.00 96.44 350 LYS A CA 1
ATOM 2678 C C . LYS A 1 350 ? -3.613 0.261 8.730 1.00 96.44 350 LYS A C 1
ATOM 2680 O O . LYS A 1 350 ? -3.467 -0.922 9.035 1.00 96.44 350 LYS A O 1
ATOM 2685 N N . LYS A 1 351 ? -3.972 1.203 9.598 1.00 95.44 351 LYS A N 1
ATOM 2686 C CA . LYS A 1 351 ? -4.291 0.968 11.004 1.00 95.44 351 LYS A CA 1
ATOM 2687 C C . LYS A 1 351 ? -5.735 1.362 11.266 1.00 95.44 351 LYS A C 1
ATOM 2689 O O . LYS A 1 351 ? -6.228 2.296 10.640 1.00 95.44 351 LYS A O 1
ATOM 2694 N N . VAL A 1 352 ? -6.373 0.641 12.176 1.00 95.69 352 VAL A N 1
ATOM 2695 C CA . VAL A 1 352 ? -7.619 1.051 12.827 1.00 95.69 352 VAL A CA 1
ATOM 2696 C C . VAL A 1 352 ? -7.516 0.784 14.326 1.00 95.69 352 VAL A C 1
ATOM 2698 O O . VAL A 1 352 ? -6.632 0.046 14.780 1.00 95.69 352 VAL A O 1
ATOM 2701 N N . TYR A 1 353 ? -8.414 1.389 15.094 1.00 95.44 353 TYR A N 1
ATOM 2702 C CA . TYR A 1 353 ? -8.303 1.462 16.547 1.00 95.44 353 TYR A CA 1
ATOM 2703 C C . TYR A 1 353 ? -9.597 1.063 17.245 1.00 95.44 353 TYR A C 1
ATOM 2705 O O . TYR A 1 353 ? -10.691 1.260 16.729 1.00 95.44 353 TYR A O 1
ATOM 2713 N N . THR A 1 354 ? -9.469 0.506 18.444 1.00 95.75 354 THR A N 1
ATOM 2714 C CA . THR A 1 354 ? -10.607 0.138 19.285 1.00 95.75 354 THR A CA 1
ATOM 2715 C C . THR A 1 354 ? -10.314 0.476 20.744 1.00 95.75 354 THR A C 1
ATOM 2717 O O . THR A 1 354 ? -9.162 0.454 21.189 1.00 95.75 354 THR A O 1
ATOM 2720 N N . TYR A 1 355 ? -11.359 0.787 21.502 1.00 96.50 355 TYR A N 1
ATOM 2721 C CA . TYR A 1 355 ? -11.274 1.404 22.821 1.00 96.50 355 TYR A CA 1
ATOM 2722 C C . TYR A 1 355 ? -12.039 0.618 23.882 1.00 96.50 355 TYR A C 1
ATOM 2724 O O . TYR A 1 355 ? -12.772 -0.337 23.608 1.00 96.50 355 TYR A O 1
ATOM 2732 N N . GLY A 1 356 ? -11.817 1.002 25.135 1.00 96.88 356 GLY A N 1
ATOM 2733 C CA . GLY A 1 356 ? -12.434 0.356 26.277 1.00 96.88 356 GLY A CA 1
ATOM 2734 C C . GLY A 1 356 ? -12.782 1.308 27.411 1.00 96.88 356 GLY A C 1
ATOM 2735 O O . GLY A 1 356 ? -12.316 2.446 27.500 1.00 96.88 356 GLY A O 1
ATOM 2736 N N . ILE A 1 357 ? -13.611 0.802 28.314 1.00 98.19 357 ILE A N 1
ATOM 2737 C CA . ILE A 1 357 ? -14.059 1.475 29.528 1.00 98.19 357 ILE A CA 1
ATOM 2738 C C . ILE A 1 357 ? -13.728 0.568 30.712 1.00 98.19 357 ILE A C 1
ATOM 2740 O O . ILE A 1 357 ? -14.059 -0.617 30.709 1.00 98.19 357 ILE A O 1
ATOM 2744 N N . GLU A 1 358 ? -13.106 1.123 31.746 1.00 98.12 358 GLU A N 1
ATOM 2745 C CA . GLU A 1 358 ? -12.824 0.428 32.998 1.00 98.12 358 GLU A CA 1
ATOM 2746 C C . GLU A 1 358 ? -13.541 1.107 34.168 1.00 98.12 358 GLU A C 1
ATOM 2748 O O . GLU A 1 358 ? -13.332 2.280 34.468 1.00 98.12 358 GLU A O 1
ATOM 2753 N N . VAL A 1 359 ? -14.373 0.353 34.877 1.00 98.38 359 VAL A N 1
ATOM 2754 C CA . VAL A 1 359 ? -15.110 0.817 36.051 1.00 98.38 359 VAL A CA 1
ATOM 2755 C C . VAL A 1 359 ? -14.545 0.134 37.284 1.00 98.38 359 VAL A C 1
ATOM 2757 O O . VAL A 1 359 ? -14.610 -1.087 37.415 1.00 98.38 359 VAL A O 1
ATOM 2760 N N . LYS A 1 360 ? -14.051 0.922 38.237 1.00 98.12 360 LYS A N 1
ATOM 2761 C CA . LYS A 1 360 ? -13.713 0.445 39.579 1.00 98.12 360 LYS A CA 1
ATOM 2762 C C . LYS A 1 360 ? -14.852 0.763 40.539 1.00 98.12 360 LYS A C 1
ATOM 2764 O O . LYS A 1 360 ? -15.178 1.932 40.765 1.00 98.12 360 LYS A O 1
ATOM 2769 N N . LYS A 1 361 ? -15.446 -0.266 41.135 1.00 97.94 361 LYS A N 1
ATOM 2770 C CA . LYS A 1 361 ? -16.560 -0.125 42.074 1.00 97.94 361 LYS A CA 1
ATOM 2771 C C . LYS A 1 361 ? -16.048 -0.077 43.509 1.00 97.94 361 LYS A C 1
ATOM 2773 O O . LYS A 1 361 ? -15.314 -0.964 43.944 1.00 97.94 361 LYS A O 1
ATOM 2778 N N . VAL A 1 362 ? -16.442 0.960 44.248 1.00 97.81 362 VAL A N 1
ATOM 2779 C CA . VAL A 1 362 ? -15.991 1.172 45.631 1.00 97.81 362 VAL A CA 1
ATOM 2780 C C . VAL A 1 362 ? -17.111 1.608 46.573 1.00 97.81 362 VAL A C 1
ATOM 2782 O O . VAL A 1 362 ? -18.170 2.070 46.140 1.00 97.81 362 VAL A O 1
ATOM 2785 N N . ASP A 1 363 ? -16.851 1.489 47.871 1.00 96.06 363 ASP A N 1
ATOM 2786 C CA . ASP A 1 363 ? -17.599 2.154 48.933 1.00 96.06 363 ASP A CA 1
ATOM 2787 C C . ASP A 1 363 ? -17.054 3.570 49.226 1.00 96.06 363 ASP A C 1
ATOM 2789 O O . ASP A 1 363 ? -16.035 4.025 48.682 1.00 96.06 363 ASP A O 1
ATOM 2793 N N . LYS A 1 364 ? -17.719 4.268 50.153 1.00 92.81 364 LYS A N 1
ATOM 2794 C CA . LYS A 1 364 ? -17.329 5.602 50.638 1.00 92.81 364 LYS A CA 1
ATOM 2795 C C . LYS A 1 364 ? -15.885 5.667 51.153 1.00 92.81 364 LYS A C 1
ATOM 2797 O O . LYS A 1 364 ? -15.194 6.666 50.949 1.00 92.81 364 LYS A O 1
ATOM 2802 N N . ASN A 1 365 ? -15.391 4.599 51.771 1.00 92.50 365 ASN A N 1
ATOM 2803 C CA . ASN A 1 365 ? -14.040 4.511 52.329 1.00 92.50 365 ASN A CA 1
ATOM 2804 C C . ASN A 1 365 ? -12.991 4.078 51.287 1.00 92.50 365 ASN A C 1
ATOM 2806 O O . ASN A 1 365 ? -11.796 4.199 51.542 1.00 92.50 365 ASN A O 1
ATOM 2810 N N . GLY A 1 366 ? -13.413 3.656 50.090 1.00 92.62 366 GLY A N 1
ATOM 2811 C CA . GLY A 1 366 ? -12.543 3.163 49.018 1.00 92.62 366 GLY A CA 1
ATOM 2812 C C . GLY A 1 366 ? -12.343 1.647 49.028 1.00 92.62 366 GLY A C 1
ATOM 2813 O O . GLY A 1 366 ? -11.515 1.156 48.261 1.00 92.62 366 GLY A O 1
ATOM 2814 N N . GLY A 1 367 ? -13.080 0.913 49.867 1.00 95.50 367 GLY A N 1
ATOM 2815 C CA . GLY A 1 367 ? -13.147 -0.545 49.811 1.00 95.50 367 GLY A CA 1
ATOM 2816 C C . GLY A 1 367 ? -13.774 -0.999 48.495 1.00 95.50 367 GLY A C 1
ATOM 2817 O O . GLY A 1 367 ? -14.733 -0.388 48.032 1.00 95.50 367 GLY A O 1
ATOM 2818 N N . ILE A 1 368 ? -13.209 -2.030 47.865 1.00 97.00 368 ILE A N 1
ATOM 2819 C CA . ILE A 1 368 ? -13.703 -2.560 46.587 1.00 97.00 368 ILE A CA 1
ATOM 2820 C C . ILE A 1 368 ? -15.032 -3.296 46.766 1.00 97.00 368 ILE A C 1
ATOM 2822 O O . ILE A 1 368 ? -15.245 -3.946 47.789 1.00 97.00 368 ILE A O 1
ATOM 2826 N N . LEU A 1 369 ? -15.905 -3.214 45.762 1.00 96.38 369 LEU A N 1
ATOM 2827 C CA . LEU A 1 369 ? -17.207 -3.882 45.752 1.00 96.38 369 LEU A CA 1
ATOM 2828 C C . LEU A 1 369 ? -17.348 -4.760 44.512 1.00 96.38 369 LEU A C 1
ATOM 2830 O O . LEU A 1 369 ? -17.090 -4.297 43.408 1.00 96.38 369 LEU A O 1
ATOM 2834 N N . SER A 1 370 ? -17.809 -5.994 44.684 1.00 96.50 370 SER A N 1
ATOM 2835 C CA . SER A 1 370 ? -18.155 -6.907 43.589 1.00 96.50 370 SER A CA 1
ATOM 2836 C C . SER A 1 370 ? -19.673 -7.062 43.457 1.00 96.50 370 SER A C 1
ATOM 2838 O O . SER A 1 370 ? -20.427 -6.660 44.347 1.00 96.50 370 SER A O 1
ATOM 2840 N N . GLY A 1 371 ? -20.137 -7.641 42.348 1.00 94.62 371 GLY A N 1
ATOM 2841 C CA . GLY A 1 371 ? -21.547 -8.012 42.172 1.00 94.62 371 GLY A CA 1
ATOM 2842 C C . GLY A 1 371 ? -22.503 -6.877 41.791 1.00 94.62 371 GLY A C 1
ATOM 2843 O O . GLY A 1 371 ? -23.707 -7.111 41.667 1.00 94.62 371 GLY A O 1
ATOM 2844 N N . ALA A 1 372 ? -21.992 -5.657 41.581 1.00 97.50 372 ALA A N 1
ATOM 2845 C CA . ALA A 1 372 ? -22.746 -4.624 40.872 1.00 97.50 372 ALA A CA 1
ATOM 2846 C C . ALA A 1 372 ? -22.942 -5.053 39.413 1.00 97.50 372 ALA A C 1
ATOM 2848 O O . ALA A 1 372 ? -22.009 -5.572 38.803 1.00 97.50 372 ALA A O 1
ATOM 2849 N N . VAL A 1 373 ? -24.116 -4.799 38.842 1.00 98.25 373 VAL A N 1
ATOM 2850 C CA . VAL A 1 373 ? -24.419 -5.113 37.439 1.00 98.25 373 VAL A CA 1
ATOM 2851 C C . VAL A 1 373 ? -24.730 -3.829 36.696 1.00 98.25 373 VAL A C 1
ATOM 2853 O O . VAL A 1 373 ? -25.535 -3.015 37.157 1.00 98.25 373 VAL A O 1
ATOM 2856 N N . PHE A 1 374 ? -24.103 -3.669 35.537 1.00 98.44 374 PHE A N 1
ATOM 2857 C CA . PHE A 1 374 ? -24.267 -2.522 34.660 1.00 98.44 374 PHE A CA 1
ATOM 2858 C C . PHE A 1 374 ? -24.856 -2.927 33.310 1.00 98.44 374 PHE A C 1
ATOM 2860 O O . PHE A 1 374 ? -24.803 -4.086 32.907 1.00 98.44 374 PHE A O 1
ATOM 2867 N N . THR A 1 375 ? -25.382 -1.940 32.595 1.00 98.19 375 THR A N 1
ATOM 2868 C CA . THR A 1 375 ? -25.699 -2.019 31.167 1.00 98.19 375 THR A CA 1
ATOM 2869 C C . THR A 1 375 ? -24.998 -0.873 30.440 1.00 98.19 375 THR A C 1
ATOM 2871 O O . THR A 1 375 ? -24.843 0.209 31.015 1.00 98.19 375 THR A O 1
ATOM 2874 N N . LEU A 1 376 ? -24.570 -1.092 29.192 1.00 98.31 376 LEU A N 1
ATOM 2875 C CA . LEU A 1 376 ? -23.971 -0.056 28.345 1.00 98.31 376 LEU A CA 1
ATOM 2876 C C . LEU A 1 376 ? -24.838 0.165 27.104 1.00 98.31 376 LEU A C 1
ATOM 2878 O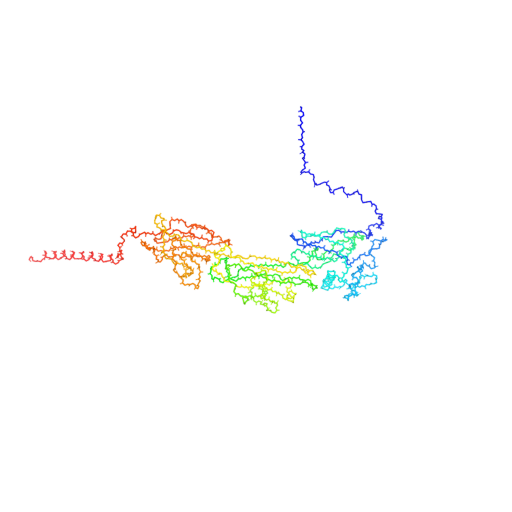 O . LEU A 1 376 ? -25.181 -0.785 26.403 1.00 98.31 376 LEU A O 1
ATOM 2882 N N . LYS A 1 377 ? -25.188 1.418 26.817 1.00 97.38 377 LYS A N 1
ATOM 2883 C CA . LYS A 1 377 ? -25.928 1.809 25.610 1.00 97.38 377 LYS A CA 1
ATOM 2884 C C . LYS A 1 377 ? -25.083 2.745 24.755 1.00 97.38 377 LYS A C 1
ATOM 2886 O O . LYS A 1 377 ? -24.444 3.636 25.306 1.00 97.38 377 LYS A O 1
ATOM 2891 N N . LYS A 1 378 ? -25.147 2.607 23.432 1.00 96.00 378 LYS A N 1
ATOM 2892 C CA . LYS A 1 378 ? -24.656 3.605 22.468 1.00 96.00 378 LYS A CA 1
ATOM 2893 C C . LYS A 1 378 ? -25.862 4.204 21.749 1.00 96.00 378 LYS A C 1
ATOM 2895 O O . LYS A 1 378 ? -26.641 3.489 21.116 1.00 96.00 378 LYS A O 1
ATOM 2900 N N . GLY A 1 379 ? -26.092 5.506 21.919 1.00 90.94 379 GLY A N 1
ATOM 2901 C CA . GLY A 1 379 ? -27.376 6.114 21.551 1.00 90.94 379 GLY A CA 1
ATOM 2902 C C . GLY A 1 379 ? -28.548 5.444 22.289 1.00 90.94 379 GLY A C 1
ATOM 2903 O O . GLY A 1 379 ? -28.568 5.405 23.517 1.00 90.94 379 GLY A O 1
ATOM 2904 N N . ASN A 1 380 ? -29.515 4.897 21.544 1.00 89.06 380 ASN A N 1
ATOM 2905 C CA . ASN A 1 380 ? -30.640 4.130 22.104 1.00 89.06 380 ASN A CA 1
ATOM 2906 C C . ASN A 1 380 ? -30.421 2.606 22.071 1.00 89.06 380 ASN A C 1
ATOM 2908 O O . ASN A 1 380 ? -31.281 1.861 22.546 1.00 89.06 380 ASN A O 1
ATOM 2912 N N . SER A 1 381 ? -29.306 2.142 21.507 1.00 93.81 381 SER A N 1
ATOM 2913 C CA . SER A 1 381 ? -29.014 0.721 21.334 1.00 93.81 381 SER A CA 1
ATOM 2914 C C . SER A 1 381 ? -28.329 0.170 22.576 1.00 93.81 381 SER A C 1
ATOM 2916 O O . SER A 1 381 ? -27.278 0.663 22.982 1.00 93.81 381 SER A O 1
ATOM 2918 N N . LEU A 1 382 ? -28.929 -0.854 23.180 1.00 95.62 382 LEU A N 1
ATOM 2919 C CA . LEU A 1 382 ? -28.323 -1.609 24.271 1.00 95.62 382 LEU A CA 1
ATOM 2920 C C . LEU A 1 382 ? -27.255 -2.541 23.698 1.00 95.62 382 LEU A C 1
ATOM 2922 O O . LEU A 1 382 ? -27.564 -3.370 22.842 1.00 95.62 382 LEU A O 1
ATOM 2926 N N . LEU A 1 383 ? -26.015 -2.380 24.155 1.00 96.50 383 LEU A N 1
ATOM 2927 C CA . LEU A 1 383 ? -24.899 -3.195 23.702 1.00 96.50 383 LEU A CA 1
ATOM 2928 C C . LEU A 1 383 ? -24.908 -4.548 24.398 1.00 96.50 383 LEU A C 1
ATOM 2930 O O . LEU A 1 383 ? -25.406 -4.700 25.517 1.00 96.50 383 LEU A O 1
ATOM 2934 N N . LYS A 1 384 ? -24.336 -5.524 23.705 1.00 95.31 384 LYS A N 1
ATOM 2935 C CA . LYS A 1 384 ? -24.151 -6.875 24.204 1.00 95.31 384 LYS A CA 1
ATOM 2936 C C . LYS A 1 384 ? -22.674 -7.226 24.225 1.00 95.31 384 LYS A C 1
ATOM 2938 O O . LYS A 1 384 ? -21.869 -6.610 23.521 1.00 95.31 384 LYS A O 1
ATOM 2943 N N . PHE A 1 385 ? -22.345 -8.186 25.072 1.00 95.06 385 PHE A N 1
ATOM 2944 C CA . PHE A 1 385 ? -20.980 -8.578 25.348 1.00 95.06 385 PHE A CA 1
ATOM 2945 C C . PHE A 1 385 ? -20.868 -10.083 25.551 1.00 95.06 385 PHE A C 1
ATOM 2947 O O . PHE A 1 385 ? -21.814 -10.725 26.021 1.00 95.06 385 PHE A O 1
ATOM 2954 N N . ASP A 1 386 ? -19.668 -10.586 25.293 1.00 93.25 386 ASP A N 1
ATOM 2955 C CA . ASP A 1 386 ? -19.202 -11.884 25.761 1.00 93.25 386 ASP A CA 1
ATOM 2956 C C . ASP A 1 386 ? -18.107 -11.687 26.807 1.00 93.25 386 ASP A C 1
ATOM 2958 O O . ASP A 1 386 ? -17.353 -10.714 26.772 1.00 93.25 386 ASP A O 1
ATOM 2962 N N . GLY A 1 387 ? -18.034 -12.601 27.769 1.00 92.44 387 GLY A N 1
ATOM 2963 C CA . GLY A 1 387 ? -17.070 -12.530 28.860 1.00 92.44 387 GLY A CA 1
ATOM 2964 C C . GLY A 1 387 ? -17.680 -12.852 30.217 1.00 92.44 387 GLY A C 1
ATOM 2965 O O . GLY A 1 387 ? -18.882 -13.096 30.346 1.00 92.44 387 GLY A O 1
ATOM 2966 N N . VAL A 1 388 ? -16.819 -12.909 31.228 1.00 91.94 388 VAL A N 1
ATOM 2967 C CA . VAL A 1 388 ? -17.147 -13.272 32.613 1.00 91.94 388 VAL A CA 1
ATOM 2968 C C . VAL A 1 388 ? -16.152 -12.615 33.574 1.00 91.94 388 VAL A C 1
ATOM 2970 O O . VAL A 1 388 ? -15.108 -12.117 33.160 1.00 91.94 388 VAL A O 1
ATOM 2973 N N . ASP A 1 389 ? -16.466 -12.631 34.873 1.00 92.81 389 ASP A N 1
ATOM 2974 C CA . ASP A 1 389 ? -15.585 -12.157 35.959 1.00 92.81 389 ASP A CA 1
ATOM 2975 C C . ASP A 1 389 ? -15.050 -10.725 35.753 1.00 92.81 389 ASP A C 1
ATOM 2977 O O . ASP A 1 389 ? -13.871 -10.422 35.937 1.00 92.81 389 ASP A O 1
ATOM 2981 N N . GLY A 1 390 ? -15.943 -9.819 35.348 1.00 95.50 390 GLY A N 1
ATOM 2982 C CA . GLY A 1 390 ? -15.617 -8.405 35.193 1.00 95.50 390 GLY A CA 1
ATOM 2983 C C . GLY A 1 390 ? -14.828 -8.059 33.934 1.00 95.50 390 GLY A C 1
ATOM 2984 O O . GLY A 1 390 ? -14.400 -6.915 33.823 1.00 95.50 390 GLY A O 1
ATOM 2985 N N . VAL A 1 391 ? -14.630 -8.974 32.981 1.00 96.25 391 VAL A N 1
ATOM 2986 C CA . VAL A 1 391 ? -14.023 -8.661 31.677 1.00 96.25 391 VAL A CA 1
ATOM 2987 C C . VAL A 1 391 ? -14.983 -9.062 30.569 1.00 96.25 391 VAL A C 1
ATOM 2989 O O . VAL A 1 391 ? -15.352 -10.228 30.465 1.00 96.25 391 VAL A O 1
ATOM 2992 N N . TYR A 1 392 ? -15.385 -8.080 29.767 1.00 95.94 392 TYR A N 1
ATOM 2993 C CA . TYR A 1 392 ? -16.388 -8.230 28.725 1.00 95.94 392 TYR A CA 1
ATOM 2994 C C . TYR A 1 392 ? -15.937 -7.528 27.444 1.00 95.94 392 TYR A C 1
ATOM 2996 O O . TYR A 1 392 ? -15.591 -6.344 27.467 1.00 95.94 392 TYR A O 1
ATOM 3004 N N . THR A 1 393 ? -15.994 -8.244 26.329 1.00 95.44 393 THR A N 1
ATOM 3005 C CA . THR A 1 393 ? -15.714 -7.722 24.987 1.00 95.44 393 THR A CA 1
ATOM 3006 C C . THR A 1 393 ? -17.027 -7.547 24.246 1.00 95.44 393 THR A C 1
ATOM 3008 O O . THR A 1 393 ? -17.923 -8.388 24.356 1.00 95.44 393 THR A O 1
ATOM 3011 N N . HIS A 1 394 ? -17.186 -6.421 23.553 1.00 95.00 394 HIS A N 1
ATOM 3012 C CA . HIS A 1 394 ? -18.386 -6.157 22.775 1.00 95.00 394 HIS A CA 1
ATOM 3013 C C . HIS A 1 394 ? -18.596 -7.253 21.726 1.00 95.00 394 HIS A C 1
ATOM 3015 O O . HIS A 1 394 ? -17.656 -7.662 21.055 1.00 95.00 394 HIS A O 1
ATOM 3021 N N . ASN A 1 395 ? -19.830 -7.731 21.598 1.00 90.25 395 ASN A N 1
ATOM 3022 C CA . ASN A 1 395 ? -20.243 -8.618 20.520 1.00 90.25 395 ASN A CA 1
ATOM 3023 C C . ASN A 1 395 ? -21.721 -8.347 20.221 1.00 90.25 395 ASN A C 1
ATOM 3025 O O . ASN A 1 395 ? -22.575 -8.545 21.087 1.00 90.25 395 ASN A O 1
ATOM 3029 N N . SER A 1 396 ? -22.041 -7.905 19.005 1.00 83.56 396 SER A N 1
ATOM 3030 C CA . SER A 1 396 ? -23.417 -7.641 18.556 1.00 83.56 396 SER A CA 1
ATOM 3031 C C . SER A 1 396 ? -24.319 -8.889 18.618 1.00 83.56 396 SER A C 1
ATOM 3033 O O . SER A 1 396 ? -25.501 -8.805 18.997 1.00 83.56 396 SER A O 1
ATOM 3035 N N . GLU A 1 397 ? -23.735 -10.057 18.356 1.00 83.94 397 GLU A N 1
ATOM 3036 C CA . GLU A 1 397 ? -24.365 -11.378 18.432 1.00 83.94 397 GLU A CA 1
ATOM 3037 C C . GLU A 1 397 ? -24.280 -12.009 19.833 1.00 83.94 397 GLU A C 1
ATOM 3039 O O . GLU A 1 397 ? -24.873 -13.062 20.074 1.00 83.94 397 GLU A O 1
ATOM 3044 N N . GLY A 1 398 ? -23.606 -11.348 20.783 1.00 81.62 398 GLY A N 1
ATOM 3045 C CA . GLY A 1 398 ? -23.484 -11.803 22.167 1.00 81.62 398 GLY A CA 1
ATOM 3046 C C . GLY A 1 398 ? -24.841 -11.945 22.865 1.00 81.62 398 GLY A C 1
ATOM 3047 O O . GLY A 1 398 ? -25.881 -11.464 22.396 1.00 81.62 398 GLY A O 1
ATOM 3048 N N . THR A 1 399 ? -24.864 -12.602 24.024 1.00 80.12 399 THR A N 1
ATOM 3049 C CA . THR A 1 399 ? -26.122 -12.840 24.766 1.00 80.12 399 THR A CA 1
ATOM 3050 C C . THR A 1 399 ? -26.309 -11.943 25.985 1.00 80.12 399 THR A C 1
ATOM 3052 O O . THR A 1 399 ? -27.434 -11.813 26.470 1.00 80.12 399 THR A O 1
ATOM 3055 N N . SER A 1 400 ? -25.241 -11.316 26.479 1.00 89.31 400 SER A N 1
ATOM 3056 C CA . SER A 1 400 ? -25.263 -10.591 27.752 1.00 89.31 400 SER A CA 1
ATOM 3057 C C . SER A 1 400 ? -25.354 -9.086 27.531 1.00 89.31 400 SER A C 1
ATOM 3059 O O . SER A 1 400 ? -24.405 -8.460 27.073 1.00 89.31 400 SER A O 1
ATOM 3061 N N . SER A 1 401 ? -26.492 -8.487 27.881 1.00 94.38 401 SER A N 1
ATOM 3062 C CA . SER A 1 401 ? -26.643 -7.025 27.971 1.00 94.38 401 SER A CA 1
ATOM 3063 C C . SER A 1 401 ? -26.391 -6.475 29.378 1.00 94.38 401 SER A C 1
ATOM 3065 O O . SER A 1 401 ? -26.314 -5.264 29.571 1.00 94.38 401 SER A O 1
ATOM 3067 N N . GLU A 1 402 ? -26.307 -7.371 30.360 1.00 96.56 402 GLU A N 1
ATOM 3068 C CA . GLU A 1 402 ? -26.003 -7.096 31.759 1.00 96.56 402 GLU A CA 1
ATOM 3069 C C . GLU A 1 402 ? -24.598 -7.618 32.069 1.00 96.56 402 GLU A C 1
ATOM 3071 O O . GLU A 1 402 ? -24.306 -8.792 31.838 1.00 96.56 402 GLU A O 1
ATOM 3076 N N . VAL A 1 403 ? -23.733 -6.740 32.571 1.00 97.44 403 VAL A N 1
ATOM 3077 C CA . VAL A 1 403 ? -22.313 -7.019 32.820 1.00 97.44 403 VAL A CA 1
ATOM 3078 C C . VAL A 1 403 ? -21.989 -6.807 34.296 1.00 97.44 403 VAL A C 1
ATOM 3080 O O . VAL A 1 403 ? -22.222 -5.737 34.862 1.00 97.44 403 VAL A O 1
ATOM 3083 N N . GLU A 1 404 ? -21.493 -7.856 34.947 1.00 97.69 404 GLU A N 1
ATOM 3084 C CA . GLU A 1 404 ? -21.243 -7.880 36.392 1.00 97.69 404 GLU A CA 1
ATOM 3085 C C . GLU A 1 404 ? -19.802 -7.477 36.734 1.00 97.69 404 GLU A C 1
ATOM 3087 O O . GLU A 1 404 ? -18.850 -7.944 36.108 1.00 97.69 404 GLU A O 1
ATOM 3092 N N . VAL A 1 405 ? -19.633 -6.644 37.763 1.00 97.81 405 VAL A N 1
ATOM 3093 C CA . VAL A 1 405 ? -18.328 -6.286 38.334 1.00 97.81 405 VAL A CA 1
ATOM 3094 C C . VAL A 1 405 ? -17.681 -7.512 38.976 1.00 97.81 405 VAL A C 1
ATOM 3096 O O . VAL A 1 405 ? -18.263 -8.126 39.876 1.00 97.81 405 VAL A O 1
ATOM 3099 N N . GLY A 1 406 ? -16.451 -7.814 38.554 1.00 96.62 406 GLY A N 1
ATOM 3100 C CA . GLY A 1 406 ? -15.693 -8.981 38.999 1.00 96.62 406 GLY A CA 1
ATOM 3101 C C . GLY A 1 406 ? -15.309 -8.942 40.480 1.00 96.62 406 GLY A C 1
ATOM 3102 O O . GLY A 1 406 ? -15.451 -7.930 41.176 1.00 96.62 406 GLY A O 1
ATOM 3103 N N . ALA A 1 407 ? -14.768 -10.054 40.980 1.00 96.00 407 ALA A N 1
ATOM 3104 C CA . ALA A 1 407 ? -14.410 -10.199 42.398 1.00 96.00 407 ALA A CA 1
ATOM 3105 C C . ALA A 1 407 ? -13.329 -9.203 42.876 1.00 96.00 407 ALA A C 1
ATOM 3107 O O . ALA A 1 407 ? -13.236 -8.890 44.062 1.00 96.00 407 ALA A O 1
ATOM 3108 N N . ASN A 1 408 ? -12.522 -8.679 41.952 1.00 95.88 408 ASN A N 1
ATOM 3109 C CA . ASN A 1 408 ? -11.520 -7.639 42.204 1.00 95.88 408 ASN A CA 1
ATOM 3110 C C . ASN A 1 408 ? -12.112 -6.213 42.293 1.00 95.88 408 ASN A C 1
ATOM 3112 O O . ASN A 1 408 ? -11.365 -5.254 42.501 1.00 95.88 408 ASN A O 1
ATOM 3116 N N . GLY A 1 409 ? -13.430 -6.067 42.134 1.00 96.88 409 GLY A N 1
ATOM 3117 C CA . GLY A 1 409 ? -14.135 -4.788 42.113 1.00 96.88 409 GLY A CA 1
ATOM 3118 C C . GLY A 1 409 ? -13.950 -3.988 40.826 1.00 96.88 409 GLY A C 1
ATOM 3119 O O . GLY A 1 409 ? -14.151 -2.772 40.836 1.00 96.88 409 GLY A O 1
ATOM 3120 N N . VAL A 1 410 ? -13.539 -4.643 39.738 1.00 97.94 410 VAL A N 1
ATOM 3121 C CA . VAL A 1 410 ? -13.309 -4.026 38.429 1.00 97.94 410 VAL A CA 1
ATOM 3122 C C . VAL A 1 410 ? -14.246 -4.632 37.388 1.00 97.94 410 VAL A C 1
ATOM 3124 O O . VAL A 1 410 ? -14.515 -5.832 37.384 1.00 97.94 410 VAL A O 1
ATOM 3127 N N . LEU A 1 411 ? -14.737 -3.776 36.501 1.00 98.44 411 LEU A N 1
ATOM 3128 C CA . LEU A 1 411 ? -15.434 -4.134 35.276 1.00 98.44 411 LEU A CA 1
ATOM 3129 C C . LEU A 1 411 ? -14.690 -3.508 34.095 1.00 98.44 411 LEU A C 1
ATOM 3131 O O . LEU A 1 411 ? -14.432 -2.308 34.103 1.00 98.44 411 LEU A O 1
ATOM 3135 N N . LYS A 1 412 ? -14.362 -4.305 33.083 1.00 97.81 412 LYS A N 1
ATOM 3136 C CA . LYS A 1 412 ? -13.720 -3.894 31.835 1.00 97.81 412 LYS A CA 1
ATOM 3137 C C . LYS A 1 412 ? -14.660 -4.191 30.681 1.00 97.81 412 LYS A C 1
ATOM 3139 O O . LYS A 1 412 ? -15.090 -5.331 30.531 1.00 97.81 412 LYS A O 1
ATOM 3144 N N . LEU A 1 413 ? -14.945 -3.168 29.890 1.00 97.69 413 LEU A N 1
ATOM 3145 C CA . LEU A 1 413 ? -15.722 -3.236 28.658 1.00 97.69 413 LEU A CA 1
ATOM 3146 C C . LEU A 1 413 ? -14.772 -2.902 27.509 1.00 97.69 413 LEU A C 1
ATOM 3148 O O . LEU A 1 413 ? -14.143 -1.847 27.536 1.00 97.69 413 LEU A O 1
ATOM 3152 N N . GLN A 1 414 ? -14.618 -3.810 26.555 1.00 96.69 414 GLN A N 1
ATOM 3153 C CA . GLN A 1 414 ? -13.598 -3.751 25.504 1.00 96.69 414 GLN A CA 1
ATOM 3154 C C . GLN A 1 414 ? -14.236 -3.796 24.116 1.00 96.69 414 GLN A C 1
ATOM 3156 O O . GLN A 1 414 ? -15.361 -4.276 23.972 1.00 96.69 414 GLN A O 1
ATOM 3161 N N . GLY A 1 415 ? -13.500 -3.351 23.097 1.00 95.88 415 GLY A N 1
ATOM 3162 C CA . GLY A 1 415 ? -13.925 -3.497 21.707 1.00 95.88 415 GLY A CA 1
ATOM 3163 C C . GLY A 1 415 ? -14.952 -2.457 21.268 1.00 95.88 415 GLY A C 1
ATOM 3164 O O . GLY A 1 415 ? -15.930 -2.809 20.615 1.00 95.88 415 GLY A O 1
ATOM 3165 N N . LEU A 1 416 ? -14.779 -1.205 21.689 1.00 96.19 416 LEU A N 1
ATOM 3166 C CA . LEU A 1 416 ? -15.688 -0.096 21.405 1.00 96.19 416 LEU A CA 1
ATOM 3167 C C . LEU A 1 416 ? -15.068 0.860 20.378 1.00 96.19 416 LEU A C 1
ATOM 3169 O O . LEU A 1 416 ? -13.894 1.199 20.484 1.00 96.19 416 LEU A O 1
ATOM 3173 N N . ASP A 1 417 ? -15.859 1.349 19.433 1.00 95.25 417 ASP A N 1
ATOM 3174 C CA . ASP A 1 417 ? -15.511 2.464 18.545 1.00 95.25 417 ASP A CA 1
ATOM 3175 C C . ASP A 1 417 ? -15.761 3.824 19.229 1.00 95.25 417 ASP A C 1
ATOM 3177 O O . ASP A 1 417 ? -16.290 3.904 20.351 1.00 95.25 417 ASP A O 1
ATOM 3181 N N . VAL A 1 418 ? -15.400 4.926 18.565 1.00 95.12 418 VAL A N 1
ATOM 3182 C CA . VAL A 1 418 ? -15.701 6.273 19.079 1.00 95.12 418 VAL A CA 1
ATOM 3183 C C . VAL A 1 418 ? -17.205 6.507 19.199 1.00 95.12 418 VAL A C 1
ATOM 3185 O O . VAL A 1 418 ? -18.035 5.961 18.465 1.00 95.12 418 VAL A O 1
ATOM 3188 N N . GLY A 1 419 ? -17.595 7.339 20.160 1.00 94.94 419 GLY A N 1
ATOM 3189 C CA . GLY A 1 419 ? -18.984 7.734 20.336 1.00 94.94 419 GLY A CA 1
ATOM 3190 C C . GLY A 1 419 ? -19.371 8.039 21.774 1.00 94.94 419 GLY A C 1
ATOM 3191 O O . GLY A 1 419 ? -18.558 8.075 22.694 1.00 94.94 419 GLY A O 1
ATOM 3192 N N . THR A 1 420 ? -20.667 8.283 21.963 1.00 96.69 420 THR A N 1
ATOM 3193 C CA . THR A 1 420 ? -21.251 8.572 23.275 1.00 96.69 420 THR A CA 1
ATOM 3194 C C . THR A 1 420 ? -21.981 7.355 23.826 1.00 96.69 420 THR A C 1
ATOM 3196 O O . THR A 1 420 ? -22.951 6.865 23.237 1.00 96.69 420 THR A O 1
ATOM 3199 N N . TYR A 1 421 ? -21.544 6.930 25.003 1.00 98.12 421 TYR A N 1
ATOM 3200 C CA . TYR A 1 421 ? -22.030 5.768 25.719 1.00 98.12 421 TYR A CA 1
ATOM 3201 C C . TYR A 1 421 ? -22.744 6.166 27.007 1.00 98.12 421 TYR A C 1
ATOM 3203 O O . TYR A 1 421 ? -22.354 7.109 27.695 1.00 98.12 421 TYR A O 1
ATOM 3211 N N . ILE A 1 422 ? -23.788 5.418 27.350 1.00 98.12 422 ILE A N 1
ATOM 3212 C CA . ILE A 1 422 ? -24.547 5.563 28.587 1.00 98.12 422 ILE A CA 1
ATOM 3213 C C . ILE A 1 422 ? -24.385 4.286 29.402 1.00 98.12 422 ILE A C 1
ATOM 3215 O O . ILE A 1 422 ? -24.888 3.232 29.014 1.00 98.12 422 ILE A O 1
ATOM 3219 N N . LEU A 1 423 ? -23.694 4.402 30.531 1.00 98.38 423 LEU A N 1
ATOM 3220 C CA . LEU A 1 423 ? -23.488 3.335 31.500 1.00 98.38 423 LEU A CA 1
ATOM 3221 C C . LEU A 1 423 ? -24.489 3.501 32.656 1.00 98.38 423 LEU A C 1
ATOM 3223 O O . LEU A 1 423 ? -24.557 4.559 33.291 1.00 98.38 423 LEU A O 1
ATOM 3227 N N . GLU A 1 424 ? -25.272 2.459 32.926 1.00 97.75 424 GLU A N 1
ATOM 3228 C CA . GLU A 1 424 ? -26.355 2.459 33.919 1.00 97.75 424 GLU A CA 1
ATOM 3229 C C . GLU A 1 424 ? -26.196 1.263 34.865 1.00 97.75 424 GLU A C 1
ATOM 3231 O O . GLU A 1 424 ? -26.131 0.122 34.410 1.00 97.75 424 GLU A O 1
ATOM 3236 N N . GLU A 1 425 ? -26.113 1.517 36.174 1.00 98.06 425 GLU A N 1
ATOM 3237 C CA . GLU A 1 425 ? -26.118 0.462 37.195 1.00 98.06 425 GLU A CA 1
ATOM 3238 C C . GLU A 1 425 ? -27.557 -0.029 37.375 1.00 98.06 425 GLU A C 1
ATOM 3240 O O . GLU A 1 425 ? -28.440 0.752 37.723 1.00 98.06 425 GLU A O 1
ATOM 3245 N N . VAL A 1 426 ? -27.801 -1.315 37.124 1.00 97.50 426 VAL A N 1
ATOM 3246 C CA . VAL A 1 426 ? -29.140 -1.931 37.190 1.00 97.50 426 VAL A CA 1
ATOM 3247 C C . VAL A 1 426 ? -29.313 -2.832 38.413 1.00 97.50 426 VAL A C 1
ATOM 3249 O O . VAL A 1 426 ? -30.438 -3.130 38.818 1.00 97.50 426 VAL A O 1
ATOM 3252 N N . LYS A 1 427 ? -28.205 -3.217 39.055 1.00 97.44 427 LYS A N 1
ATOM 3253 C CA . LYS A 1 427 ? -28.187 -3.937 40.332 1.00 97.44 427 LYS A CA 1
ATOM 3254 C C . LYS A 1 427 ? -27.003 -3.462 41.171 1.00 97.44 427 LYS A C 1
ATOM 3256 O O . LYS A 1 427 ? -25.869 -3.504 40.707 1.00 97.44 427 LYS A O 1
ATOM 3261 N N . ALA A 1 428 ? -27.269 -3.055 42.409 1.00 96.25 428 ALA A N 1
ATOM 3262 C CA . ALA A 1 428 ? -26.225 -2.699 43.364 1.00 96.25 428 ALA A CA 1
ATOM 3263 C C . ALA A 1 428 ? -25.591 -3.944 44.011 1.00 96.25 428 ALA A C 1
ATOM 3265 O O . ALA A 1 428 ? -26.260 -4.977 44.110 1.00 96.25 428 ALA A O 1
ATOM 3266 N N . PRO A 1 429 ? -24.350 -3.840 44.526 1.00 96.62 429 PRO A N 1
ATOM 3267 C CA . PRO A 1 429 ? -23.764 -4.841 45.411 1.00 96.62 429 PRO A CA 1
ATOM 3268 C C . PRO A 1 429 ? -24.628 -5.095 46.649 1.00 96.62 429 PRO A C 1
ATOM 3270 O O . PRO A 1 429 ? -25.331 -4.201 47.132 1.00 96.62 429 PRO A O 1
ATOM 3273 N N . ASP A 1 430 ? -24.512 -6.292 47.218 1.00 94.44 430 ASP A N 1
ATOM 3274 C CA . ASP A 1 430 ? -25.232 -6.658 48.437 1.00 94.44 430 ASP A CA 1
ATOM 3275 C C . ASP A 1 430 ? -24.912 -5.693 49.592 1.00 94.44 430 ASP A C 1
ATOM 3277 O O . ASP A 1 430 ? -23.753 -5.421 49.906 1.00 94.44 430 ASP A O 1
ATOM 3281 N N . GLY A 1 431 ? -25.956 -5.164 50.238 1.00 93.44 431 GLY A N 1
ATOM 3282 C CA . GLY A 1 431 ? -25.828 -4.187 51.327 1.00 93.44 431 GLY A CA 1
ATOM 3283 C C . GLY A 1 431 ? -25.696 -2.724 50.880 1.00 93.44 431 GLY A C 1
ATOM 3284 O O . GLY A 1 431 ? -25.538 -1.846 51.733 1.00 93.44 431 GLY A O 1
ATOM 3285 N N . TYR A 1 432 ? -25.804 -2.435 49.579 1.00 95.19 432 TYR A N 1
ATOM 3286 C CA . TYR A 1 432 ? -25.718 -1.084 49.017 1.00 95.19 432 TYR A CA 1
ATOM 3287 C C . TYR A 1 432 ? -27.012 -0.649 48.322 1.00 95.19 432 TYR A C 1
ATOM 3289 O O . TYR A 1 432 ? -27.841 -1.465 47.921 1.00 95.19 432 TYR A O 1
ATOM 3297 N N . VAL A 1 433 ? -27.190 0.665 48.183 1.00 94.31 433 VAL A N 1
ATOM 3298 C CA . VAL A 1 433 ? -28.344 1.262 47.496 1.00 94.31 433 VAL A CA 1
ATOM 3299 C C . VAL A 1 433 ? -28.046 1.430 46.008 1.00 94.31 433 VAL A C 1
ATOM 3301 O O . VAL A 1 433 ? -26.995 1.959 45.650 1.00 94.31 433 VAL A O 1
ATOM 3304 N N . LEU A 1 434 ? -28.995 1.025 45.158 1.00 95.94 434 LEU A N 1
ATOM 3305 C CA . LEU A 1 434 ? -28.962 1.266 43.715 1.00 95.94 434 LEU A CA 1
ATOM 3306 C C . LEU A 1 434 ? -29.017 2.775 43.431 1.00 95.94 434 LEU A C 1
ATOM 3308 O O . LEU A 1 434 ? -30.001 3.417 43.819 1.00 95.94 434 LEU A O 1
ATOM 3312 N N . PRO A 1 435 ? -27.994 3.365 42.789 1.00 93.81 435 PRO A N 1
ATOM 3313 C CA . PRO A 1 435 ? -28.056 4.768 42.425 1.00 93.81 435 PRO A CA 1
ATOM 3314 C C . PRO A 1 435 ? -29.109 5.011 41.336 1.00 93.81 435 PRO A C 1
ATOM 3316 O O . PRO A 1 435 ? -29.363 4.175 40.477 1.00 93.81 435 PRO A O 1
ATOM 3319 N N . THR A 1 436 ? -29.716 6.194 41.368 1.00 94.06 436 THR A N 1
ATOM 3320 C CA . THR A 1 436 ? -30.554 6.718 40.283 1.00 94.06 436 THR A CA 1
ATOM 3321 C C . THR A 1 436 ? -29.716 7.594 39.359 1.00 94.06 436 THR A C 1
ATOM 3323 O O . THR A 1 436 ? -28.822 8.292 39.838 1.00 94.06 436 THR A O 1
ATOM 3326 N N . GLY A 1 437 ? -30.035 7.605 38.067 1.00 93.56 437 GLY A N 1
ATOM 3327 C CA . GLY A 1 437 ? -29.311 8.385 37.062 1.00 93.56 437 GLY A CA 1
ATOM 3328 C C . GLY A 1 437 ? -28.456 7.513 36.148 1.00 93.56 437 GLY A C 1
ATOM 3329 O O . GLY A 1 437 ? -28.607 6.293 36.118 1.00 93.56 437 GLY A O 1
ATOM 3330 N N . LYS A 1 438 ? -27.570 8.147 35.386 1.00 95.81 438 LYS A N 1
ATOM 3331 C CA . LYS A 1 438 ? -26.702 7.506 34.393 1.00 95.81 438 LYS A CA 1
ATOM 3332 C C . LYS A 1 438 ? -25.328 8.162 34.327 1.00 95.81 438 LYS A C 1
ATOM 3334 O O . LYS A 1 438 ? -25.167 9.341 34.653 1.00 95.81 438 LYS A O 1
ATOM 3339 N N . ILE A 1 439 ? -24.342 7.402 33.864 1.00 97.94 439 ILE A N 1
ATOM 3340 C CA . ILE A 1 439 ? -23.004 7.898 33.541 1.00 97.94 439 ILE A CA 1
ATOM 3341 C C . ILE A 1 439 ? -22.926 8.036 32.022 1.00 97.94 439 ILE A C 1
ATOM 3343 O O . ILE A 1 439 ? -23.169 7.075 31.300 1.00 97.94 439 ILE A O 1
ATOM 3347 N N . THR A 1 440 ? -22.609 9.232 31.537 1.00 97.69 440 THR A N 1
ATOM 3348 C CA . THR A 1 440 ? -22.350 9.486 30.116 1.00 97.69 440 THR A CA 1
ATOM 3349 C C . THR A 1 440 ? -20.846 9.500 29.892 1.00 97.69 440 THR A C 1
ATOM 3351 O O . THR A 1 440 ? -20.138 10.233 30.583 1.00 97.69 440 THR A O 1
ATOM 3354 N N . ILE A 1 441 ? -20.375 8.691 28.948 1.00 98.12 441 ILE A N 1
ATOM 3355 C CA . ILE A 1 441 ? -18.964 8.515 28.600 1.00 98.12 441 ILE A CA 1
ATOM 3356 C C . ILE A 1 441 ? -18.808 8.861 27.123 1.00 98.12 441 ILE A C 1
ATOM 3358 O O . ILE A 1 441 ? -19.531 8.322 26.288 1.00 98.12 441 ILE A O 1
ATOM 3362 N N . VAL A 1 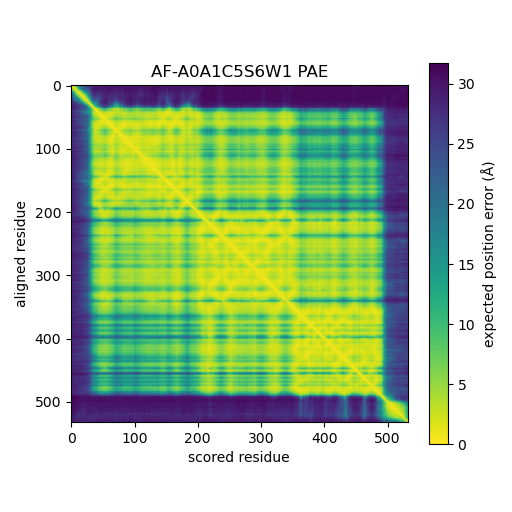442 ? -17.890 9.760 26.800 1.00 96.56 442 VAL A N 1
ATOM 3363 C CA . VAL A 1 442 ? -17.593 10.175 25.429 1.00 96.56 442 VAL A CA 1
ATOM 3364 C C . VAL A 1 442 ? -16.207 9.654 25.069 1.00 96.56 442 VAL A C 1
ATOM 3366 O O . VAL A 1 442 ? -15.230 10.026 25.711 1.00 96.56 442 VAL A O 1
ATOM 3369 N N . ILE A 1 443 ? -16.141 8.773 24.073 1.00 95.69 443 ILE A N 1
ATOM 3370 C CA . ILE A 1 443 ? -14.895 8.304 23.465 1.00 95.69 443 ILE A CA 1
ATOM 3371 C C . ILE A 1 443 ? -14.710 9.102 22.177 1.00 95.69 443 ILE A C 1
ATOM 3373 O O . ILE A 1 443 ? -15.537 9.003 21.272 1.00 95.69 443 ILE A O 1
ATOM 3377 N N . GLU A 1 444 ? -13.651 9.899 22.115 1.00 94.25 444 GLU A N 1
ATOM 3378 C CA . GLU A 1 444 ? -13.248 10.670 20.938 1.00 94.25 444 GLU A CA 1
ATOM 3379 C C . GLU A 1 444 ? -11.780 10.379 20.638 1.00 94.25 444 GLU A C 1
ATOM 3381 O O . GLU A 1 444 ? -10.985 10.236 21.563 1.00 94.25 444 GLU A O 1
ATOM 3386 N N . ASP A 1 445 ? -11.441 10.322 19.357 1.00 92.75 445 ASP A N 1
ATOM 3387 C CA . ASP A 1 445 ? -10.074 10.278 18.842 1.00 92.75 445 ASP A CA 1
ATOM 3388 C C . ASP A 1 445 ? -10.081 11.089 17.536 1.00 92.75 445 ASP A C 1
ATOM 3390 O O . ASP A 1 445 ? -10.440 10.584 16.470 1.00 92.75 445 ASP A O 1
ATOM 3394 N N . LYS A 1 446 ? -9.876 12.410 17.643 1.00 88.50 446 LYS A N 1
ATOM 3395 C CA . LYS A 1 446 ? -9.972 13.315 16.480 1.00 88.50 446 LYS A CA 1
ATOM 3396 C C . LYS A 1 446 ? -8.804 13.155 15.516 1.00 88.50 446 LYS A C 1
ATOM 3398 O O . LYS A 1 446 ? -8.957 13.460 14.335 1.00 88.50 446 LYS A O 1
ATOM 3403 N N . GLU A 1 447 ? -7.658 12.741 16.034 1.00 88.19 447 GLU A N 1
ATOM 3404 C CA . GLU A 1 447 ? -6.431 12.505 15.287 1.00 88.19 447 GLU A CA 1
ATOM 3405 C C . GLU A 1 447 ? -6.137 11.013 15.419 1.00 88.19 447 GLU A C 1
ATOM 3407 O O . GLU A 1 447 ? -5.449 10.671 16.371 1.00 88.19 447 GLU A O 1
ATOM 3412 N N . PRO A 1 448 ? -6.659 10.148 14.524 1.00 79.81 448 PRO A N 1
ATOM 3413 C CA . PRO A 1 448 ? -6.764 8.700 14.724 1.00 79.81 448 PRO A CA 1
ATOM 3414 C C . PRO A 1 448 ? -5.395 8.039 14.924 1.00 79.81 448 PRO A C 1
ATOM 3416 O O . PRO A 1 448 ? -4.794 7.487 14.000 1.00 79.81 448 PRO A O 1
ATOM 341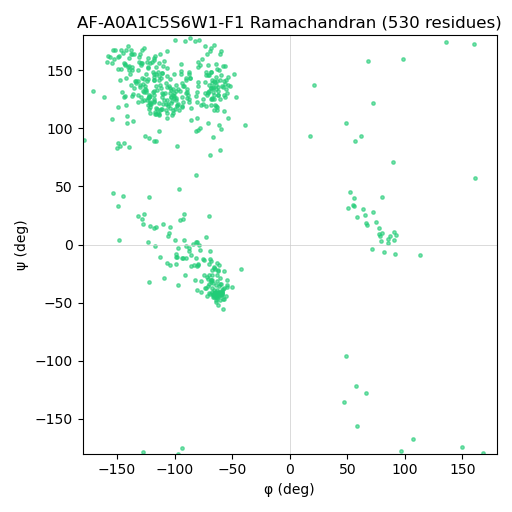9 N N . ASP A 1 449 ? -4.889 8.124 16.146 1.00 89.81 449 ASP A N 1
ATOM 3420 C CA . ASP A 1 449 ? -3.572 7.663 16.567 1.00 89.81 449 ASP A CA 1
ATOM 3421 C C . ASP A 1 449 ? -3.682 6.553 17.622 1.00 89.81 449 ASP A C 1
ATOM 3423 O O . ASP A 1 449 ? -2.668 5.989 18.048 1.00 89.81 449 ASP A O 1
ATOM 3427 N N . GLY A 1 450 ? -4.917 6.198 18.000 1.00 90.19 450 GLY A N 1
ATOM 3428 C CA . GLY A 1 450 ? -5.231 5.187 19.002 1.00 90.19 450 GLY A CA 1
ATOM 3429 C C . GLY A 1 450 ? -5.273 5.730 20.428 1.00 90.19 450 GLY A C 1
ATOM 3430 O O . GLY A 1 450 ? -5.406 4.947 21.379 1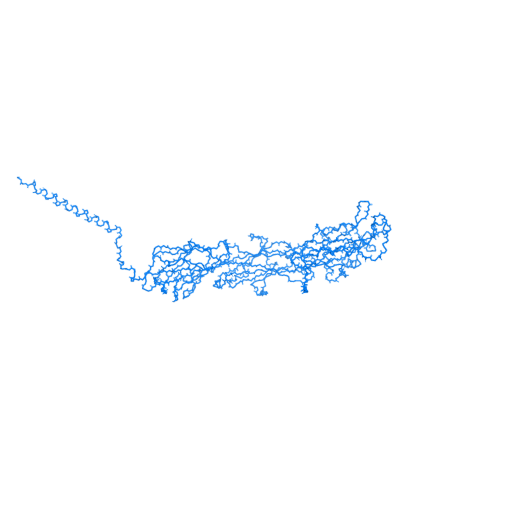.00 90.19 450 GLY A O 1
ATOM 3431 N N . THR A 1 451 ? -5.171 7.045 20.605 1.00 92.75 451 THR A N 1
ATOM 3432 C CA . THR A 1 451 ? -5.233 7.725 21.898 1.00 92.75 451 THR A CA 1
ATOM 3433 C C . THR A 1 451 ? -6.559 8.452 22.036 1.00 92.75 451 THR A C 1
ATOM 3435 O O . THR A 1 451 ? -6.904 9.328 21.256 1.00 92.75 451 THR A O 1
ATOM 3438 N N . ILE A 1 452 ? -7.295 8.147 23.103 1.00 93.88 452 ILE A N 1
ATOM 3439 C CA . ILE A 1 452 ? -8.528 8.869 23.404 1.00 93.88 452 ILE A CA 1
ATOM 3440 C C . ILE A 1 452 ? -8.201 10.326 23.766 1.00 93.88 452 ILE A C 1
ATOM 3442 O O . ILE A 1 452 ? -7.385 10.598 24.656 1.00 93.88 452 ILE A O 1
ATOM 3446 N N . ASP A 1 453 ? -8.919 11.259 23.144 1.00 91.69 453 ASP A N 1
ATOM 3447 C CA . ASP A 1 453 ? -8.903 12.683 23.459 1.00 91.69 453 ASP A CA 1
ATOM 3448 C C . ASP A 1 453 ? -9.390 12.912 24.899 1.00 91.69 453 ASP A C 1
ATOM 3450 O O . ASP A 1 453 ? -10.582 12.867 25.219 1.00 91.69 453 ASP A O 1
ATOM 3454 N N . GLY A 1 454 ? -8.451 13.167 25.811 1.00 84.50 454 GLY A N 1
ATOM 3455 C CA . GLY A 1 454 ? -8.767 13.503 27.196 1.00 84.50 454 GLY A CA 1
ATOM 3456 C C . GLY A 1 454 ? -9.369 14.905 27.361 1.00 84.50 454 GLY A C 1
ATOM 3457 O O . GLY A 1 454 ? -9.238 15.782 26.511 1.00 84.50 454 GLY A O 1
ATOM 3458 N N . GLY A 1 455 ? -9.983 15.164 28.518 1.00 81.06 455 GLY A N 1
ATOM 3459 C CA . GLY A 1 455 ? -10.482 16.498 28.855 1.00 81.06 455 GLY A CA 1
ATOM 3460 C C . GLY A 1 455 ? -11.548 16.511 29.946 1.00 81.06 455 GLY A C 1
ATOM 3461 O O . GLY A 1 455 ? -12.051 15.475 30.383 1.00 81.06 455 GLY A O 1
ATOM 3462 N N . ASP A 1 456 ? -11.911 17.716 30.389 1.00 74.38 456 ASP A N 1
ATOM 3463 C CA . ASP A 1 456 ? -13.081 17.903 31.245 1.00 74.38 456 ASP A CA 1
ATOM 3464 C C . ASP A 1 456 ? -14.351 17.618 30.419 1.00 74.38 456 ASP A C 1
ATOM 3466 O O . ASP A 1 456 ? -14.607 18.288 29.423 1.00 74.38 456 ASP A O 1
ATOM 3470 N N . GLY A 1 457 ? -15.150 16.627 30.835 1.00 80.00 457 GLY A N 1
ATOM 3471 C CA . GLY A 1 457 ? -16.409 16.255 30.168 1.00 80.00 457 GLY A CA 1
ATOM 3472 C C . GLY A 1 457 ? -16.427 14.876 29.501 1.00 80.00 457 GLY A C 1
ATOM 3473 O O . GLY A 1 457 ? -17.511 14.412 29.160 1.00 80.00 457 GLY A O 1
ATOM 3474 N N . VAL A 1 458 ? -15.279 14.188 29.409 1.00 90.06 458 VAL A N 1
ATOM 3475 C CA . VAL A 1 458 ? -15.173 12.797 28.908 1.00 90.06 458 VAL A CA 1
ATOM 3476 C C . VAL A 1 458 ? -16.103 11.851 29.671 1.00 90.06 458 VAL A C 1
ATOM 3478 O O . VAL A 1 458 ? -16.708 10.955 29.091 1.00 90.06 458 VAL A O 1
ATOM 3481 N N . VAL A 1 459 ? -16.258 12.075 30.978 1.00 95.44 459 VAL A N 1
ATOM 3482 C CA . VAL A 1 459 ? -17.226 11.366 31.816 1.00 95.44 459 VAL A CA 1
ATOM 3483 C C . VAL A 1 459 ? -18.055 12.373 32.598 1.00 95.44 459 VAL A C 1
ATOM 3485 O O . VAL A 1 459 ? -17.520 13.219 33.318 1.00 95.44 459 VAL A O 1
ATOM 3488 N N . THR A 1 460 ? -19.374 12.254 32.495 1.00 95.00 460 THR A N 1
ATOM 3489 C CA . THR A 1 460 ? -20.337 13.002 33.310 1.00 95.00 460 THR A CA 1
ATOM 3490 C C . THR A 1 460 ? -21.330 12.042 33.954 1.00 95.00 460 THR A C 1
ATOM 3492 O O . THR A 1 460 ? -21.526 10.923 33.488 1.00 95.00 460 THR A O 1
ATOM 3495 N N . SER A 1 461 ? -21.942 12.446 35.063 1.00 94.94 461 SER A N 1
ATOM 3496 C CA . SER A 1 461 ? -22.956 11.639 35.749 1.00 94.94 461 SER A CA 1
ATOM 3497 C C . SER A 1 461 ? -24.084 12.524 36.264 1.00 94.94 461 SER A C 1
ATOM 3499 O O . SER A 1 461 ? -23.865 13.711 36.520 1.00 94.94 461 SER A O 1
ATOM 3501 N N . ASP A 1 462 ? -25.283 11.958 36.391 1.00 93.50 462 ASP A N 1
ATOM 3502 C CA . ASP A 1 462 ? -26.457 12.636 36.941 1.00 93.50 462 ASP A CA 1
ATOM 3503 C C . ASP A 1 462 ? -27.123 11.832 38.079 1.00 93.50 462 ASP A C 1
ATOM 3505 O O . ASP A 1 462 ? -26.637 10.788 38.521 1.00 93.50 462 ASP A O 1
ATOM 3509 N N . GLY A 1 463 ? -28.225 12.373 38.608 1.00 92.31 463 GLY A N 1
ATOM 3510 C CA . GLY A 1 463 ? -29.000 11.735 39.667 1.00 92.31 463 GLY A CA 1
ATOM 3511 C C . GLY A 1 463 ? -28.236 11.637 40.988 1.00 92.31 463 GLY A C 1
ATOM 3512 O O . GLY A 1 463 ? -27.761 12.640 41.523 1.00 92.31 463 GLY A O 1
ATOM 3513 N N . THR A 1 464 ? -28.174 10.431 41.546 1.00 92.81 464 THR A N 1
ATOM 3514 C CA . THR A 1 464 ? -27.491 10.132 42.814 1.00 92.81 464 THR A CA 1
ATOM 3515 C C . THR A 1 464 ? -26.163 9.401 42.614 1.00 92.81 464 THR A C 1
ATOM 3517 O O . THR A 1 464 ? -25.602 8.901 43.591 1.00 92.81 464 THR A O 1
ATOM 3520 N N . ILE A 1 465 ? -25.674 9.293 41.375 1.00 95.25 465 ILE A N 1
ATOM 3521 C CA . ILE A 1 465 ? -24.387 8.661 41.073 1.00 95.25 465 ILE A CA 1
ATOM 3522 C C . ILE A 1 465 ? -23.247 9.506 41.647 1.00 95.25 465 ILE A C 1
ATOM 3524 O O . ILE A 1 465 ? -23.260 10.735 41.586 1.00 95.25 465 ILE A O 1
ATOM 3528 N N . LYS A 1 466 ? -22.246 8.830 42.216 1.00 93.88 466 LYS A N 1
ATOM 3529 C CA . LYS A 1 466 ? -21.048 9.458 42.773 1.00 93.88 466 LYS A CA 1
ATOM 3530 C C . LYS A 1 466 ? -19.801 8.928 42.077 1.00 93.88 466 LYS A C 1
ATOM 3532 O O . LYS A 1 466 ? -19.483 7.743 42.179 1.00 93.88 466 LYS A O 1
ATOM 3537 N N . LEU A 1 467 ? -19.075 9.829 41.424 1.00 94.75 467 LEU A N 1
ATOM 3538 C CA . LEU A 1 467 ? -17.724 9.576 40.931 1.00 94.75 467 LEU A CA 1
ATOM 3539 C C . LEU A 1 467 ? -16.730 10.040 41.997 1.00 94.75 467 LEU A C 1
ATOM 3541 O O . LEU A 1 467 ? -16.742 11.209 42.386 1.00 94.75 467 LEU A O 1
ATOM 3545 N N . LYS A 1 468 ? -15.909 9.119 42.513 1.00 91.38 468 LYS A N 1
ATOM 3546 C CA . LYS A 1 468 ? -14.996 9.415 43.633 1.00 91.38 468 LYS A CA 1
ATOM 3547 C C . LYS A 1 468 ? -13.841 10.331 43.220 1.00 91.38 468 LYS A C 1
ATOM 3549 O O . LYS A 1 468 ? -13.348 11.110 44.030 1.00 91.38 468 LYS A O 1
ATOM 3554 N N . GLU A 1 469 ? -13.441 10.245 41.956 1.00 89.88 469 GLU A N 1
ATOM 3555 C CA . GLU A 1 469 ? -12.361 11.014 41.341 1.00 89.88 469 GLU A CA 1
ATOM 3556 C C . GLU A 1 469 ? -12.750 11.386 39.904 1.00 89.88 469 GLU A C 1
ATOM 3558 O O . GLU A 1 469 ? -13.726 10.861 39.357 1.00 89.88 469 GLU A O 1
ATOM 3563 N N . LYS A 1 470 ? -11.993 12.302 39.285 1.00 89.19 470 LYS A N 1
ATOM 3564 C CA . LYS A 1 470 ? -12.129 12.549 37.845 1.00 89.19 470 LYS A CA 1
ATOM 3565 C C . LYS A 1 470 ? -11.738 11.281 37.085 1.00 89.19 470 LYS A C 1
ATOM 3567 O O . LYS A 1 470 ? -10.777 10.617 37.462 1.00 89.19 470 LYS A O 1
ATOM 3572 N N . ALA A 1 471 ? -12.472 10.974 36.018 1.00 92.88 471 ALA A N 1
ATOM 3573 C CA . ALA A 1 471 ? -12.097 9.890 35.125 1.00 92.88 471 ALA A CA 1
ATOM 3574 C C . ALA A 1 471 ? -10.709 10.146 34.527 1.00 92.88 471 ALA A C 1
ATOM 3576 O O . ALA A 1 471 ? -10.330 11.293 34.271 1.00 92.88 471 ALA A O 1
ATOM 3577 N N . THR A 1 472 ? -9.961 9.072 34.317 1.00 93.44 472 THR A N 1
ATOM 3578 C CA . THR A 1 472 ? -8.621 9.115 33.735 1.00 93.44 472 THR A CA 1
ATOM 3579 C C . THR A 1 472 ? -8.635 8.429 32.386 1.00 93.44 472 THR A C 1
ATOM 3581 O O . THR A 1 472 ? -9.267 7.389 32.231 1.00 93.44 472 THR A O 1
ATOM 3584 N N . VAL A 1 473 ? -7.896 8.980 31.434 1.00 92.56 473 VAL A N 1
ATOM 3585 C CA . VAL A 1 473 ? -7.683 8.362 30.129 1.00 92.56 473 VAL A CA 1
ATOM 3586 C C . VAL A 1 473 ? -6.288 7.752 30.110 1.00 92.56 473 VAL A C 1
ATOM 3588 O O . VAL A 1 473 ? -5.313 8.432 30.433 1.00 92.56 473 VAL A O 1
ATOM 3591 N N . ASN A 1 474 ? -6.200 6.470 29.771 1.00 89.75 474 ASN A N 1
ATOM 3592 C CA . ASN A 1 474 ? -4.949 5.750 29.571 1.00 89.75 474 ASN A CA 1
ATOM 3593 C C . ASN A 1 474 ? -4.925 5.179 28.152 1.00 89.75 474 ASN A C 1
ATOM 3595 O O . ASN A 1 474 ? -5.423 4.075 27.927 1.00 89.75 474 ASN A O 1
ATOM 3599 N N . THR A 1 475 ? -4.376 5.952 27.213 1.00 89.44 475 THR A N 1
ATOM 3600 C CA . THR A 1 475 ? -4.326 5.643 25.776 1.00 89.44 475 THR A CA 1
ATOM 3601 C C . THR A 1 475 ? -5.697 5.207 25.252 1.00 89.44 475 THR A C 1
ATOM 3603 O O . THR A 1 475 ? -6.546 6.062 25.025 1.00 89.44 475 THR A O 1
ATOM 3606 N N . LYS A 1 476 ? -5.958 3.897 25.166 1.00 93.94 476 LYS A N 1
ATOM 3607 C CA . LYS A 1 476 ? -7.195 3.320 24.630 1.00 93.94 476 LYS A CA 1
ATOM 3608 C C . LYS A 1 476 ? -8.302 3.039 25.659 1.00 93.94 476 LYS A C 1
ATOM 3610 O O . LYS A 1 476 ? -9.322 2.451 25.307 1.00 93.94 476 LYS A O 1
ATOM 3615 N N . VAL A 1 477 ? -8.114 3.396 26.936 1.00 96.38 477 VAL A N 1
ATOM 3616 C CA . VAL A 1 477 ? -9.071 3.091 28.023 1.00 96.38 477 VAL A CA 1
ATOM 3617 C C . VAL A 1 477 ? -9.477 4.332 28.815 1.00 96.38 477 VAL A C 1
ATOM 3619 O O . VAL A 1 477 ? -8.620 5.061 29.317 1.00 96.38 477 VAL A O 1
ATOM 3622 N N . ILE A 1 478 ? -10.785 4.515 29.020 1.00 97.06 478 ILE A N 1
ATOM 3623 C CA . ILE A 1 478 ? -11.334 5.457 30.009 1.00 97.06 478 ILE A CA 1
ATOM 3624 C C . ILE A 1 478 ? -11.592 4.714 31.319 1.00 97.06 478 ILE A C 1
ATOM 3626 O O . ILE A 1 478 ? -12.439 3.825 31.374 1.00 97.06 478 ILE A O 1
ATOM 3630 N N . SER A 1 479 ? -10.918 5.118 32.392 1.00 96.75 479 SER A N 1
ATOM 3631 C CA . SER A 1 479 ? -11.109 4.559 33.731 1.00 96.75 479 SER A CA 1
ATOM 3632 C C . SER A 1 479 ? -11.911 5.505 34.625 1.00 96.75 479 SER A C 1
ATOM 3634 O O . SER A 1 479 ? -11.625 6.701 34.704 1.00 96.75 479 SER A O 1
ATOM 3636 N N . LEU A 1 480 ? -12.892 4.968 35.352 1.00 96.69 480 LEU A N 1
ATOM 3637 C CA . LEU A 1 480 ? -13.725 5.709 36.300 1.00 96.69 480 LEU A CA 1
ATOM 3638 C C . LEU A 1 480 ? -13.937 4.936 37.607 1.00 96.69 480 LEU A C 1
ATOM 3640 O O . LEU A 1 480 ? -13.968 3.707 37.634 1.00 96.69 480 LEU A O 1
ATOM 3644 N N . ILE A 1 481 ? -14.112 5.674 38.707 1.00 97.25 481 ILE A N 1
ATOM 3645 C CA . ILE A 1 481 ? -14.341 5.111 40.043 1.00 97.25 481 ILE A CA 1
ATOM 3646 C C . ILE A 1 481 ? -15.757 5.461 40.502 1.00 97.25 481 ILE A C 1
ATOM 3648 O O . ILE A 1 481 ? -16.046 6.625 40.788 1.00 97.25 481 ILE A O 1
ATOM 3652 N N . VAL A 1 482 ? -16.624 4.452 40.607 1.00 97.19 482 VAL A N 1
ATOM 3653 C CA . VAL A 1 482 ? -18.044 4.613 40.961 1.00 97.19 482 VAL A CA 1
ATOM 3654 C C . VAL A 1 482 ? -18.275 4.190 42.411 1.00 97.19 482 VAL A C 1
ATOM 3656 O O . VAL A 1 482 ? -18.112 3.017 42.768 1.00 97.19 482 VAL A O 1
ATOM 3659 N N . GLU A 1 483 ? -18.704 5.131 43.251 1.00 97.12 483 GLU A N 1
ATOM 3660 C CA . GLU A 1 483 ? -19.008 4.909 44.669 1.00 97.12 483 GLU A CA 1
ATOM 3661 C C . GLU A 1 483 ? -20.478 4.510 44.869 1.00 97.12 483 GLU A C 1
ATOM 3663 O O . GLU A 1 483 ? -21.371 5.219 44.407 1.00 97.12 483 GLU A O 1
ATOM 3668 N N . ASN A 1 484 ? -20.738 3.430 45.621 1.00 94.94 484 ASN A N 1
ATOM 3669 C CA . ASN A 1 484 ? -22.082 3.165 46.152 1.00 94.94 484 ASN A CA 1
ATOM 3670 C C . ASN A 1 484 ? -22.204 3.572 47.615 1.00 94.94 484 ASN A C 1
ATOM 3672 O O . ASN A 1 484 ? -21.276 3.451 48.414 1.00 94.94 484 ASN A O 1
ATOM 3676 N N . THR A 1 485 ? -23.408 4.021 47.965 1.00 93.00 485 THR A N 1
ATOM 3677 C CA . THR A 1 485 ? -23.768 4.353 49.344 1.00 93.00 485 THR A CA 1
ATOM 3678 C C . THR A 1 485 ? -24.299 3.096 50.029 1.00 93.00 485 THR A C 1
ATOM 3680 O O . THR A 1 485 ? -25.173 2.421 49.478 1.00 93.00 485 THR A O 1
ATOM 3683 N N . SER A 1 486 ? -23.755 2.761 51.201 1.00 91.38 486 SER A N 1
ATOM 3684 C CA . SER A 1 486 ? -24.224 1.613 51.984 1.00 91.38 486 SER A CA 1
ATOM 3685 C C . SER A 1 486 ? -25.679 1.827 52.420 1.00 91.38 486 SER A C 1
ATOM 3687 O O . SER A 1 486 ? -26.122 2.965 52.603 1.00 91.38 486 SER A O 1
ATOM 3689 N N . ALA A 1 487 ? -26.438 0.746 52.598 1.00 87.69 487 ALA A N 1
ATOM 3690 C CA . ALA A 1 487 ? -27.817 0.831 53.082 1.00 87.69 487 ALA A CA 1
ATOM 3691 C C . ALA A 1 487 ? -27.908 1.469 54.483 1.00 87.69 487 ALA A C 1
ATOM 3693 O O . ALA A 1 487 ? -28.903 2.116 54.807 1.00 87.69 487 ALA A O 1
ATOM 3694 N N . GLU A 1 488 ? -26.857 1.326 55.294 1.00 84.38 488 GLU A N 1
ATOM 3695 C CA . GLU A 1 488 ? -26.744 1.940 56.620 1.00 84.38 488 GLU A CA 1
ATOM 3696 C C . GLU A 1 488 ? -26.521 3.459 56.526 1.00 84.38 488 GLU A C 1
ATOM 3698 O O . GLU A 1 488 ? -27.191 4.231 57.217 1.00 84.38 488 GLU A O 1
ATOM 3703 N N . ASP A 1 489 ? -25.633 3.899 55.627 1.00 83.06 489 ASP A N 1
ATOM 3704 C CA . ASP A 1 489 ? -25.311 5.317 55.413 1.00 83.06 489 ASP A CA 1
ATOM 3705 C C . ASP A 1 489 ? -26.402 6.077 54.657 1.00 83.06 489 ASP A C 1
ATOM 3707 O O . ASP A 1 489 ? -26.516 7.297 54.798 1.00 83.06 489 ASP A O 1
ATOM 3711 N N . ALA A 1 490 ? -27.201 5.381 53.842 1.00 75.56 490 ALA A N 1
ATOM 3712 C CA . ALA A 1 490 ? -28.300 5.984 53.092 1.00 75.56 490 ALA A CA 1
ATOM 3713 C C . ALA A 1 490 ? -29.367 6.606 54.012 1.00 75.56 490 ALA A C 1
ATOM 3715 O O . ALA A 1 490 ? -30.143 7.458 53.573 1.00 75.56 490 ALA A O 1
ATOM 3716 N N . GLY A 1 491 ? -29.375 6.218 55.294 1.00 58.00 491 GLY A N 1
ATOM 3717 C CA . GLY A 1 491 ? -30.364 6.646 56.267 1.00 58.00 491 GLY A CA 1
ATOM 3718 C C . GLY A 1 491 ? -31.746 6.073 55.949 1.00 58.00 491 GLY A C 1
ATOM 3719 O O . GLY A 1 491 ? -32.065 5.686 54.827 1.00 58.00 491 GLY A O 1
ATOM 3720 N N . PHE A 1 492 ? -32.604 5.999 56.962 1.00 46.44 492 PHE A N 1
ATOM 3721 C CA . PHE A 1 492 ? -33.976 5.530 56.793 1.00 46.44 492 PHE A CA 1
ATOM 3722 C C . PHE A 1 492 ? -34.760 6.532 55.930 1.00 46.44 492 PHE A C 1
ATOM 3724 O O . PHE A 1 492 ? -35.318 7.507 56.436 1.00 46.44 492 PHE A O 1
ATOM 3731 N N . THR A 1 493 ? -34.802 6.317 54.617 1.00 46.69 493 THR A N 1
ATOM 3732 C CA . THR A 1 493 ? -35.731 7.036 53.747 1.00 46.69 493 THR A CA 1
ATOM 3733 C C . THR A 1 493 ? -37.103 6.393 53.915 1.00 46.69 493 THR A C 1
ATOM 3735 O O . THR A 1 493 ? -37.404 5.327 53.386 1.00 46.69 493 THR A O 1
ATOM 3738 N N . LEU A 1 494 ? -37.964 7.033 54.711 1.00 47.00 494 LEU A N 1
ATOM 3739 C CA . LEU A 1 494 ? -39.400 6.780 54.607 1.00 47.00 494 LEU A CA 1
ATOM 3740 C C . LEU A 1 494 ? -39.794 6.986 53.136 1.00 47.00 494 LEU A C 1
ATOM 3742 O O . LEU A 1 494 ? -39.350 7.983 52.556 1.00 47.00 494 LEU A O 1
ATOM 3746 N N . PRO A 1 495 ? -40.630 6.124 52.525 1.00 38.19 495 PRO A N 1
ATOM 3747 C CA . PRO A 1 495 ? -41.192 6.450 51.228 1.00 38.19 495 PRO A CA 1
ATOM 3748 C C . PRO A 1 495 ? -41.916 7.782 51.401 1.00 38.19 495 PRO A C 1
ATOM 3750 O O . PRO A 1 495 ? -42.875 7.897 52.168 1.00 38.19 495 PRO A O 1
ATOM 3753 N N . THR A 1 496 ? -41.436 8.821 50.728 1.00 48.97 496 THR A N 1
ATOM 3754 C CA . THR A 1 496 ? -42.166 10.071 50.588 1.00 48.97 496 THR A CA 1
ATOM 3755 C C . THR A 1 496 ? -43.361 9.788 49.685 1.00 48.97 496 THR A C 1
ATOM 3757 O O . THR A 1 496 ? -43.408 10.176 48.525 1.00 48.97 496 THR A O 1
ATOM 3760 N N . THR A 1 497 ? -44.405 9.160 50.229 1.00 49.47 497 THR A N 1
ATOM 3761 C CA . THR A 1 497 ? -45.739 9.082 49.608 1.00 49.47 497 THR A CA 1
ATOM 3762 C C . THR A 1 497 ? -46.452 10.443 49.621 1.00 49.47 497 THR A C 1
ATOM 3764 O O . THR A 1 497 ? -47.676 10.525 49.580 1.00 49.47 497 THR A O 1
ATOM 3767 N N . GLY A 1 498 ? -45.692 11.536 49.678 1.00 51.53 498 GLY A N 1
ATOM 3768 C CA . GLY A 1 498 ? -46.155 12.908 49.563 1.00 51.53 498 GLY A CA 1
ATOM 3769 C C . GLY A 1 498 ? -46.004 13.436 48.141 1.00 51.53 498 GLY A C 1
ATOM 3770 O O . GLY A 1 498 ? -45.481 14.528 47.952 1.00 51.53 498 GLY A O 1
ATOM 3771 N N . GLY A 1 499 ? -46.436 12.670 47.136 1.00 60.22 499 GLY A N 1
ATOM 3772 C CA . GLY A 1 499 ? -46.750 13.256 45.832 1.00 60.22 499 GLY A CA 1
ATOM 3773 C C . GLY A 1 499 ? -47.868 14.297 45.982 1.00 60.22 499 GLY A C 1
ATOM 3774 O O . GLY A 1 499 ? -48.575 14.301 46.991 1.00 60.22 499 GLY A O 1
ATOM 3775 N N . MET A 1 500 ? -48.064 15.157 44.974 1.00 56.56 500 MET A N 1
ATOM 3776 C CA . MET A 1 500 ? -49.027 16.283 44.960 1.00 56.56 500 MET A CA 1
ATOM 3777 C C . MET A 1 500 ? -50.433 15.997 45.551 1.00 56.56 500 MET A C 1
ATOM 3779 O O . MET A 1 500 ? -51.126 16.930 45.952 1.00 56.56 500 MET A O 1
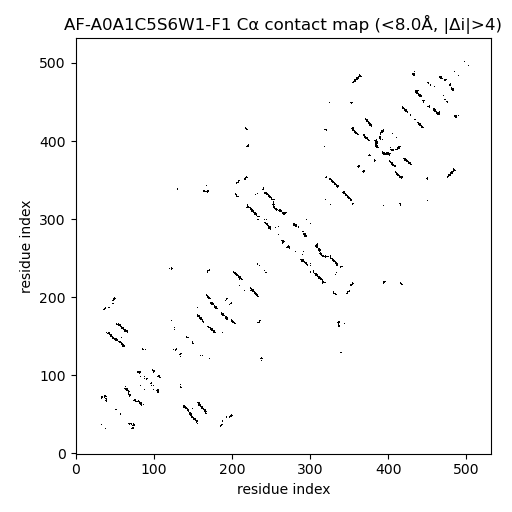ATOM 3783 N N . GLY A 1 501 ? -50.859 14.733 45.647 1.00 54.84 501 GLY A N 1
ATOM 3784 C CA . GLY A 1 501 ? -52.103 14.312 46.293 1.00 54.84 501 GLY A CA 1
ATOM 3785 C C . GLY A 1 501 ? -52.226 14.654 47.787 1.00 54.84 501 GLY A C 1
ATOM 3786 O O . GLY A 1 501 ? -53.296 15.099 48.199 1.00 54.84 501 GLY A O 1
ATOM 3787 N N . THR A 1 502 ? -51.182 14.521 48.619 1.00 61.28 502 THR A N 1
ATOM 3788 C CA . THR A 1 502 ? -51.307 14.806 50.072 1.00 61.28 502 THR A CA 1
ATOM 3789 C C . THR A 1 502 ? -51.485 16.297 50.359 1.00 61.28 502 THR A C 1
ATOM 3791 O O . THR A 1 502 ? -52.250 16.667 51.254 1.00 61.28 502 THR A O 1
ATOM 3794 N N . THR A 1 503 ? -50.865 17.167 49.561 1.00 60.38 503 THR A N 1
ATOM 3795 C CA . THR A 1 503 ? -51.054 18.622 49.632 1.00 60.38 503 THR A CA 1
ATOM 3796 C C . THR A 1 503 ? -52.501 18.999 49.310 1.00 60.38 503 THR A C 1
ATOM 3798 O O . THR A 1 503 ? -53.104 19.791 50.033 1.00 60.38 503 THR A O 1
ATOM 3801 N N . ILE A 1 504 ? -53.100 18.366 48.292 1.00 66.19 504 ILE A N 1
ATOM 3802 C CA . ILE A 1 504 ? -54.509 18.572 47.924 1.00 66.19 504 ILE A CA 1
ATOM 3803 C C . ILE A 1 504 ? -55.440 18.113 49.056 1.00 66.19 504 ILE A C 1
ATOM 3805 O O . ILE A 1 504 ? -56.311 18.879 49.469 1.00 66.19 504 ILE A O 1
ATOM 3809 N N . PHE A 1 505 ? -55.235 16.916 49.620 1.00 69.25 505 PHE A N 1
ATOM 3810 C CA . PHE A 1 505 ? -56.067 16.428 50.729 1.00 69.25 505 PHE A CA 1
ATOM 3811 C C . PHE A 1 505 ? -55.932 17.282 51.998 1.00 69.25 505 PHE A C 1
ATOM 3813 O O . PHE A 1 505 ? -56.925 17.511 52.688 1.00 69.25 505 PHE A O 1
ATOM 3820 N N . THR A 1 506 ? -54.741 17.819 52.277 1.00 76.44 506 THR A N 1
ATOM 3821 C CA . THR A 1 506 ? -54.514 18.708 53.430 1.00 76.44 506 THR A CA 1
ATOM 3822 C C . THR A 1 506 ? -55.213 20.057 53.240 1.00 76.44 506 THR A C 1
ATOM 3824 O O . THR A 1 506 ? -55.884 20.536 54.155 1.00 76.44 506 THR A O 1
ATOM 3827 N N . ILE A 1 507 ? -55.145 20.645 52.040 1.00 75.88 507 ILE A N 1
ATOM 3828 C CA . ILE A 1 507 ? -55.844 21.900 51.711 1.00 75.88 507 ILE A CA 1
ATOM 3829 C C . ILE A 1 507 ? -57.367 21.716 51.788 1.00 75.88 507 ILE A C 1
ATOM 3831 O O . ILE A 1 507 ? -58.057 22.538 52.397 1.00 75.88 507 ILE A O 1
ATOM 3835 N N . VAL A 1 508 ? -57.899 20.621 51.233 1.00 75.62 508 VAL A N 1
ATOM 3836 C CA . VAL A 1 508 ? -59.336 20.296 51.305 1.00 75.62 508 VAL A CA 1
ATOM 3837 C C . VAL A 1 508 ? -59.777 20.060 52.753 1.00 75.62 508 VAL A C 1
ATOM 3839 O O . VAL A 1 508 ? -60.827 20.559 53.163 1.00 75.62 508 VAL A O 1
ATOM 3842 N N . GLY A 1 509 ? -58.964 19.369 53.557 1.00 73.31 509 GLY A N 1
ATOM 3843 C CA . GLY A 1 509 ? -59.227 19.153 54.982 1.00 73.31 509 GLY A CA 1
ATOM 3844 C C . GLY A 1 509 ? -59.278 20.455 55.789 1.00 73.31 509 GLY A C 1
ATOM 3845 O O . GLY A 1 509 ? -60.193 20.648 56.592 1.00 73.31 509 GLY A O 1
ATOM 3846 N N . ILE A 1 510 ? -58.353 21.388 55.534 1.00 82.50 510 ILE A N 1
ATOM 3847 C CA . ILE A 1 510 ? -58.346 22.717 56.168 1.00 82.50 510 ILE A CA 1
ATOM 3848 C C . ILE A 1 510 ? -59.579 23.533 55.746 1.00 82.50 510 ILE A C 1
ATOM 3850 O O . ILE A 1 510 ? -60.213 24.160 56.598 1.00 82.50 510 ILE A O 1
ATOM 3854 N N . LEU A 1 511 ? -59.975 23.487 54.468 1.00 78.75 511 LEU A N 1
ATOM 3855 C CA . LEU A 1 511 ? -61.185 24.161 53.975 1.00 78.75 511 LEU A CA 1
ATOM 3856 C C . LEU A 1 511 ? -62.469 23.601 54.605 1.00 78.75 511 LEU A C 1
ATOM 3858 O O . LEU A 1 511 ? -63.343 24.377 54.995 1.00 78.75 511 LEU A O 1
ATOM 3862 N N . LEU A 1 512 ? -62.576 22.278 54.762 1.00 81.25 512 LEU A N 1
ATOM 3863 C CA . LEU A 1 512 ? -63.714 21.637 55.431 1.00 81.25 512 LEU A CA 1
ATOM 3864 C C . LEU A 1 512 ? -63.799 22.020 56.912 1.00 81.25 512 LEU A C 1
ATOM 3866 O O . LEU A 1 512 ? -64.882 22.362 57.394 1.00 81.25 512 LEU A O 1
ATOM 3870 N N . MET A 1 513 ? -62.669 22.025 57.627 1.00 81.06 513 MET A N 1
ATOM 3871 C CA . MET A 1 513 ? -62.629 22.458 59.028 1.00 81.06 513 MET A CA 1
ATOM 3872 C C . MET A 1 513 ? -62.972 23.947 59.179 1.00 81.06 513 MET A C 1
ATOM 3874 O O . MET A 1 513 ? -63.750 24.311 60.065 1.00 81.06 513 MET A O 1
ATOM 3878 N N . GLY A 1 514 ? -62.476 24.801 58.278 1.00 81.00 514 GLY A N 1
ATOM 3879 C CA . GLY A 1 514 ? -62.850 26.216 58.221 1.00 81.00 514 GLY A CA 1
ATOM 3880 C C . GLY A 1 514 ? -64.345 26.422 57.951 1.00 81.00 514 GLY A C 1
ATOM 3881 O O . GLY A 1 514 ? -64.995 27.225 58.625 1.00 81.00 514 GLY A O 1
ATOM 3882 N N . GLY A 1 515 ? -64.920 25.647 57.027 1.00 78.50 515 GLY A N 1
ATOM 3883 C CA . GLY A 1 515 ? -66.352 25.661 56.720 1.00 78.50 515 GLY A CA 1
ATOM 3884 C C . GLY A 1 515 ? -67.223 25.210 57.896 1.00 78.50 515 GLY A C 1
ATOM 3885 O O . GLY A 1 515 ? -68.225 25.858 58.208 1.00 78.50 515 GLY A O 1
ATOM 3886 N N . ALA A 1 516 ? -66.819 24.152 58.603 1.00 79.00 516 ALA A N 1
ATOM 3887 C CA . ALA A 1 516 ? -67.514 23.671 59.796 1.00 79.00 516 ALA A CA 1
ATOM 3888 C C . ALA A 1 516 ? -67.477 24.705 60.936 1.00 79.00 516 ALA A C 1
ATOM 3890 O O . ALA A 1 516 ? -68.510 24.990 61.547 1.00 79.00 516 ALA A O 1
ATOM 3891 N N . ALA A 1 517 ? -66.323 25.336 61.175 1.00 78.56 517 ALA A N 1
ATOM 3892 C CA . ALA A 1 517 ? -66.191 26.403 62.164 1.00 78.56 517 ALA A CA 1
ATOM 3893 C C . ALA A 1 517 ? -67.074 27.617 61.819 1.00 78.56 517 ALA A C 1
ATOM 3895 O O . ALA A 1 517 ? -67.801 28.123 62.679 1.00 78.56 517 ALA A O 1
ATOM 3896 N N . ALA A 1 518 ? -67.092 28.043 60.551 1.00 75.88 518 ALA A N 1
ATOM 3897 C CA . ALA A 1 518 ? -67.963 29.121 60.085 1.00 75.88 518 ALA A CA 1
ATOM 3898 C C . ALA A 1 518 ? -69.455 28.775 60.257 1.00 75.88 518 ALA A C 1
ATOM 3900 O O . ALA A 1 518 ? -70.237 29.610 60.718 1.00 75.88 518 ALA A O 1
ATOM 3901 N N . MET A 1 519 ? -69.853 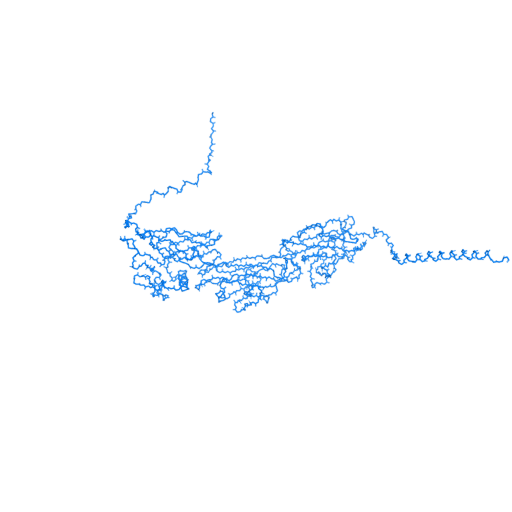27.532 59.967 1.00 76.81 519 MET A N 1
ATOM 3902 C CA . MET A 1 519 ? -71.232 27.066 60.141 1.00 76.81 519 MET A CA 1
ATOM 3903 C C . MET A 1 519 ? -71.658 27.068 61.619 1.00 76.81 519 MET A C 1
ATOM 3905 O O . MET A 1 519 ? -72.752 27.537 61.940 1.00 76.81 519 MET A O 1
ATOM 3909 N N . VAL A 1 520 ? -70.785 26.641 62.538 1.00 79.62 520 VAL A N 1
ATOM 3910 C CA . VAL A 1 520 ? -71.035 26.708 63.992 1.00 79.62 520 VAL A CA 1
ATOM 3911 C C . VAL A 1 520 ? -71.176 28.160 64.469 1.00 79.62 520 VAL A C 1
ATOM 3913 O O . VAL A 1 520 ? -72.067 28.470 65.268 1.00 79.62 520 VAL A O 1
ATOM 3916 N N . VAL A 1 521 ? -70.370 29.086 63.942 1.00 78.06 521 VAL A N 1
ATOM 3917 C CA . VAL A 1 521 ? -70.489 30.525 64.245 1.00 78.06 521 VAL A CA 1
ATOM 3918 C C . VAL A 1 521 ? -71.804 31.110 63.708 1.00 78.06 521 VAL A C 1
ATOM 3920 O O . VAL A 1 521 ? -72.464 31.891 64.396 1.00 78.06 521 VAL A O 1
ATOM 3923 N N . VAL A 1 522 ? -72.252 30.709 62.517 1.00 75.12 522 VAL A N 1
ATOM 3924 C CA . VAL A 1 522 ? -73.530 31.173 61.944 1.00 75.12 522 VAL A CA 1
ATOM 3925 C C . VAL A 1 522 ? -74.734 30.603 62.705 1.00 75.12 522 VAL A C 1
ATOM 3927 O O . VAL A 1 522 ? -75.677 31.343 62.999 1.00 75.12 522 VAL A O 1
ATOM 3930 N N . ILE A 1 523 ? -74.706 29.324 63.092 1.00 72.94 523 ILE A N 1
ATOM 3931 C CA . ILE A 1 523 ? -75.780 28.690 63.876 1.00 72.94 523 ILE A CA 1
ATOM 3932 C C . ILE A 1 523 ? -75.850 29.281 65.293 1.00 72.94 523 ILE A C 1
ATOM 3934 O O . ILE A 1 523 ? -76.943 29.565 65.791 1.00 72.94 523 ILE A O 1
ATOM 3938 N N . SER A 1 524 ? -74.704 29.535 65.930 1.00 67.81 524 SER A N 1
ATOM 3939 C CA . SER A 1 524 ? -74.658 30.181 67.251 1.00 67.81 524 SER A CA 1
ATOM 3940 C C . SER A 1 524 ? -75.104 31.649 67.212 1.00 67.81 524 SER A C 1
ATOM 3942 O O . SER A 1 524 ? -75.729 32.115 68.167 1.00 67.81 524 SER A O 1
ATOM 3944 N N . ARG A 1 525 ? -74.895 32.366 66.095 1.00 64.56 525 ARG A N 1
ATOM 3945 C CA . ARG A 1 525 ? -75.464 33.710 65.879 1.00 64.56 525 ARG A CA 1
ATOM 3946 C C . ARG A 1 525 ? -76.973 33.686 65.608 1.00 64.56 525 ARG A C 1
ATOM 3948 O O . ARG A 1 525 ? -77.680 34.538 66.140 1.00 64.56 525 ARG A O 1
ATOM 3955 N N . ARG A 1 526 ? -77.500 32.694 64.875 1.00 60.03 526 ARG A N 1
ATOM 3956 C CA . ARG A 1 526 ? -78.953 32.550 64.630 1.00 60.03 526 ARG A CA 1
ATOM 3957 C C . ARG A 1 526 ? -79.752 32.210 65.894 1.00 60.03 526 ARG A C 1
ATOM 3959 O O . ARG A 1 526 ? -80.859 32.716 66.053 1.00 60.03 526 ARG A O 1
ATOM 3966 N N . LYS A 1 527 ? -79.184 31.451 66.840 1.00 56.50 527 LYS A N 1
ATOM 3967 C CA . LYS A 1 527 ? -79.836 31.168 68.137 1.00 56.50 527 LYS A CA 1
ATOM 3968 C C . LYS A 1 527 ? -79.941 32.382 69.074 1.00 56.50 527 LYS A C 1
ATOM 3970 O O . LYS A 1 527 ? -80.692 32.317 70.038 1.00 56.50 527 LYS A O 1
ATOM 3975 N N . LYS A 1 528 ? -79.246 33.494 68.799 1.00 54.19 528 LYS A N 1
ATOM 3976 C CA . LYS A 1 528 ? -79.367 34.741 69.579 1.00 54.19 528 LYS A CA 1
ATOM 3977 C C . LYS A 1 528 ? -80.448 35.705 69.067 1.00 54.19 528 LYS A C 1
ATOM 3979 O O . LYS A 1 528 ? -80.601 36.764 69.667 1.00 54.19 528 LYS A O 1
ATOM 3984 N N . HIS A 1 529 ? -81.168 35.401 67.981 1.00 54.84 529 HIS A N 1
ATOM 3985 C CA . HIS A 1 529 ? -82.150 36.319 67.365 1.00 54.84 529 HIS A CA 1
ATOM 3986 C C . HIS A 1 529 ? -83.546 35.703 67.124 1.00 54.84 529 HIS A C 1
ATOM 3988 O O . HIS A 1 529 ? -84.315 36.223 66.322 1.00 54.84 529 HIS A O 1
ATOM 3994 N N . GLY A 1 530 ? -83.917 34.633 67.833 1.00 51.75 530 GLY A N 1
ATOM 3995 C CA . GLY A 1 530 ? -85.286 34.100 67.826 1.00 51.75 530 GLY A CA 1
ATOM 3996 C C . GLY A 1 530 ? -85.777 33.837 69.247 1.00 51.75 530 GLY A C 1
ATOM 3997 O O . GLY A 1 530 ? -85.141 33.059 69.949 1.00 51.75 530 GLY A O 1
ATOM 3998 N N . TYR A 1 531 ? -86.900 34.466 69.612 1.00 41.19 531 TYR A N 1
ATOM 3999 C CA . TYR A 1 531 ? -87.563 34.568 70.927 1.00 41.19 531 TYR A CA 1
ATOM 4000 C C . TYR A 1 531 ? -87.137 35.746 71.820 1.00 41.19 531 TYR A C 1
ATOM 4002 O O . TYR A 1 531 ? -86.500 35.601 72.863 1.00 41.19 531 TYR A O 1
ATOM 4010 N N . LYS A 1 532 ? -87.565 36.933 71.373 1.00 38.16 532 LYS A N 1
ATOM 4011 C CA . LYS A 1 532 ? -88.428 37.812 72.171 1.00 38.16 532 LYS A CA 1
ATOM 4012 C C . LYS A 1 532 ? -89.875 37.487 71.812 1.00 38.16 532 LYS A C 1
ATOM 4014 O O . LYS A 1 532 ? -90.070 37.126 70.627 1.00 38.16 532 LYS A O 1
#

Foldseek 3Di:
DDDDDDDDDDDPDDPPPPPPVPPDPPDDPQPDADPFAAQQQFFAKAKAFADAQAKKKKKFKFFQKDADADNHHSHGDPVGIAGDPLNCVLCVVVVNPVLADPPRRGDCVLVPDDPVVVLLVLLVVVLCCLVVVRVTDGPDMDMDNHRMDMDGGHGAGKIWMDMFIDQKAWRIWIWHFHWDCPPNYTDTDDIDIHPPSYTDIDGKDKDKDWDPDPDQAFFAFDKTKMKMKIFQAAHRPPQPFKWKKKFKAWDPQKDFPDPVQKWKALDPVRPHTDDCVQWDKDPDDPPNTPIMITGDPVNSHVRHRGMMMIMGMIGGHQCQQVDLWGKMKMKIWTASYRNDDDTDMDMDIDTGEWFKEKEAEAAPVRHAFWFWKKAKDFPNRTWAFDDDQQETGTDNPHDDRIFTHHPNRMHMYIRHTFGKMKMATPDDGPQFDHFDWIKIAGFDDPPRPQATDDDPPRIDIDGRWDWPDDWDGDRRYTYTYTYTYGPVRVPDDDPCPVDVVVVVVVVVVVVVVVVVVVVVVVVVVVVVPPDD

Radius of gyration: 42.93 Å; Cα contacts (8 Å, |Δi|>4): 1184; chains: 1; bounding box: 151×59×120 Å